Protein AF-0000000070225255 (afdb_homodimer)

InterPro domains:
  IPR006683 Thioesterase domain [PF03061] (116-188)
  IPR029069 HotDog domain superfamily [SSF54637] (11-194)
  IPR052365 THEM4/THEM5 acyl-CoA thioesterase [PTHR12418] (10-195)

Solvent-accessible surface area (backbone atoms only — not comparable to full-atom values): 20954 Å² total; per-residue (Å²): 133,78,85,65,78,72,81,66,75,78,60,63,62,40,53,93,57,93,62,58,50,71,67,55,51,48,53,50,52,56,49,51,52,38,29,74,71,65,63,33,41,78,45,81,40,52,36,55,80,52,70,68,62,41,51,53,45,43,70,72,71,38,56,66,86,72,55,74,62,77,79,62,86,70,44,20,26,36,71,52,56,50,60,89,53,34,25,64,42,48,39,38,34,33,23,75,90,76,39,28,25,39,33,46,37,36,41,12,38,29,30,21,46,59,82,66,20,45,16,69,22,54,52,46,26,56,48,44,53,46,43,49,50,38,43,32,75,73,74,37,94,74,76,75,48,41,43,38,36,38,45,70,42,87,46,57,48,62,39,59,35,37,34,43,28,36,64,74,50,72,59,89,91,42,60,36,28,39,35,38,33,23,36,77,84,65,78,44,67,29,32,40,35,40,59,132,79,84,65,78,72,82,66,75,77,60,62,62,40,53,94,57,92,63,58,49,72,68,54,51,51,54,49,52,57,49,51,52,39,30,74,71,65,63,34,43,78,44,80,41,51,37,56,81,51,67,67,60,41,51,53,46,41,70,72,70,38,56,67,87,72,56,72,64,76,80,61,85,70,45,20,27,37,69,52,59,51,60,90,55,34,26,66,42,46,38,37,35,35,25,76,92,75,38,29,25,39,32,45,37,35,42,13,37,29,28,21,46,60,82,68,19,45,17,69,22,54,53,44,24,55,48,44,52,48,44,48,50,38,44,31,74,72,72,36,95,75,77,76,49,41,43,37,37,40,45,70,41,87,46,58,49,63,39,57,35,36,34,44,29,36,64,74,48,72,61,89,91,41,60,37,27,41,35,39,33,24,36,78,86,65,79,44,67,29,33,40,35,39,59

Structure (mmCIF, N/CA/C/O backbone):
data_AF-0000000070225255-model_v1
#
loop_
_entity.id
_entity.type
_entity.pdbx_description
1 polymer 'Acyl-coenzyme A thioesterase THEM4'
#
loop_
_atom_site.group_PDB
_atom_site.id
_atom_site.type_symbol
_atom_site.label_atom_id
_atom_site.label_alt_id
_atom_site.label_comp_id
_atom_site.label_asym_id
_atom_site.label_entity_id
_atom_site.label_seq_id
_atom_site.pdbx_PDB_ins_code
_atom_site.Cartn_x
_atom_site.Cartn_y
_atom_site.Cartn_z
_atom_site.occupancy
_atom_site.B_iso_or_equiv
_atom_site.auth_seq_id
_atom_site.auth_comp_id
_atom_site.auth_asym_id
_atom_site.auth_atom_id
_atom_site.pdbx_PDB_model_num
ATOM 1 N N . ARG A 1 1 ? 37.469 -8.375 15.266 1 24.36 1 ARG A N 1
ATOM 2 C CA . ARG A 1 1 ? 36.75 -9.422 14.531 1 24.36 1 ARG A CA 1
ATOM 3 C C . ARG A 1 1 ? 35.438 -8.906 13.992 1 24.36 1 ARG A C 1
ATOM 5 O O . ARG A 1 1 ? 34.594 -8.43 14.758 1 24.36 1 ARG A O 1
ATOM 12 N N . SER A 1 2 ? 35.312 -8.289 12.789 1 28.77 2 SER A N 1
ATOM 13 C CA . SER A 1 2 ? 34.281 -7.535 12.102 1 28.77 2 SER A CA 1
ATOM 14 C C . SER A 1 2 ? 33 -8.352 11.969 1 28.77 2 SER A C 1
ATOM 16 O O . SER A 1 2 ? 33.031 -9.531 11.602 1 28.77 2 SER A O 1
ATOM 18 N N . PHE A 1 3 ? 32.031 -8.336 12.945 1 30.88 3 PHE A N 1
ATOM 19 C CA . PHE A 1 3 ? 30.797 -9.078 12.812 1 30.88 3 PHE A CA 1
ATOM 20 C C . PHE A 1 3 ? 30.297 -9.031 11.375 1 30.88 3 PHE A C 1
ATOM 22 O O . PHE A 1 3 ? 29.703 -8.031 10.945 1 30.88 3 PHE A O 1
ATOM 29 N N . ALA A 1 4 ? 31.047 -9.438 10.469 1 33.53 4 ALA A N 1
ATOM 30 C CA . ALA A 1 4 ? 30.672 -9.758 9.094 1 33.53 4 ALA A CA 1
ATOM 31 C C . ALA A 1 4 ? 29.297 -10.422 9.031 1 33.53 4 ALA A C 1
ATOM 33 O O . ALA A 1 4 ? 29.094 -11.477 9.648 1 33.53 4 ALA A O 1
ATOM 34 N N . SER A 1 5 ? 28.188 -9.633 8.992 1 39.94 5 SER A N 1
ATOM 35 C CA . SER A 1 5 ? 26.828 -10.141 8.867 1 39.94 5 SER A CA 1
ATOM 36 C C . SER A 1 5 ? 26.781 -11.422 8.039 1 39.94 5 SER A C 1
ATOM 38 O O . SER A 1 5 ? 27.266 -11.445 6.902 1 39.94 5 SER A O 1
ATOM 40 N N . GLU A 1 6 ? 27.141 -12.609 8.438 1 41.03 6 GLU A N 1
ATOM 41 C CA . GLU A 1 6 ? 27 -13.945 7.871 1 41.03 6 GLU A CA 1
ATOM 42 C C . GLU A 1 6 ? 25.891 -13.992 6.824 1 41.03 6 GLU A C 1
ATOM 44 O O . GLU A 1 6 ? 24.828 -13.383 7.004 1 41.03 6 GLU A O 1
ATOM 49 N N . ASN A 1 7 ? 26.188 -14.234 5.5 1 45.56 7 ASN A N 1
ATOM 50 C CA . ASN A 1 7 ? 25.438 -14.43 4.266 1 45.56 7 ASN A CA 1
ATOM 51 C C . ASN A 1 7 ? 24.188 -15.289 4.496 1 45.56 7 ASN A C 1
ATOM 53 O O . ASN A 1 7 ? 24.25 -16.516 4.32 1 45.56 7 ASN A O 1
ATOM 57 N N . VAL A 1 8 ? 23.578 -15.336 5.551 1 50 8 VAL A N 1
ATOM 58 C CA . VAL A 1 8 ? 22.359 -16.156 5.609 1 50 8 VAL A CA 1
ATOM 59 C C . VAL A 1 8 ? 21.562 -15.969 4.32 1 50 8 VAL A C 1
ATOM 61 O O . VAL A 1 8 ? 21.234 -14.844 3.932 1 50 8 VAL A O 1
ATOM 64 N N . PRO A 1 9 ? 21.609 -17.016 3.555 1 58.78 9 PRO A N 1
ATOM 65 C CA . PRO A 1 9 ? 20.844 -16.938 2.309 1 58.78 9 PRO A CA 1
ATOM 66 C C . PRO A 1 9 ? 19.438 -16.375 2.512 1 58.78 9 PRO A C 1
ATOM 68 O O . PRO A 1 9 ? 18.812 -16.625 3.543 1 58.78 9 PRO A O 1
ATOM 71 N N . ASP A 1 10 ? 19.047 -15.406 1.747 1 79.62 10 ASP A N 1
ATOM 72 C CA . ASP A 1 10 ? 17.734 -14.789 1.831 1 79.62 10 ASP A CA 1
ATOM 73 C C . ASP A 1 10 ? 16.625 -15.82 1.64 1 79.62 10 ASP A C 1
ATOM 75 O O . ASP A 1 10 ? 16.703 -16.656 0.73 1 79.62 10 ASP A O 1
ATOM 79 N N . ARG A 1 11 ? 15.836 -16.109 2.559 1 90.94 11 ARG A N 1
ATOM 80 C CA . ARG A 1 11 ? 14.688 -17 2.562 1 90.94 11 ARG A CA 1
ATOM 81 C C . ARG A 1 11 ? 13.695 -16.625 1.46 1 90.94 11 ARG A C 1
ATOM 83 O O . ARG A 1 11 ? 13.438 -15.453 1.229 1 90.94 11 ARG A O 1
ATOM 90 N N . ASP A 1 12 ? 13.352 -17.719 0.732 1 95.25 12 ASP A N 1
ATOM 91 C CA . ASP A 1 12 ? 12.266 -17.516 -0.224 1 95.25 12 ASP A CA 1
ATOM 92 C C . ASP A 1 12 ? 10.914 -17.438 0.486 1 95.25 12 ASP A C 1
ATOM 94 O O . ASP A 1 12 ? 10.438 -18.438 1.033 1 95.25 12 ASP A O 1
ATOM 98 N N . HIS A 1 13 ? 10.25 -16.312 0.422 1 96.56 13 HIS A N 1
ATOM 99 C CA . HIS A 1 13 ? 9 -16.094 1.142 1 96.56 13 HIS A CA 1
ATOM 100 C C . HIS A 1 13 ? 7.797 -16.484 0.298 1 96.56 13 HIS A C 1
ATOM 102 O O . HIS A 1 13 ? 6.652 -16.344 0.734 1 96.56 13 HIS A O 1
ATOM 108 N N . ALA A 1 14 ? 8.047 -17.062 -0.89 1 97.81 14 ALA A N 1
ATOM 109 C CA . ALA A 1 14 ? 6.98 -17.5 -1.782 1 97.81 14 ALA A CA 1
ATOM 110 C C . ALA A 1 14 ? 6.793 -19.016 -1.71 1 97.81 14 ALA A C 1
ATOM 112 O O . ALA A 1 14 ? 6.586 -19.672 -2.732 1 97.81 14 ALA A O 1
ATOM 113 N N . LEU A 1 15 ? 7 -19.531 -0.582 1 98 15 LEU A N 1
ATOM 114 C CA . LEU A 1 15 ? 6.785 -20.938 -0.288 1 98 15 LEU A CA 1
ATOM 115 C C . LEU A 1 15 ? 5.852 -21.109 0.904 1 98 15 LEU A C 1
ATOM 117 O O . LEU A 1 15 ? 5.77 -20.234 1.768 1 98 15 LEU A O 1
ATOM 121 N N . PRO A 1 16 ? 5.16 -22.266 0.858 1 98.25 16 PRO A N 1
ATOM 122 C CA . PRO A 1 16 ? 4.246 -22.5 1.978 1 98.25 16 PRO A CA 1
ATOM 123 C C . PRO A 1 16 ? 4.938 -22.406 3.336 1 98.25 16 PRO A C 1
ATOM 125 O O . PRO A 1 16 ? 6.082 -22.844 3.479 1 98.25 16 PRO A O 1
ATOM 128 N N . ASN A 1 17 ? 4.289 -21.875 4.316 1 97.62 17 ASN A N 1
ATOM 129 C CA . ASN A 1 17 ? 4.723 -21.797 5.707 1 97.62 17 ASN A CA 1
ATOM 130 C C . ASN A 1 17 ? 3.564 -22.047 6.672 1 97.62 17 ASN A C 1
ATOM 132 O O . ASN A 1 17 ? 2.439 -22.312 6.242 1 97.62 17 ASN A O 1
ATOM 136 N N . PHE A 1 18 ? 3.764 -21.953 7.949 1 97.06 18 PHE A N 1
ATOM 137 C CA . PHE A 1 18 ? 2.807 -22.375 8.969 1 97.06 18 PHE A CA 1
ATOM 138 C C . PHE A 1 18 ? 1.591 -21.453 8.977 1 97.06 18 PHE A C 1
ATOM 140 O O . PHE A 1 18 ? 0.512 -21.844 9.43 1 97.06 18 PHE A O 1
ATOM 147 N N . SER A 1 19 ? 1.7 -20.25 8.453 1 97.56 19 SER A N 1
ATOM 148 C CA . SER A 1 19 ? 0.629 -19.266 8.562 1 97.56 19 SER A CA 1
ATOM 149 C C . SER A 1 19 ? -0.333 -19.375 7.379 1 97.56 19 SER A C 1
ATOM 151 O O . SER A 1 19 ? -1.411 -18.781 7.398 1 97.56 19 SER A O 1
ATOM 153 N N . TRP A 1 20 ? 0.014 -20.109 6.371 1 98.25 20 TRP A N 1
ATOM 154 C CA . TRP A 1 20 ? -0.816 -20.188 5.172 1 98.25 20 TRP A CA 1
ATOM 155 C C . TRP A 1 20 ? -2.141 -20.875 5.465 1 98.25 20 TRP A C 1
ATOM 157 O O . TRP A 1 20 ? -2.164 -21.938 6.102 1 98.25 20 TRP A O 1
ATOM 167 N N . HIS A 1 21 ? -3.135 -20.297 5.023 1 97.5 21 HIS A N 1
ATOM 168 C CA . HIS A 1 21 ? -4.457 -20.906 5.047 1 97.5 21 HIS A CA 1
ATOM 169 C C . HIS A 1 21 ? -4.508 -22.141 4.137 1 97.5 21 HIS A C 1
ATOM 171 O O . HIS A 1 21 ? -3.752 -22.219 3.168 1 97.5 21 HIS A O 1
ATOM 177 N N . LYS A 1 22 ? -5.441 -23.031 4.418 1 97.75 22 LYS A N 1
ATOM 178 C CA . LYS A 1 22 ? -5.59 -24.25 3.625 1 97.75 22 LYS A CA 1
ATOM 179 C C . LYS A 1 22 ? -5.898 -23.922 2.166 1 97.75 22 LYS A C 1
ATOM 181 O O . LYS A 1 22 ? -5.43 -24.609 1.258 1 97.75 22 LYS A O 1
ATOM 186 N N . ASP A 1 23 ? -6.68 -22.875 1.959 1 98.12 23 ASP A N 1
ATOM 187 C CA . ASP A 1 23 ? -7.035 -22.484 0.598 1 98.12 23 ASP A CA 1
ATOM 188 C C . ASP A 1 23 ? -5.801 -22.031 -0.184 1 98.12 23 ASP A C 1
ATOM 190 O O . ASP A 1 23 ? -5.66 -22.344 -1.367 1 98.12 23 ASP A O 1
ATOM 194 N N . LEU A 1 24 ? -4.961 -21.266 0.452 1 98.69 24 LEU A N 1
ATOM 195 C CA . LEU A 1 24 ? -3.734 -20.812 -0.199 1 98.69 24 LEU A CA 1
ATOM 196 C C . LEU A 1 24 ? -2.844 -22 -0.557 1 98.69 24 LEU A C 1
ATOM 198 O O . LEU A 1 24 ? -2.293 -22.062 -1.659 1 98.69 24 LEU A O 1
ATOM 202 N N . ARG A 1 25 ? -2.752 -22.938 0.309 1 98.69 25 ARG A N 1
ATOM 203 C CA . ARG A 1 25 ? -1.946 -24.125 0.067 1 98.69 25 ARG A CA 1
ATOM 204 C C . ARG A 1 25 ? -2.51 -24.938 -1.092 1 98.69 25 ARG A C 1
ATOM 206 O O . ARG A 1 25 ? -1.756 -25.453 -1.916 1 98.69 25 ARG A O 1
ATOM 213 N N . LEU A 1 26 ? -3.768 -25.031 -1.075 1 98.44 26 LEU A N 1
ATOM 214 C CA . LEU A 1 26 ? -4.414 -25.797 -2.141 1 98.44 26 LEU A CA 1
ATOM 215 C C . LEU A 1 26 ? -4.141 -25.156 -3.5 1 98.44 26 LEU A C 1
ATOM 217 O O 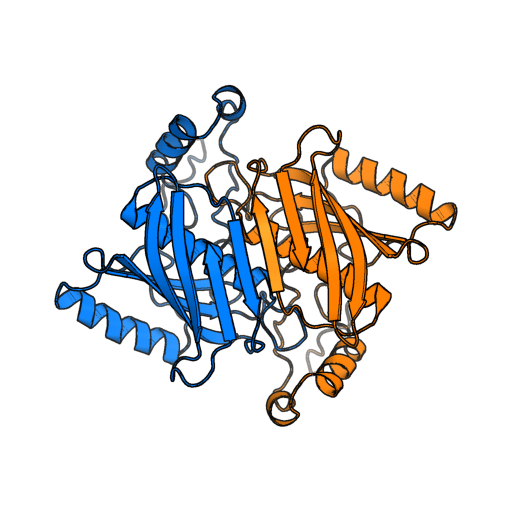. LEU A 1 26 ? -3.789 -25.859 -4.453 1 98.44 26 LEU A O 1
ATOM 221 N N . LEU A 1 27 ? -4.316 -23.906 -3.594 1 98.69 27 LEU A N 1
ATOM 222 C CA . LEU A 1 27 ? -4.051 -23.188 -4.84 1 98.69 27 LEU A CA 1
ATOM 223 C C . LEU A 1 27 ? -2.59 -23.344 -5.254 1 98.69 27 LEU A C 1
ATOM 225 O O . LEU A 1 27 ? -2.297 -23.578 -6.43 1 98.69 27 LEU A O 1
ATOM 229 N N . PHE A 1 28 ? -1.708 -23.25 -4.281 1 98.81 28 PHE A N 1
ATOM 230 C CA . PHE A 1 28 ? -0.281 -23.438 -4.516 1 98.81 28 PHE A CA 1
ATOM 231 C C . PHE A 1 28 ? -0.009 -24.797 -5.137 1 98.81 28 PHE A C 1
ATOM 233 O O . PHE A 1 28 ? 0.655 -24.906 -6.168 1 98.81 28 PHE A O 1
ATOM 240 N N . ASP A 1 29 ? -0.564 -25.766 -4.566 1 98.56 29 ASP A N 1
ATOM 241 C CA . ASP A 1 29 ? -0.343 -27.141 -5.031 1 98.56 29 ASP A CA 1
ATOM 242 C C . ASP A 1 29 ? -0.885 -27.328 -6.445 1 98.56 29 ASP A C 1
ATOM 244 O O . ASP A 1 29 ? -0.249 -27.984 -7.277 1 98.56 29 ASP A O 1
ATOM 248 N N . GLN A 1 30 ? -2.018 -26.797 -6.645 1 98.19 30 GLN A N 1
ATOM 249 C CA . GLN A 1 30 ? -2.627 -26.906 -7.969 1 98.19 30 GLN A CA 1
ATOM 250 C C . GLN A 1 30 ? -1.739 -26.266 -9.031 1 98.19 30 GLN A C 1
ATOM 252 O O . GLN A 1 30 ? -1.549 -26.828 -10.109 1 98.19 30 GLN A O 1
ATOM 257 N N . PHE A 1 31 ? -1.135 -25.141 -8.727 1 98.62 31 PHE A N 1
ATOM 258 C CA . PHE A 1 31 ? -0.337 -24.438 -9.734 1 98.62 31 PHE A CA 1
ATOM 259 C C . PHE A 1 31 ? 1.058 -25.047 -9.828 1 98.62 31 PHE A C 1
ATOM 261 O O . PHE A 1 31 ? 1.688 -25 -10.891 1 98.62 31 PHE A O 1
ATOM 268 N N . MET A 1 32 ? 1.513 -25.641 -8.75 1 98.44 32 MET A N 1
ATOM 269 C CA . MET A 1 32 ? 2.773 -26.375 -8.836 1 98.44 32 MET A CA 1
ATOM 270 C C . MET A 1 32 ? 2.658 -27.547 -9.797 1 98.44 32 MET A C 1
ATOM 272 O O . MET A 1 32 ? 3.611 -27.875 -10.508 1 98.44 32 MET A O 1
ATOM 276 N N . LYS A 1 33 ? 1.496 -28.141 -9.828 1 98 33 LYS A N 1
ATOM 277 C CA . LYS A 1 33 ? 1.251 -29.203 -10.797 1 98 33 LYS A CA 1
ATOM 278 C C . LYS A 1 33 ? 1.302 -28.656 -12.227 1 98 33 LYS A C 1
ATOM 280 O O . LYS A 1 33 ? 1.826 -29.328 -13.125 1 98 33 LYS A O 1
ATOM 285 N N . LYS A 1 34 ? 0.753 -27.5 -12.383 1 97.44 34 LYS A N 1
ATOM 286 C CA . LYS A 1 34 ? 0.814 -26.859 -13.688 1 97.44 34 LYS A CA 1
ATOM 287 C C . LYS A 1 34 ? 2.254 -26.531 -14.078 1 97.44 34 LYS A C 1
ATOM 289 O O . LYS A 1 34 ? 2.598 -26.531 -15.266 1 97.44 34 LYS A O 1
ATOM 294 N N . CYS A 1 35 ? 3.059 -26.219 -13.125 1 97.44 35 CYS A N 1
ATOM 295 C CA . CYS A 1 35 ? 4.477 -25.984 -13.375 1 97.44 35 CYS A CA 1
ATOM 296 C C . CYS A 1 35 ? 5.172 -27.25 -13.852 1 97.44 35 CYS A C 1
ATOM 298 O O . CYS A 1 35 ? 6.008 -27.203 -14.758 1 97.44 35 CYS A O 1
ATOM 300 N N . GLU A 1 36 ? 4.805 -28.312 -13.289 1 96.56 36 GLU A N 1
ATOM 301 C CA . GLU A 1 36 ? 5.375 -29.594 -13.695 1 96.56 36 GLU A CA 1
ATOM 302 C C . GLU A 1 36 ? 5.016 -29.922 -15.141 1 96.56 36 GLU A C 1
ATOM 304 O O . GLU A 1 36 ? 5.82 -30.516 -15.867 1 96.56 36 GLU A O 1
ATOM 309 N N . ALA A 1 37 ? 3.889 -29.469 -15.469 1 94.81 37 ALA A N 1
ATOM 310 C CA . ALA A 1 37 ? 3.418 -29.703 -16.828 1 94.81 37 ALA A CA 1
ATOM 311 C C . ALA A 1 37 ? 4.039 -28.703 -17.812 1 94.81 37 ALA A C 1
ATOM 313 O O . ALA A 1 37 ? 3.871 -28.828 -19.031 1 94.81 37 ALA A O 1
ATOM 314 N N . GLY A 1 38 ? 4.723 -27.672 -17.375 1 92.69 38 GLY A N 1
ATOM 315 C CA . GLY A 1 38 ? 5.539 -26.781 -18.188 1 92.69 38 GLY A CA 1
ATOM 316 C C . GLY A 1 38 ? 4.816 -25.516 -18.594 1 92.69 38 GLY A C 1
ATOM 317 O O . GLY A 1 38 ? 5.406 -24.641 -19.234 1 92.69 38 GLY A O 1
ATOM 318 N N . SER A 1 39 ? 3.59 -25.281 -18.172 1 93.5 39 SER A N 1
ATOM 319 C CA . SER A 1 39 ? 2.809 -24.141 -18.641 1 93.5 39 SER A CA 1
ATOM 320 C C . SER A 1 39 ? 3.037 -22.922 -17.75 1 93.5 39 SER A C 1
ATOM 322 O O . SER A 1 39 ? 2.906 -21.781 -18.203 1 93.5 39 SER A O 1
ATOM 324 N N . TRP A 1 40 ? 3.328 -23.188 -16.5 1 97.69 40 TRP A N 1
ATOM 325 C CA . TRP A 1 40 ? 3.5 -22.125 -15.531 1 97.69 40 TRP A CA 1
ATOM 326 C C . TRP A 1 40 ? 4.832 -22.25 -14.797 1 97.69 40 TRP A C 1
ATOM 328 O O . TRP A 1 40 ? 5.441 -23.328 -14.805 1 97.69 40 TRP A O 1
ATOM 338 N N . LYS A 1 41 ? 5.293 -21.109 -14.281 1 98.31 41 LYS A N 1
ATOM 339 C CA . LYS A 1 41 ? 6.484 -21.062 -13.438 1 98.31 41 LYS A CA 1
ATOM 340 C C . LYS A 1 41 ? 6.207 -20.297 -12.148 1 98.31 41 LYS A C 1
ATOM 342 O O . LYS A 1 41 ? 5.578 -19.234 -12.172 1 98.31 41 LYS A O 1
ATOM 347 N N . ARG A 1 42 ? 6.656 -20.859 -11.055 1 98.62 42 ARG A N 1
ATOM 348 C CA . ARG A 1 42 ? 6.551 -20.156 -9.781 1 98.62 42 ARG A CA 1
ATOM 349 C C . ARG A 1 42 ? 7.637 -19.094 -9.664 1 98.62 42 ARG A C 1
ATOM 351 O O . ARG A 1 42 ? 8.789 -19.328 -10.031 1 98.62 42 ARG A O 1
ATOM 358 N N . LEU A 1 43 ? 7.301 -18 -9.117 1 97.44 43 LEU A N 1
ATOM 359 C CA . LEU A 1 43 ? 8.273 -16.938 -8.938 1 97.44 43 LEU A CA 1
ATOM 360 C C . LEU A 1 43 ? 8.703 -16.844 -7.473 1 97.44 43 LEU A C 1
ATOM 362 O O . LEU A 1 43 ? 7.859 -16.688 -6.586 1 97.44 43 LEU A O 1
ATOM 366 N N . PRO A 1 44 ? 9.984 -16.906 -7.195 1 96.19 44 PRO A N 1
ATOM 367 C CA . PRO A 1 44 ? 10.453 -16.688 -5.828 1 96.19 44 PRO A CA 1
ATOM 368 C C . PRO A 1 44 ? 10.344 -15.234 -5.391 1 96.19 44 PRO A C 1
ATOM 370 O O . PRO A 1 44 ? 10.125 -14.352 -6.227 1 96.19 44 PRO A O 1
ATOM 373 N N . SER A 1 45 ? 10.391 -14.992 -4.121 1 94.88 45 SER A N 1
ATOM 374 C CA . SER A 1 45 ? 10.328 -13.648 -3.553 1 94.88 45 SER A CA 1
ATOM 375 C C . SER A 1 45 ? 11.18 -13.539 -2.293 1 94.88 45 SER A C 1
ATOM 377 O O . SER A 1 45 ? 11.062 -14.359 -1.381 1 94.88 45 SER A O 1
ATOM 379 N N . TYR A 1 46 ? 12.016 -12.445 -2.248 1 92.56 46 TYR A N 1
ATOM 380 C CA . TYR A 1 46 ? 12.969 -12.297 -1.154 1 92.56 46 TYR A CA 1
ATOM 381 C C . TYR A 1 46 ? 12.812 -10.938 -0.481 1 92.56 46 TYR A C 1
ATOM 383 O O . TYR A 1 46 ? 12.328 -9.984 -1.097 1 92.56 46 TYR A O 1
ATOM 391 N N . LYS A 1 47 ? 13.195 -10.945 0.725 1 91.44 47 LYS A N 1
ATOM 392 C CA . LYS A 1 47 ? 13.125 -9.711 1.503 1 91.44 47 LYS A CA 1
ATOM 393 C C . LYS A 1 47 ? 14.102 -8.672 0.971 1 91.44 47 LYS A C 1
ATOM 395 O O . LYS A 1 47 ? 13.789 -7.484 0.92 1 91.44 47 LYS A O 1
ATOM 400 N N . ARG A 1 48 ? 15.219 -9.094 0.6 1 84.81 48 ARG A N 1
ATOM 401 C CA . ARG A 1 48 ? 16.25 -8.18 0.123 1 84.81 48 ARG A CA 1
ATOM 402 C C . ARG A 1 48 ? 16.531 -8.391 -1.363 1 84.81 48 ARG A C 1
ATOM 404 O O . ARG A 1 48 ? 16.438 -9.508 -1.865 1 84.81 48 ARG A O 1
ATOM 411 N N . SER A 1 49 ? 16.688 -7.273 -2.027 1 70.88 49 SER A N 1
ATOM 412 C CA . SER A 1 49 ? 16.984 -7.34 -3.453 1 70.88 49 SER A CA 1
ATOM 413 C C . SER A 1 49 ? 18.375 -7.898 -3.697 1 70.88 49 SER A C 1
ATOM 415 O O . SER A 1 49 ? 19.297 -7.645 -2.918 1 70.88 49 SER A O 1
ATOM 417 N N . LEU A 1 50 ? 18.375 -8.57 -4.742 1 62.03 50 LEU A N 1
ATOM 418 C CA . LEU A 1 50 ? 19.688 -9.078 -5.145 1 62.03 50 LEU A CA 1
ATOM 419 C C . LEU A 1 50 ? 20.562 -7.949 -5.68 1 62.03 50 LEU A C 1
ATOM 421 O O . LEU A 1 50 ? 20.078 -7.043 -6.352 1 62.03 50 LEU A O 1
ATOM 425 N N . PRO A 1 51 ? 21.688 -7.996 -5.262 1 59.5 51 PRO A N 1
ATOM 426 C CA . PRO A 1 51 ? 22.625 -6.949 -5.695 1 59.5 51 PRO A CA 1
ATOM 427 C C . PRO A 1 51 ? 22.578 -6.707 -7.203 1 59.5 51 PRO A C 1
ATOM 429 O O . PRO A 1 51 ? 22.641 -5.562 -7.648 1 59.5 51 PRO A O 1
ATOM 432 N N . GLU A 1 52 ? 22.406 -7.738 -7.977 1 60.31 52 GLU A N 1
ATOM 433 C CA . GLU A 1 52 ? 22.406 -7.602 -9.43 1 60.31 52 GLU A CA 1
ATOM 434 C C . GLU A 1 52 ? 21.203 -6.809 -9.914 1 60.31 52 GLU A C 1
ATOM 436 O O . GLU A 1 52 ? 21.312 -5.992 -10.828 1 60.31 52 GLU A O 1
ATOM 441 N N . THR A 1 53 ? 20.078 -7.043 -9.359 1 60.12 53 THR A N 1
ATOM 442 C CA . THR A 1 53 ? 18.844 -6.344 -9.719 1 60.12 53 THR A CA 1
ATOM 443 C C . THR A 1 53 ? 18.938 -4.867 -9.359 1 60.12 53 THR A C 1
ATOM 445 O O . THR A 1 53 ? 18.453 -4.008 -10.109 1 60.12 53 THR A O 1
ATOM 448 N N . VAL A 1 54 ? 19.609 -4.637 -8.375 1 61.03 54 VAL A N 1
ATOM 449 C CA . VAL A 1 54 ? 19.812 -3.266 -7.906 1 61.03 54 VAL A CA 1
ATOM 450 C C . VAL A 1 54 ? 20.656 -2.49 -8.914 1 61.03 54 VAL A C 1
ATOM 452 O O . VAL A 1 54 ? 20.312 -1.359 -9.273 1 61.03 54 VAL A O 1
ATOM 455 N N . GLN A 1 55 ? 21.641 -3.139 -9.289 1 60.34 55 GLN A N 1
ATOM 456 C CA . GLN A 1 55 ? 22.547 -2.492 -10.227 1 60.34 55 GLN A CA 1
ATOM 457 C C . GLN A 1 55 ? 21.859 -2.176 -11.547 1 60.34 55 GLN A C 1
ATOM 459 O O . GLN A 1 55 ? 22.047 -1.1 -12.109 1 60.34 55 GLN A O 1
ATOM 464 N N . ASP A 1 56 ? 21.125 -3.092 -12.016 1 61.62 56 ASP A N 1
ATOM 465 C CA . ASP A 1 56 ? 20.422 -2.91 -13.281 1 61.62 56 ASP A CA 1
ATOM 466 C C . ASP A 1 56 ? 19.422 -1.751 -13.203 1 61.62 56 ASP A C 1
ATOM 468 O O . ASP A 1 56 ? 19.359 -0.919 -14.109 1 61.62 56 ASP A O 1
ATOM 472 N N . PHE A 1 57 ? 18.75 -1.676 -12.125 1 62 57 PHE A N 1
ATOM 473 C CA . PHE A 1 57 ? 17.766 -0.614 -11.961 1 62 57 PHE A CA 1
ATOM 474 C C . PHE A 1 57 ? 18.453 0.748 -11.883 1 62 57 PHE A C 1
ATOM 476 O O . PHE A 1 57 ? 18 1.713 -12.5 1 62 57 PHE A O 1
ATOM 483 N N . GLN A 1 58 ? 19.422 0.737 -11.109 1 61.97 58 GLN A N 1
ATOM 484 C CA . GLN A 1 58 ? 20.125 1.998 -10.898 1 61.97 58 GLN A CA 1
ATOM 485 C C . GLN A 1 58 ? 20.672 2.539 -12.219 1 61.97 58 GLN A C 1
ATOM 487 O O . GLN A 1 58 ? 20.562 3.734 -12.492 1 61.97 58 GLN A O 1
ATOM 492 N N . THR A 1 59 ? 21.188 1.661 -12.93 1 62.22 59 THR A N 1
ATOM 493 C CA . THR A 1 59 ? 21.812 2.074 -14.18 1 62.22 59 THR A CA 1
ATOM 494 C C . THR A 1 59 ? 20.766 2.525 -15.195 1 62.22 59 THR A C 1
ATOM 496 O O . THR A 1 59 ? 20.984 3.49 -15.93 1 62.22 59 THR A O 1
ATOM 499 N N . LEU A 1 60 ? 19.688 1.893 -15.078 1 62.16 60 LEU A N 1
ATOM 500 C CA . LEU A 1 60 ? 18.703 2.113 -16.141 1 62.16 60 LEU A CA 1
ATOM 501 C C . LEU A 1 60 ? 17.781 3.275 -15.781 1 62.16 60 LEU A C 1
ATOM 503 O O . LEU A 1 60 ? 17.312 3.998 -16.672 1 62.16 60 LEU A O 1
ATOM 507 N N . TYR A 1 61 ? 17.578 3.467 -14.477 1 60.31 61 TYR A N 1
ATOM 508 C CA . TYR A 1 61 ? 16.422 4.316 -14.195 1 60.31 61 TYR A CA 1
ATOM 509 C C . TYR A 1 61 ? 16.812 5.484 -13.297 1 60.31 61 TYR A C 1
ATOM 511 O O . TYR A 1 61 ? 16.031 6.406 -13.094 1 60.31 61 TYR A O 1
ATOM 519 N N . VAL A 1 62 ? 17.938 5.32 -12.766 1 61.44 62 VAL A N 1
ATOM 520 C CA . VAL A 1 62 ? 18.219 6.324 -11.742 1 61.44 62 VAL A CA 1
ATOM 521 C C . VAL A 1 62 ? 19.312 7.27 -12.227 1 61.44 62 VAL A C 1
ATOM 523 O O . VAL A 1 62 ? 20.328 6.828 -12.766 1 61.44 62 VAL A O 1
ATOM 526 N N . ASP A 1 63 ? 18.891 8.445 -12.25 1 61.22 63 ASP A N 1
ATOM 527 C CA . ASP A 1 63 ? 19.922 9.461 -12.438 1 61.22 63 ASP A CA 1
ATOM 528 C C . ASP A 1 63 ? 21.125 9.219 -11.531 1 61.22 63 ASP A C 1
ATOM 530 O O . ASP A 1 63 ? 20.969 9.023 -10.32 1 61.22 63 ASP A O 1
ATOM 534 N N . PRO A 1 64 ? 22.25 8.977 -12.188 1 59 64 PRO A N 1
ATOM 535 C CA . PRO A 1 64 ? 23.453 8.727 -11.391 1 59 64 PRO A CA 1
ATOM 536 C C . PRO A 1 64 ? 23.578 9.672 -10.195 1 59 64 PRO A C 1
ATOM 538 O O . PRO A 1 64 ? 24.125 9.289 -9.164 1 59 64 PRO A O 1
ATOM 541 N N . LYS A 1 65 ? 23.109 10.812 -10.336 1 56.88 65 LYS A N 1
ATOM 542 C CA . LYS A 1 65 ? 23.188 11.766 -9.234 1 56.88 65 LYS A CA 1
ATOM 543 C C . LYS A 1 65 ? 22.375 11.289 -8.039 1 56.88 65 LYS A C 1
ATOM 545 O O . LYS A 1 65 ? 22.656 11.672 -6.898 1 56.88 65 LYS A O 1
ATOM 550 N N . LEU A 1 66 ? 21.484 10.492 -8.328 1 55.22 66 LEU A N 1
ATOM 551 C CA . LEU A 1 66 ? 20.594 9.992 -7.285 1 55.22 66 LEU A CA 1
ATOM 552 C C . LEU A 1 66 ? 21.125 8.68 -6.711 1 55.22 66 LEU A C 1
ATOM 554 O O . LEU A 1 66 ? 20.609 8.188 -5.699 1 55.22 66 LEU A O 1
ATOM 558 N N . LEU A 1 67 ? 22.094 8.008 -7.547 1 54.44 67 LEU A N 1
ATOM 559 C CA . LEU A 1 67 ? 22.656 6.707 -7.191 1 54.44 67 LEU A CA 1
ATOM 560 C C . LEU A 1 67 ? 23.578 6.816 -5.988 1 54.44 67 LEU A C 1
ATOM 562 O O . LEU A 1 67 ? 24.094 5.809 -5.5 1 54.44 67 LEU A O 1
ATOM 566 N N . LYS A 1 68 ? 24.25 7.898 -5.809 1 47.78 68 LYS A N 1
ATOM 567 C CA . LYS A 1 68 ? 25.422 7.969 -4.941 1 47.78 68 LYS A CA 1
ATOM 568 C C . LYS A 1 68 ? 25.125 7.402 -3.559 1 47.78 68 LYS A C 1
ATOM 570 O O . LYS A 1 68 ? 26 7.371 -2.689 1 47.78 68 LYS A O 1
ATOM 575 N N . LYS A 1 69 ? 23.922 7.094 -3.295 1 52 69 LYS A N 1
ATOM 576 C CA . LYS A 1 69 ? 23.859 6.934 -1.847 1 52 69 LYS A CA 1
ATOM 577 C C . LYS A 1 69 ? 23.938 5.461 -1.454 1 52 69 LYS A C 1
ATOM 579 O O . LYS A 1 69 ? 23.547 4.582 -2.229 1 52 69 LYS A O 1
ATOM 584 N N . GLN A 1 70 ? 24.812 4.984 -0.454 1 55.84 70 GLN A N 1
ATOM 585 C CA . GLN A 1 70 ? 25 3.707 0.227 1 55.84 70 GLN A CA 1
ATOM 586 C C . GLN A 1 70 ? 23.656 3.021 0.485 1 55.84 70 GLN A C 1
ATOM 588 O O . GLN A 1 70 ? 22.656 3.689 0.72 1 55.84 70 GLN A O 1
ATOM 593 N N . PRO A 1 71 ? 23.656 1.735 0.077 1 61.41 71 PRO A N 1
ATOM 594 C CA . PRO A 1 71 ? 22.469 0.958 0.399 1 61.41 71 PRO A CA 1
ATOM 595 C C . PRO A 1 71 ? 21.969 1.192 1.826 1 61.41 71 PRO A C 1
ATOM 597 O O . PRO A 1 71 ? 22.781 1.36 2.742 1 61.41 71 PRO A O 1
ATOM 600 N N . ILE A 1 72 ? 20.766 1.486 1.919 1 72.44 72 ILE A N 1
ATOM 601 C CA . ILE A 1 72 ? 20.141 1.594 3.234 1 72.44 72 ILE A CA 1
ATOM 602 C C . ILE A 1 72 ? 20.094 0.218 3.895 1 72.44 72 ILE A C 1
ATOM 604 O O . ILE A 1 72 ? 19.422 -0.688 3.404 1 72.44 72 ILE A O 1
ATOM 608 N N . SER A 1 73 ? 20.875 -0.039 4.848 1 76.75 73 SER A N 1
ATOM 609 C CA . SER A 1 73 ? 21.141 -1.33 5.473 1 76.75 73 SER A CA 1
ATOM 610 C C . SER A 1 73 ? 19.859 -2.023 5.887 1 76.75 73 SER A C 1
ATOM 612 O O . SER A 1 73 ? 19.719 -3.24 5.738 1 76.75 73 SER A O 1
ATOM 614 N N . GLN A 1 74 ? 18.828 -1.317 6.242 1 88.25 74 GLN A N 1
ATOM 615 C CA . GLN A 1 74 ? 17.609 -1.94 6.758 1 88.25 74 GLN A CA 1
ATOM 616 C C . GLN A 1 74 ? 16.547 -2.062 5.668 1 88.25 74 GLN A C 1
ATOM 618 O O . GLN A 1 74 ? 15.43 -2.512 5.93 1 88.25 74 GLN A O 1
ATOM 623 N N . ALA A 1 75 ? 16.953 -1.807 4.504 1 91.88 75 ALA A N 1
ATOM 624 C CA . ALA A 1 75 ? 15.953 -1.769 3.436 1 91.88 75 ALA A CA 1
ATOM 625 C C . ALA A 1 75 ? 15.438 -3.168 3.117 1 91.88 75 ALA A C 1
ATOM 627 O O . ALA A 1 75 ? 16.219 -4.121 3.023 1 91.88 75 ALA A O 1
ATOM 628 N N . GLN A 1 76 ? 14.117 -3.262 3.084 1 93.88 76 GLN A N 1
ATOM 629 C CA . GLN A 1 76 ? 13.422 -4.5 2.744 1 93.88 76 GLN A CA 1
ATOM 630 C C . GLN A 1 76 ? 12.305 -4.246 1.737 1 93.88 76 GLN A C 1
ATOM 632 O O . GLN A 1 76 ? 11.742 -3.148 1.689 1 93.88 76 GLN A O 1
ATOM 637 N N . LEU A 1 77 ? 12.062 -5.301 0.956 1 95.94 77 LEU A N 1
ATOM 638 C CA . LEU A 1 77 ? 10.891 -5.246 0.087 1 95.94 77 LEU A CA 1
ATOM 639 C C . LEU A 1 77 ? 9.617 -5.066 0.903 1 95.94 77 LEU A C 1
ATOM 641 O O . LEU A 1 77 ? 9.32 -5.875 1.788 1 95.94 77 LEU A O 1
ATOM 645 N N . PHE A 1 78 ? 8.891 -4.125 0.593 1 98.31 78 PHE A N 1
ATOM 646 C CA . PHE A 1 78 ? 7.734 -3.662 1.35 1 98.31 78 PHE A CA 1
ATOM 647 C C . PHE A 1 78 ? 6.793 -4.82 1.658 1 98.31 78 PHE A C 1
ATOM 649 O O . PHE A 1 78 ? 6.457 -5.062 2.82 1 98.31 78 PHE A O 1
ATOM 656 N N . THR A 1 79 ? 6.41 -5.605 0.676 1 98.5 79 THR A N 1
ATOM 657 C CA . THR A 1 79 ? 5.395 -6.641 0.843 1 98.5 79 THR A CA 1
ATOM 658 C C . THR A 1 79 ? 5.984 -7.879 1.512 1 98.5 79 THR A C 1
ATOM 660 O O . THR A 1 79 ? 5.27 -8.844 1.781 1 98.5 79 THR A O 1
ATOM 663 N N . ARG A 1 80 ? 7.281 -7.812 1.822 1 97.81 80 ARG A N 1
ATOM 664 C CA . ARG A 1 80 ? 7.93 -8.914 2.527 1 97.81 80 ARG A CA 1
ATOM 665 C C . ARG A 1 80 ? 8.492 -8.445 3.867 1 97.81 80 ARG A C 1
ATOM 667 O O . ARG A 1 80 ? 9.344 -9.117 4.457 1 97.81 80 ARG A O 1
ATOM 674 N N . SER A 1 81 ? 8 -7.371 4.371 1 97.31 81 SER A N 1
ATOM 675 C CA . SER A 1 81 ? 8.594 -6.758 5.551 1 97.31 81 SER A CA 1
ATOM 676 C C . SER A 1 81 ? 7.812 -7.109 6.812 1 97.31 81 SER A C 1
ATOM 678 O O . SER A 1 81 ? 8.125 -6.621 7.902 1 97.31 81 SER A O 1
ATOM 680 N N . PHE A 1 82 ? 6.809 -7.938 6.715 1 97.44 82 PHE A N 1
ATOM 681 C CA . PHE A 1 82 ? 6.016 -8.375 7.859 1 97.44 82 PHE A CA 1
ATOM 682 C C . PHE A 1 82 ? 6.465 -9.75 8.328 1 97.44 82 PHE A C 1
ATOM 684 O O . PHE A 1 82 ? 7.039 -10.523 7.559 1 97.44 82 PHE A O 1
ATOM 691 N N . GLU A 1 83 ? 6.184 -9.984 9.547 1 96.31 83 GLU A N 1
ATOM 692 C CA . GLU A 1 83 ? 6.355 -11.359 10.016 1 96.31 83 GLU A CA 1
ATOM 693 C C . GLU A 1 83 ? 5.355 -12.305 9.359 1 96.31 83 GLU A C 1
ATOM 695 O O . GLU A 1 83 ? 4.277 -11.875 8.93 1 96.31 83 GLU A O 1
ATOM 700 N N . ASP A 1 84 ? 5.711 -13.539 9.352 1 96.81 84 ASP A N 1
ATOM 701 C CA . ASP A 1 84 ? 4.875 -14.547 8.703 1 96.81 84 ASP A CA 1
ATOM 702 C C . ASP A 1 84 ? 3.457 -14.523 9.273 1 96.81 84 ASP A C 1
ATOM 704 O O . ASP A 1 84 ? 3.271 -14.547 10.492 1 96.81 84 ASP A O 1
ATOM 708 N N . GLY A 1 85 ? 2.557 -14.328 8.383 1 97.62 85 GLY A N 1
ATOM 709 C CA . GLY A 1 85 ? 1.16 -14.461 8.766 1 97.62 85 GLY A CA 1
ATOM 710 C C . GLY A 1 85 ? 0.518 -13.141 9.148 1 97.62 85 GLY A C 1
ATOM 711 O O . GLY A 1 85 ? -0.707 -13.047 9.25 1 97.62 85 GLY A O 1
ATOM 712 N N . LEU A 1 86 ? 1.259 -12.109 9.328 1 97.88 86 LEU A N 1
ATOM 713 C CA . LEU A 1 86 ? 0.702 -10.883 9.875 1 97.88 86 LEU A CA 1
ATOM 714 C C . LEU A 1 86 ? 0.374 -9.891 8.766 1 97.88 86 LEU A C 1
ATOM 716 O O . LEU A 1 86 ? -0.544 -9.078 8.898 1 97.88 86 LEU A O 1
ATOM 720 N N . GLY A 1 87 ? 1.172 -9.969 7.699 1 98.31 87 GLY A N 1
ATOM 721 C CA . GLY A 1 87 ? 1.005 -9.023 6.602 1 98.31 87 GLY A CA 1
ATOM 722 C C . GLY A 1 87 ? 0.654 -9.695 5.289 1 98.31 87 GLY A C 1
ATOM 723 O O . GLY A 1 87 ? -0.355 -10.398 5.191 1 98.31 87 GLY A O 1
ATOM 724 N N . PHE A 1 88 ? 1.521 -9.539 4.305 1 98.75 88 PHE A N 1
ATOM 725 C CA . PHE A 1 88 ? 1.289 -10.07 2.963 1 98.75 88 PHE A CA 1
ATOM 726 C C . PHE A 1 88 ? 1.836 -11.484 2.836 1 98.75 88 PHE A C 1
ATOM 728 O O . PHE A 1 88 ? 3.051 -11.688 2.838 1 98.75 88 PHE A O 1
ATOM 735 N N . GLU A 1 89 ? 1.008 -12.461 2.752 1 98.69 89 GLU A N 1
ATOM 736 C CA . GLU A 1 89 ? 1.378 -13.805 2.312 1 98.69 89 GLU A CA 1
ATOM 737 C C . GLU A 1 89 ? 0.952 -14.047 0.868 1 98.69 89 GLU A C 1
ATOM 739 O O . GLU A 1 89 ? -0.236 -13.984 0.547 1 98.69 89 GLU A O 1
ATOM 744 N N . TYR A 1 90 ? 1.965 -14.289 0.003 1 98.81 90 TYR A N 1
ATOM 745 C CA . TYR A 1 90 ? 1.542 -14.469 -1.382 1 98.81 90 TYR A CA 1
ATOM 746 C C . TYR A 1 90 ? 2.582 -15.258 -2.174 1 98.81 90 TYR A C 1
ATOM 748 O O . TYR A 1 90 ? 3.732 -15.375 -1.747 1 98.81 90 TYR A O 1
ATOM 756 N N . VAL A 1 91 ? 2.137 -15.781 -3.256 1 98.88 91 VAL A N 1
ATOM 757 C CA . VAL A 1 91 ? 2.965 -16.453 -4.25 1 98.88 91 VAL A CA 1
ATOM 758 C C . VAL A 1 91 ? 2.453 -16.141 -5.652 1 98.88 91 VAL A C 1
ATOM 760 O O . VAL A 1 91 ? 1.244 -16.047 -5.871 1 98.88 91 VAL A O 1
ATOM 763 N N . MET A 1 92 ? 3.432 -15.992 -6.531 1 98.81 92 MET A N 1
ATOM 764 C CA . MET A 1 92 ? 3.074 -15.656 -7.906 1 98.81 92 MET A CA 1
ATOM 765 C C . MET A 1 92 ? 3.547 -16.734 -8.867 1 98.81 92 MET A C 1
ATOM 767 O O . MET A 1 92 ? 4.59 -17.359 -8.656 1 98.81 92 MET A O 1
ATOM 771 N N . PHE A 1 93 ? 2.787 -16.891 -9.883 1 98.81 93 PHE A N 1
ATOM 772 C CA . PHE A 1 93 ? 3.1 -17.766 -11.008 1 98.81 93 PHE A CA 1
ATOM 773 C C . PHE A 1 93 ? 2.984 -17.016 -12.328 1 98.81 93 PHE A C 1
ATOM 775 O O . PHE A 1 93 ? 2.121 -16.156 -12.484 1 98.81 93 PHE A O 1
ATOM 782 N N . CYS A 1 94 ? 3.826 -17.391 -13.234 1 98.31 94 CYS A N 1
ATOM 783 C CA . CYS A 1 94 ? 3.762 -16.703 -14.523 1 98.31 94 CYS A CA 1
ATOM 784 C C . CYS A 1 94 ? 3.621 -17.719 -15.656 1 98.31 94 CYS A C 1
ATOM 786 O O . CYS A 1 94 ? 4.094 -18.844 -15.555 1 98.31 94 CYS A O 1
ATOM 788 N N . ASN A 1 95 ? 2.863 -17.391 -16.594 1 98.12 95 ASN A N 1
ATOM 789 C CA . ASN A 1 95 ? 2.797 -18 -17.922 1 98.12 95 ASN A CA 1
ATOM 790 C C . ASN A 1 95 ? 3.322 -17.047 -19 1 98.12 95 ASN A C 1
ATOM 792 O O . ASN A 1 95 ? 2.592 -16.188 -19.484 1 98.12 95 ASN A O 1
ATOM 796 N N . ASP A 1 96 ? 4.543 -17.234 -19.406 1 95.31 96 ASP A N 1
ATOM 797 C CA . ASP A 1 96 ? 5.215 -16.297 -20.297 1 95.31 96 ASP A CA 1
ATOM 798 C C . ASP A 1 96 ? 4.594 -16.328 -21.703 1 95.31 96 ASP A C 1
ATOM 800 O O . ASP A 1 96 ? 4.488 -15.297 -22.359 1 95.31 96 ASP A O 1
ATOM 804 N N . ALA A 1 97 ? 4.215 -17.469 -22.109 1 95.62 97 ALA A N 1
ATOM 805 C CA . ALA A 1 97 ? 3.605 -17.594 -23.422 1 95.62 97 ALA A CA 1
ATOM 806 C C . ALA A 1 97 ? 2.314 -16.781 -23.516 1 95.62 97 ALA A C 1
ATOM 808 O O . ALA A 1 97 ? 2.053 -16.141 -24.531 1 95.62 97 ALA A O 1
ATOM 809 N N . GLU A 1 98 ? 1.564 -16.812 -22.453 1 96.56 98 GLU A N 1
ATOM 810 C CA . GLU A 1 98 ? 0.286 -16.109 -22.453 1 96.56 98 GLU A CA 1
ATOM 811 C C . GLU A 1 98 ? 0.433 -14.703 -21.875 1 96.56 98 GLU A C 1
ATOM 813 O O . GLU A 1 98 ? -0.53 -13.938 -21.844 1 96.56 98 GLU A O 1
ATOM 818 N N . LYS A 1 99 ? 1.596 -14.359 -21.359 1 97.12 99 LYS A N 1
ATOM 819 C CA . LYS A 1 99 ? 1.888 -13.062 -20.75 1 97.12 99 LYS A CA 1
ATOM 820 C C . LYS A 1 99 ? 0.94 -12.781 -19.594 1 97.12 99 LYS A C 1
ATOM 822 O O . LYS A 1 99 ? 0.328 -11.711 -19.531 1 97.12 99 LYS A O 1
ATOM 827 N N . ARG A 1 100 ? 0.918 -13.758 -18.75 1 98.44 100 ARG A N 1
ATOM 828 C CA . ARG A 1 100 ? 0.049 -13.68 -17.578 1 98.44 100 ARG A CA 1
ATOM 829 C C . ARG A 1 100 ? 0.838 -13.914 -16.297 1 98.44 100 ARG A C 1
ATOM 831 O O . ARG A 1 100 ? 1.793 -14.688 -16.281 1 98.44 100 ARG A O 1
ATOM 838 N N . VAL A 1 101 ? 0.442 -13.234 -15.25 1 98.69 101 VAL A N 1
ATOM 839 C CA . VAL A 1 101 ? 0.883 -13.508 -13.883 1 98.69 101 VAL A CA 1
ATOM 840 C C . VAL A 1 101 ? -0.33 -13.656 -12.969 1 98.69 101 VAL A C 1
ATOM 842 O O . VAL A 1 101 ? -1.272 -12.859 -13.047 1 98.69 101 VAL A O 1
ATOM 845 N N . VAL A 1 102 ? -0.336 -14.695 -12.219 1 98.88 102 VAL A N 1
ATOM 846 C CA . VAL A 1 102 ? -1.357 -14.914 -11.195 1 98.88 102 VAL A CA 1
ATOM 847 C C . VAL A 1 102 ? -0.726 -14.852 -9.812 1 98.88 102 VAL A C 1
ATOM 849 O O . VAL A 1 102 ? 0.367 -15.383 -9.594 1 98.88 102 VAL A O 1
ATOM 852 N N . CYS A 1 103 ? -1.393 -14.211 -8.914 1 98.94 103 CYS A N 1
ATOM 853 C CA . CYS A 1 103 ? -0.957 -14.102 -7.527 1 98.94 103 CYS A CA 1
ATOM 854 C C . CYS A 1 103 ? -2.008 -14.664 -6.578 1 98.94 103 CYS A C 1
ATOM 856 O O . CYS A 1 103 ? -3.178 -14.281 -6.648 1 98.94 103 CYS A O 1
ATOM 858 N N . PHE A 1 104 ? -1.656 -15.602 -5.805 1 98.94 104 PHE A N 1
ATOM 859 C CA . PHE A 1 104 ? -2.467 -16.031 -4.672 1 98.94 104 PHE A CA 1
ATOM 860 C C . PHE A 1 104 ? -2.062 -15.281 -3.402 1 98.94 104 PHE A C 1
ATOM 862 O O . PHE A 1 104 ? -0.902 -15.344 -2.986 1 98.94 104 PHE A O 1
ATOM 869 N N . PHE A 1 105 ? -3.061 -14.633 -2.82 1 98.94 105 PHE A N 1
ATOM 870 C CA . PHE A 1 105 ? -2.752 -13.688 -1.757 1 98.94 105 PHE A CA 1
ATOM 871 C C . PHE A 1 105 ? -3.639 -13.93 -0.541 1 98.94 105 PHE A C 1
ATOM 873 O O . PHE A 1 105 ? -4.855 -14.062 -0.67 1 98.94 105 PHE A O 1
ATOM 880 N N . GLN A 1 106 ? -3.002 -14.008 0.611 1 98.81 106 GLN A N 1
ATOM 881 C CA . GLN A 1 106 ? -3.631 -14.047 1.928 1 98.81 106 GLN A CA 1
ATOM 882 C C . GLN A 1 106 ? -3.219 -12.836 2.764 1 98.81 106 GLN A C 1
ATOM 884 O O . GLN A 1 106 ? -2.07 -12.734 3.199 1 98.81 106 GLN A O 1
ATOM 889 N N . GLY A 1 107 ? -4.176 -11.961 2.992 1 98.44 107 GLY A N 1
ATOM 890 C CA . GLY A 1 107 ? -3.893 -10.82 3.852 1 98.44 107 GLY A CA 1
ATOM 891 C C . GLY A 1 107 ? -3.984 -11.148 5.328 1 98.44 107 GLY A C 1
ATOM 892 O O . GLY A 1 107 ? -4.965 -11.742 5.777 1 98.44 107 GLY A O 1
ATOM 893 N N . GLY A 1 108 ? -3.023 -10.695 6.066 1 98.06 108 GLY A N 1
ATOM 894 C CA . GLY A 1 108 ? -3.002 -10.953 7.496 1 98.06 108 GLY A CA 1
ATOM 895 C C . GLY A 1 108 ? -3.646 -9.859 8.312 1 98.06 108 GLY A C 1
ATOM 896 O O . GLY A 1 108 ? -4.117 -8.859 7.762 1 98.06 108 GLY A O 1
ATOM 897 N N . PRO A 1 109 ? -3.693 -10.023 9.633 1 97 109 PRO A N 1
ATOM 898 C CA . PRO A 1 109 ? -4.41 -9.109 10.523 1 97 109 PRO A CA 1
ATOM 899 C C . PRO A 1 109 ? -3.785 -7.719 10.57 1 97 109 PRO A C 1
ATOM 901 O O . PRO A 1 109 ? -4.441 -6.754 10.977 1 97 109 PRO A O 1
ATOM 904 N N . HIS A 1 110 ? -2.543 -7.543 10.164 1 98 110 HIS A N 1
ATOM 905 C CA . HIS A 1 110 ? -1.877 -6.246 10.227 1 98 110 HIS A CA 1
ATOM 906 C C . HIS A 1 110 ? -2.164 -5.414 8.984 1 98 110 HIS A C 1
ATOM 908 O O . HIS A 1 110 ? -1.628 -4.312 8.828 1 98 110 HIS A O 1
ATOM 914 N N . LEU A 1 111 ? -3.037 -5.949 8.117 1 98.25 111 LEU A N 1
ATOM 915 C CA . LEU A 1 111 ? -3.383 -5.234 6.898 1 98.25 111 LEU A CA 1
ATOM 916 C C . LEU A 1 111 ? -4.793 -4.66 6.984 1 98.25 111 LEU A C 1
ATOM 918 O O . LEU A 1 111 ? -5.414 -4.375 5.957 1 98.25 111 LEU A O 1
ATOM 922 N N . GLN A 1 112 ? -5.277 -4.414 8.195 1 95.81 112 GLN A N 1
ATOM 923 C CA . GLN A 1 112 ? -6.652 -3.973 8.391 1 95.81 112 GLN A CA 1
ATOM 924 C C . GLN A 1 112 ? -6.812 -2.498 8.023 1 95.81 112 GLN A C 1
ATOM 926 O O . GLN A 1 112 ? -5.953 -1.678 8.352 1 95.81 112 GLN A O 1
ATOM 931 N N . GLY A 1 113 ? -7.793 -2.215 7.277 1 93.19 113 GLY A N 1
ATOM 932 C CA . GLY A 1 113 ? -8.32 -0.867 7.125 1 93.19 113 GLY A CA 1
ATOM 933 C C . GLY A 1 113 ? -9.547 -0.608 7.973 1 93.19 113 GLY A C 1
ATOM 934 O O . GLY A 1 113 ? -9.453 -0.507 9.195 1 93.19 113 GLY A O 1
ATOM 935 N N . THR A 1 114 ? -10.75 -0.599 7.316 1 88 114 THR A N 1
ATOM 936 C CA . THR A 1 114 ? -11.977 -0.658 8.102 1 88 114 THR A CA 1
ATOM 937 C C . THR A 1 114 ? -12.062 -1.969 8.875 1 88 114 THR A C 1
ATOM 939 O O . THR A 1 114 ? -11.602 -3.01 8.398 1 88 114 THR A O 1
ATOM 942 N N . PRO A 1 115 ? -12.539 -1.88 10.039 1 86.69 115 PRO A N 1
ATOM 943 C CA . PRO A 1 115 ? -12.562 -3.084 10.875 1 86.69 115 PRO A CA 1
ATOM 944 C C . PRO A 1 115 ? -13.125 -4.301 10.141 1 86.69 115 PRO A C 1
ATOM 946 O O . PRO A 1 115 ? -14.242 -4.254 9.625 1 86.69 115 PRO A O 1
ATOM 949 N N . GLY A 1 116 ? -12.258 -5.363 10.086 1 88.69 116 GLY A N 1
ATOM 950 C CA . GLY A 1 116 ? -12.695 -6.625 9.516 1 88.69 116 GLY A CA 1
ATOM 951 C C . GLY A 1 116 ? -12.336 -6.777 8.055 1 88.69 116 GLY A C 1
ATOM 952 O O . GLY A 1 116 ? -12.523 -7.848 7.469 1 88.69 116 GLY A O 1
ATOM 953 N N . PHE A 1 117 ? -11.75 -5.695 7.516 1 93.25 117 PHE A N 1
ATOM 954 C CA . PHE A 1 117 ? -11.492 -5.758 6.078 1 93.25 117 PHE A CA 1
ATOM 955 C C . PHE A 1 117 ? -10.078 -5.305 5.762 1 93.25 117 PHE A C 1
ATOM 957 O O . PHE A 1 117 ? -9.484 -4.52 6.508 1 93.25 117 PHE A O 1
ATOM 964 N N . THR A 1 118 ? -9.617 -5.805 4.691 1 96.62 118 THR A N 1
ATOM 965 C CA . THR A 1 118 ? -8.273 -5.461 4.223 1 96.62 118 THR A CA 1
ATOM 966 C C . THR A 1 118 ? -8.219 -4.008 3.766 1 96.62 118 THR A C 1
ATOM 968 O O . THR A 1 118 ? -9.133 -3.527 3.094 1 96.62 118 THR A O 1
ATOM 971 N N . HIS A 1 119 ? -7.199 -3.344 4.125 1 97.19 119 HIS A N 1
ATOM 972 C CA . HIS A 1 119 ? -6.984 -1.944 3.775 1 97.19 119 HIS A CA 1
ATOM 973 C C . HIS A 1 119 ? -6.93 -1.756 2.262 1 97.19 119 HIS A C 1
ATOM 975 O O . HIS A 1 119 ? -6.281 -2.533 1.559 1 97.19 119 HIS A O 1
ATOM 981 N N . GLY A 1 120 ? -7.586 -0.729 1.745 1 97.81 120 GLY A N 1
ATOM 982 C CA . GLY A 1 120 ? -7.539 -0.443 0.32 1 97.81 120 GLY A CA 1
ATOM 983 C C . GLY A 1 120 ? -6.129 -0.253 -0.206 1 97.81 120 GLY A C 1
ATOM 984 O O . GLY A 1 120 ? -5.82 -0.655 -1.329 1 97.81 120 GLY A O 1
ATOM 985 N N . GLY A 1 121 ? -5.32 0.403 0.541 1 98.69 121 GLY A N 1
ATOM 986 C CA . GLY A 1 121 ? -3.922 0.568 0.175 1 98.69 121 GLY A CA 1
ATOM 987 C C . GLY A 1 121 ? -3.16 -0.742 0.125 1 98.69 121 GLY A C 1
ATOM 988 O O . GLY A 1 121 ? -2.248 -0.906 -0.689 1 98.69 121 GLY A O 1
ATOM 989 N N . ALA A 1 122 ? -3.471 -1.665 1.008 1 98.81 122 ALA A N 1
ATOM 990 C CA . ALA A 1 122 ? -2.859 -2.99 0.954 1 98.81 122 ALA A CA 1
ATOM 991 C C . ALA A 1 122 ? -3.258 -3.727 -0.321 1 98.81 122 ALA A C 1
ATOM 993 O O . ALA A 1 122 ? -2.422 -4.371 -0.96 1 98.81 122 ALA A O 1
ATOM 994 N N . ILE A 1 123 ? -4.508 -3.596 -0.646 1 98.88 123 ILE A N 1
ATOM 995 C CA . ILE A 1 123 ? -4.992 -4.184 -1.891 1 98.88 123 ILE A CA 1
ATOM 996 C C . ILE A 1 123 ? -4.258 -3.561 -3.076 1 98.88 123 ILE A C 1
ATOM 998 O O . ILE A 1 123 ? -3.793 -4.273 -3.971 1 98.88 123 ILE A O 1
ATOM 1002 N N . ALA A 1 124 ? -4.125 -2.236 -3.074 1 98.88 124 ALA A N 1
ATOM 1003 C CA . ALA A 1 124 ? -3.383 -1.544 -4.125 1 98.88 124 ALA A CA 1
ATOM 1004 C C . ALA A 1 124 ? -1.945 -2.051 -4.207 1 98.88 124 ALA A C 1
ATOM 1006 O O . ALA A 1 124 ? -1.39 -2.186 -5.301 1 98.88 124 ALA A O 1
ATOM 1007 N N . SER A 1 125 ? -1.364 -2.326 -3.061 1 98.88 125 SER A N 1
ATOM 1008 C CA . SER A 1 125 ? 0.028 -2.76 -3.006 1 98.88 125 SER A CA 1
ATOM 1009 C C . SER A 1 125 ? 0.216 -4.105 -3.699 1 98.88 125 SER A C 1
ATOM 1011 O O . SER A 1 125 ? 1.136 -4.27 -4.504 1 98.88 125 SER A O 1
ATOM 1013 N N . ILE A 1 126 ? -0.667 -5.059 -3.404 1 98.88 126 ILE A N 1
ATOM 1014 C CA . ILE A 1 126 ? -0.491 -6.387 -3.982 1 98.88 126 ILE A CA 1
ATOM 1015 C C . ILE A 1 126 ? -0.856 -6.359 -5.465 1 98.88 126 ILE A C 1
ATOM 1017 O O . ILE A 1 126 ? -0.257 -7.07 -6.273 1 98.88 126 ILE A O 1
ATOM 1021 N N . ILE A 1 127 ? -1.776 -5.48 -5.828 1 98.88 127 ILE A N 1
ATOM 1022 C CA . ILE A 1 127 ? -2.08 -5.277 -7.238 1 98.88 127 ILE A CA 1
ATOM 1023 C C . ILE A 1 127 ? -0.861 -4.695 -7.953 1 98.88 127 ILE A C 1
ATOM 1025 O O . ILE A 1 127 ? -0.489 -5.156 -9.031 1 98.88 127 ILE A O 1
ATOM 1029 N N . ASP A 1 128 ? -0.231 -3.717 -7.363 1 98.56 128 ASP A N 1
ATOM 1030 C CA . ASP A 1 128 ? 0.96 -3.086 -7.922 1 98.56 128 ASP A CA 1
ATOM 1031 C C . ASP A 1 128 ? 2.066 -4.109 -8.156 1 98.56 128 ASP A C 1
ATOM 1033 O O . ASP A 1 128 ? 2.682 -4.137 -9.227 1 98.56 128 ASP A O 1
ATOM 1037 N N . VAL A 1 129 ? 2.293 -4.949 -7.191 1 97.62 129 VAL A N 1
ATOM 1038 C CA . VAL A 1 129 ? 3.33 -5.969 -7.309 1 97.62 129 VAL A CA 1
ATOM 1039 C C . VAL A 1 129 ? 2.984 -6.93 -8.445 1 97.62 129 VAL A C 1
ATOM 1041 O O . VAL A 1 129 ? 3.846 -7.281 -9.258 1 97.62 129 VAL A O 1
ATOM 1044 N N . THR A 1 130 ? 1.755 -7.332 -8.523 1 98.5 130 THR A N 1
ATOM 1045 C CA . THR A 1 130 ? 1.324 -8.328 -9.492 1 98.5 130 THR A CA 1
ATOM 1046 C C . THR A 1 130 ? 1.407 -7.773 -10.914 1 98.5 130 THR A C 1
ATOM 1048 O O . THR A 1 130 ? 1.976 -8.406 -11.805 1 98.5 130 THR A O 1
ATOM 1051 N N . THR A 1 131 ? 0.885 -6.547 -11.07 1 98.19 131 THR A N 1
ATOM 1052 C CA . THR A 1 131 ? 0.908 -5.945 -12.398 1 98.19 131 THR A CA 1
ATOM 1053 C C . THR A 1 131 ? 2.33 -5.559 -12.797 1 98.19 131 THR A C 1
ATOM 1055 O O . 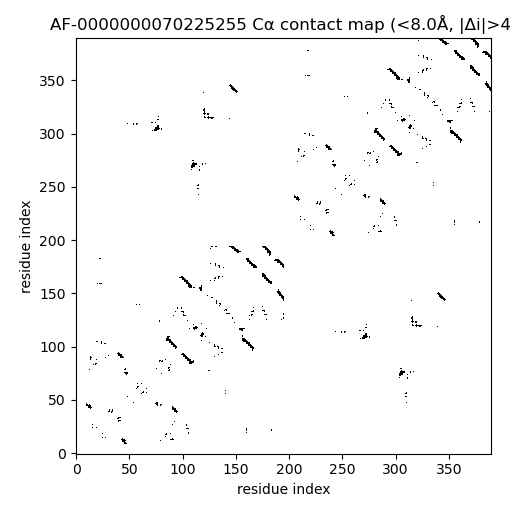THR A 1 131 ? 2.709 -5.668 -13.961 1 98.19 131 THR A O 1
ATOM 1058 N N . GLY A 1 132 ? 3.084 -5.086 -11.82 1 96.12 132 GLY A N 1
ATOM 1059 C CA . GLY A 1 132 ? 4.484 -4.801 -12.086 1 96.12 132 GLY A CA 1
ATOM 1060 C C . GLY A 1 132 ? 5.266 -6.02 -12.531 1 96.12 132 GLY A C 1
ATOM 1061 O O . GLY A 1 132 ? 6.07 -5.945 -13.461 1 96.12 132 GLY A O 1
ATOM 1062 N N . THR A 1 133 ? 5.051 -7.102 -11.859 1 96.06 133 THR A N 1
ATOM 1063 C CA . THR A 1 133 ? 5.711 -8.359 -12.211 1 96.06 133 THR A CA 1
ATOM 1064 C C . THR A 1 133 ? 5.316 -8.805 -13.609 1 96.06 133 THR A C 1
ATOM 1066 O O . THR A 1 133 ? 6.16 -9.266 -14.383 1 96.06 133 THR A O 1
ATOM 1069 N N . CYS A 1 134 ? 4.055 -8.672 -13.906 1 96.94 134 CYS A N 1
ATOM 1070 C CA . CYS A 1 134 ? 3.566 -9.023 -15.234 1 96.94 134 CYS A CA 1
ATOM 1071 C C . CYS A 1 134 ? 4.281 -8.219 -16.312 1 96.94 134 CYS A C 1
ATOM 1073 O O . CYS A 1 134 ? 4.746 -8.781 -17.312 1 96.94 134 CYS A O 1
ATOM 1075 N N . ALA A 1 135 ? 4.375 -6.93 -16.094 1 95.12 135 ALA A N 1
ATOM 1076 C CA . ALA A 1 135 ? 5.07 -6.059 -17.047 1 95.12 135 ALA A CA 1
ATOM 1077 C C . ALA A 1 135 ? 6.551 -6.414 -17.125 1 95.12 135 ALA A C 1
ATOM 1079 O O . ALA A 1 135 ? 7.117 -6.469 -18.219 1 95.12 135 ALA A O 1
ATOM 1080 N N . PHE A 1 136 ? 7.148 -6.641 -16.031 1 91.19 136 PHE A N 1
ATOM 1081 C CA . PHE A 1 136 ? 8.57 -6.969 -15.961 1 91.19 136 PHE A CA 1
ATOM 1082 C C . PHE A 1 136 ? 8.867 -8.227 -16.766 1 91.19 136 PHE A C 1
ATOM 1084 O O . PHE A 1 136 ? 9.859 -8.281 -17.5 1 91.19 136 PHE A O 1
ATOM 1091 N N . ARG A 1 137 ? 8.023 -9.195 -16.594 1 91.56 137 ARG A N 1
ATOM 1092 C CA . ARG A 1 137 ? 8.211 -10.461 -17.297 1 91.56 137 ARG A CA 1
ATOM 1093 C C . ARG A 1 137 ? 8.133 -10.281 -18.797 1 91.56 137 ARG A C 1
ATOM 1095 O O . ARG A 1 137 ? 8.82 -10.984 -19.547 1 91.56 137 ARG A O 1
ATOM 1102 N N . ALA A 1 138 ? 7.359 -9.32 -19.172 1 87.38 138 ALA A N 1
ATOM 1103 C CA . ALA A 1 138 ? 7.148 -9.102 -20.594 1 87.38 138 ALA A CA 1
ATOM 1104 C C . ALA A 1 138 ? 8.266 -8.242 -21.188 1 87.38 138 ALA A C 1
ATOM 1106 O O . ALA A 1 138 ? 8.617 -8.391 -22.359 1 87.38 138 ALA A O 1
ATOM 1107 N N . GLY A 1 139 ? 8.711 -7.242 -20.484 1 81.38 139 GLY A N 1
ATOM 1108 C CA . GLY A 1 139 ? 9.57 -6.27 -21.141 1 81.38 139 GLY A CA 1
ATOM 1109 C C . GLY A 1 139 ? 10.797 -5.906 -20.328 1 81.38 139 GLY A C 1
ATOM 1110 O O . GLY A 1 139 ? 11.672 -5.188 -20.812 1 81.38 139 GLY A O 1
ATOM 1111 N N . GLY A 1 140 ? 10.906 -6.289 -19.156 1 76.25 140 GLY A N 1
ATOM 1112 C CA . GLY A 1 140 ? 12.031 -5.906 -18.312 1 76.25 140 GLY A CA 1
ATOM 1113 C C . GLY A 1 140 ? 11.695 -4.797 -17.344 1 76.25 140 GLY A C 1
ATOM 1114 O O . GLY A 1 140 ? 10.539 -4.637 -16.953 1 76.25 140 GLY A O 1
ATOM 1115 N N . ALA A 1 141 ? 12.727 -4.016 -17 1 70.31 141 ALA A N 1
ATOM 1116 C CA . ALA A 1 141 ? 12.594 -3.006 -15.953 1 70.31 141 ALA A CA 1
ATOM 1117 C C . ALA A 1 141 ? 11.609 -1.914 -16.359 1 70.31 141 ALA A C 1
ATOM 1119 O O . ALA A 1 141 ? 11.742 -1.323 -17.438 1 70.31 141 ALA A O 1
ATOM 1120 N N . VAL A 1 142 ? 10.531 -1.818 -15.617 1 77.81 142 VAL A N 1
ATOM 1121 C CA . VAL A 1 142 ? 9.477 -0.843 -15.875 1 77.81 142 VAL A CA 1
ATOM 1122 C C . VAL A 1 142 ? 9.07 -0.172 -14.562 1 77.81 142 VAL A C 1
ATOM 1124 O O . VAL A 1 142 ? 9.156 -0.78 -13.492 1 77.81 142 VAL A O 1
ATOM 1127 N N . MET A 1 143 ? 8.836 1.169 -14.656 1 86.19 143 MET A N 1
ATOM 1128 C CA . MET A 1 143 ? 8.242 1.906 -13.547 1 86.19 143 MET A CA 1
ATOM 1129 C C . MET A 1 143 ? 6.766 2.178 -13.797 1 86.19 143 MET A C 1
ATOM 1131 O O . MET A 1 143 ? 6.371 2.521 -14.914 1 86.19 143 MET A O 1
ATOM 1135 N N . THR A 1 144 ? 6.039 1.936 -12.766 1 94.62 144 THR A N 1
ATOM 1136 C CA . THR A 1 144 ? 4.609 2.174 -12.914 1 94.62 144 THR A CA 1
ATOM 1137 C C . THR A 1 144 ? 4.332 3.652 -13.172 1 94.62 144 THR A C 1
ATOM 1139 O O . THR A 1 144 ? 4.781 4.516 -12.414 1 94.62 144 THR A O 1
ATOM 1142 N N . ALA A 1 145 ? 3.674 3.895 -14.234 1 96.94 145 ALA A N 1
ATOM 1143 C CA . ALA A 1 145 ? 3.307 5.266 -14.578 1 96.94 145 ALA A CA 1
ATOM 1144 C C . ALA A 1 145 ? 1.916 5.609 -14.055 1 96.94 145 ALA A C 1
ATOM 1146 O O . ALA A 1 145 ? 1.681 6.727 -13.586 1 96.94 145 ALA A O 1
ATOM 1147 N N . ASN A 1 146 ? 1.032 4.656 -14.188 1 98.44 146 ASN A N 1
ATOM 1148 C CA . ASN A 1 146 ? -0.339 4.828 -13.719 1 98.44 146 ASN A CA 1
ATOM 1149 C C . ASN A 1 146 ? -0.876 3.555 -13.078 1 98.44 146 ASN A C 1
ATOM 1151 O O . ASN A 1 146 ? -0.601 2.451 -13.547 1 98.44 146 ASN A O 1
ATOM 1155 N N . LEU A 1 147 ? -1.562 3.697 -12.031 1 98.81 147 LEU A N 1
ATOM 1156 C CA . LEU A 1 147 ? -2.318 2.635 -11.375 1 98.81 147 LEU A CA 1
ATOM 1157 C C . LEU A 1 147 ? -3.758 3.07 -11.125 1 98.81 147 LEU A C 1
ATOM 1159 O O . LEU A 1 147 ? -4 4.035 -10.398 1 98.81 147 LEU A O 1
ATOM 1163 N N . ASN A 1 148 ? -4.688 2.385 -11.742 1 98.94 148 ASN A N 1
ATOM 1164 C CA . ASN A 1 148 ? -6.113 2.672 -11.641 1 98.94 148 ASN A CA 1
ATOM 1165 C C . ASN A 1 148 ? -6.887 1.477 -11.086 1 98.94 148 ASN A C 1
ATOM 1167 O O . ASN A 1 148 ? -6.91 0.41 -11.703 1 98.94 148 ASN A O 1
ATOM 1171 N N . ILE A 1 149 ? -7.531 1.693 -9.938 1 98.94 149 ILE A N 1
ATOM 1172 C CA . ILE A 1 149 ? -8.195 0.579 -9.266 1 98.94 149 ILE A CA 1
ATOM 1173 C C . ILE A 1 149 ? -9.664 0.925 -9.023 1 98.94 149 ILE A C 1
ATOM 1175 O O . ILE A 1 149 ? -9.977 1.982 -8.469 1 98.94 149 ILE A O 1
ATOM 1179 N N . ASN A 1 150 ? -10.508 0.058 -9.43 1 98.88 150 ASN A N 1
ATOM 1180 C CA . ASN A 1 150 ? -11.914 0.078 -9.055 1 98.88 150 ASN A CA 1
ATOM 1181 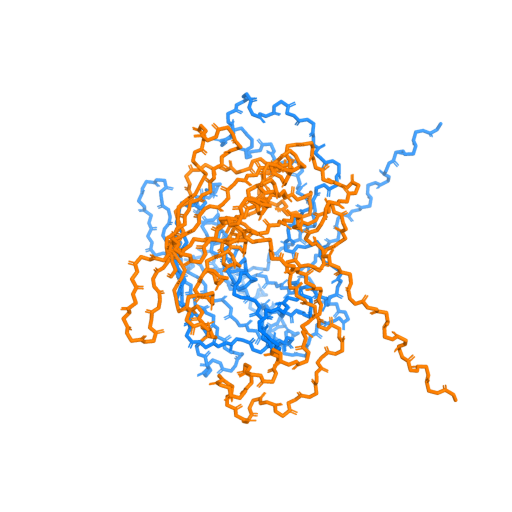C C . ASN A 1 150 ? -12.219 -0.945 -7.965 1 98.88 150 ASN A C 1
ATOM 1183 O O . ASN A 1 150 ? -12.172 -2.152 -8.211 1 98.88 150 ASN A O 1
ATOM 1187 N N . TYR A 1 151 ? -12.547 -0.405 -6.793 1 98.31 151 TYR A N 1
ATOM 1188 C CA . TYR A 1 151 ? -12.93 -1.273 -5.688 1 98.31 151 TYR A CA 1
ATOM 1189 C C . TYR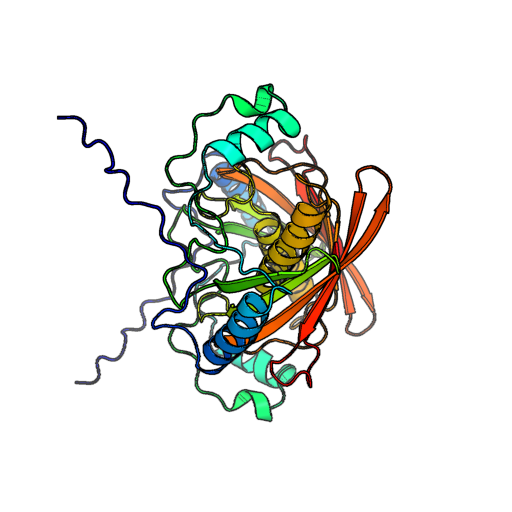 A 1 151 ? -14.414 -1.611 -5.75 1 98.31 151 TYR A C 1
ATOM 1191 O O . TYR A 1 151 ? -15.266 -0.727 -5.629 1 98.31 151 TYR A O 1
ATOM 1199 N N . LYS A 1 152 ? -14.711 -2.9 -5.867 1 97.69 152 LYS A N 1
ATOM 1200 C CA . LYS A 1 152 ? -16.094 -3.328 -6.051 1 97.69 152 LYS A CA 1
ATOM 1201 C C . LYS A 1 152 ? -16.688 -3.834 -4.742 1 97.69 152 LYS A C 1
ATOM 1203 O O . LYS A 1 152 ? -17.828 -3.508 -4.406 1 97.69 152 LYS A O 1
ATOM 1208 N N . ARG A 1 153 ? -15.961 -4.617 -4.016 1 95.88 153 ARG A N 1
ATOM 1209 C CA . ARG A 1 153 ? -16.359 -5.18 -2.732 1 95.88 153 ARG A CA 1
ATOM 1210 C C . ARG A 1 153 ? -15.18 -5.23 -1.767 1 95.88 153 ARG A C 1
ATOM 1212 O O . ARG A 1 153 ? -14.031 -5.395 -2.188 1 95.88 153 ARG A O 1
ATOM 1219 N N . PRO A 1 154 ? -15.523 -5.051 -0.512 1 95.19 154 PRO A N 1
ATOM 1220 C CA . PRO A 1 154 ? -14.422 -5.188 0.448 1 95.19 154 PRO A CA 1
ATOM 1221 C C . PRO A 1 154 ? -13.906 -6.621 0.558 1 95.19 154 PRO A C 1
ATOM 1223 O O . PRO A 1 154 ? -14.672 -7.57 0.367 1 95.19 154 PRO A O 1
ATOM 1226 N N . ILE A 1 155 ? -12.648 -6.785 0.826 1 96.56 155 ILE A N 1
ATOM 1227 C CA . ILE A 1 155 ? -12.039 -8.094 1.06 1 96.56 155 ILE A CA 1
ATOM 1228 C C . ILE A 1 155 ? -12 -8.383 2.559 1 96.56 155 ILE A C 1
ATOM 1230 O O . ILE A 1 155 ? -11.383 -7.641 3.324 1 96.56 155 ILE A O 1
ATOM 1234 N N . PRO A 1 156 ? -12.602 -9.453 2.979 1 94.44 156 PRO A N 1
ATOM 1235 C CA . PRO A 1 156 ? -12.508 -9.773 4.406 1 94.44 156 PRO A CA 1
ATOM 1236 C C . PRO A 1 156 ? -11.078 -9.984 4.875 1 94.44 156 PRO A C 1
ATOM 1238 O O . PRO A 1 156 ? -10.266 -10.586 4.156 1 94.44 156 PRO A O 1
ATOM 1241 N N . LEU A 1 157 ? -10.836 -9.461 6.016 1 94.44 157 LEU A N 1
ATOM 1242 C CA . LEU A 1 157 ? -9.508 -9.641 6.594 1 94.44 157 LEU A CA 1
ATOM 1243 C C . LEU A 1 157 ? -9.203 -11.125 6.797 1 94.44 157 LEU A C 1
ATOM 1245 O O . LEU A 1 157 ? -10.094 -11.906 7.137 1 94.44 157 LEU A O 1
ATOM 1249 N N . CYS A 1 158 ? -7.906 -11.555 6.527 1 96.12 158 CYS A N 1
ATOM 1250 C CA . CYS A 1 158 ? -7.391 -12.906 6.742 1 96.12 158 CYS A CA 1
ATOM 1251 C C . CYS A 1 158 ? -8.031 -13.891 5.773 1 96.12 158 CYS A C 1
ATOM 1253 O O . CYS A 1 158 ? -8.164 -15.078 6.086 1 96.12 158 CYS A O 1
ATOM 1255 N N . SER A 1 159 ? -8.477 -13.406 4.676 1 97.06 159 SER A N 1
ATOM 1256 C CA . SER A 1 159 ? -9.008 -14.273 3.627 1 97.06 159 SER A CA 1
ATOM 1257 C C . SER A 1 159 ? -8.008 -14.438 2.488 1 97.06 159 SER A C 1
ATOM 1259 O O . SER A 1 159 ? -6.996 -13.734 2.436 1 97.06 159 SER A O 1
ATOM 1261 N N . VAL A 1 160 ? -8.297 -15.43 1.66 1 98.75 160 VAL A N 1
ATOM 1262 C CA . VAL A 1 160 ? -7.473 -15.703 0.487 1 98.75 160 VAL A CA 1
ATOM 1263 C C . VAL A 1 160 ? -8.18 -15.203 -0.77 1 98.75 160 VAL A C 1
ATOM 1265 O O . VAL A 1 160 ? -9.383 -15.414 -0.938 1 98.75 160 VAL A O 1
ATOM 1268 N N . VAL A 1 161 ? -7.438 -14.508 -1.609 1 98.88 161 VAL A N 1
ATOM 1269 C CA . VAL A 1 161 ? -7.988 -14.047 -2.877 1 98.88 161 VAL A CA 1
ATOM 1270 C C . VAL A 1 161 ? -7.039 -14.406 -4.02 1 98.88 161 VAL A C 1
ATOM 1272 O O . VAL A 1 161 ? -5.867 -14.711 -3.785 1 98.88 161 VAL A O 1
ATOM 1275 N N . VAL A 1 162 ? -7.551 -14.391 -5.211 1 98.94 162 VAL A N 1
ATOM 1276 C CA . VAL A 1 162 ? -6.809 -14.656 -6.441 1 98.94 162 VAL A CA 1
ATOM 1277 C C . VAL A 1 162 ? -6.703 -13.383 -7.27 1 98.94 162 VAL A C 1
ATOM 1279 O O . VAL A 1 162 ? -7.719 -12.766 -7.598 1 98.94 162 VAL A O 1
ATOM 1282 N N . ILE A 1 163 ? -5.492 -13.008 -7.59 1 98.94 163 ILE A N 1
ATOM 1283 C CA . ILE A 1 163 ? -5.23 -11.844 -8.43 1 98.94 163 ILE A CA 1
ATOM 1284 C C . ILE A 1 163 ? -4.707 -12.305 -9.789 1 98.94 163 ILE A C 1
ATOM 1286 O O . ILE A 1 163 ? -3.643 -12.922 -9.875 1 98.94 163 ILE A O 1
ATOM 1290 N N . LYS A 1 164 ? -5.453 -11.984 -10.773 1 98.88 164 LYS A N 1
ATOM 1291 C CA . LYS A 1 164 ? -5.074 -12.359 -12.133 1 98.88 164 LYS A CA 1
ATOM 1292 C C . LYS A 1 164 ? -4.688 -11.133 -12.953 1 98.88 164 LYS A C 1
ATOM 1294 O O . LYS A 1 164 ? -5.41 -10.141 -12.977 1 98.88 164 LYS A O 1
ATOM 1299 N N . SER A 1 165 ? -3.527 -11.195 -13.609 1 98.81 165 SER A N 1
ATOM 1300 C CA . SER A 1 165 ? -3.088 -10.078 -14.445 1 98.81 165 SER A CA 1
ATOM 1301 C C . SER A 1 165 ? -2.682 -10.562 -15.828 1 98.81 165 SER A C 1
ATOM 1303 O O . SER A 1 165 ? -2.318 -11.727 -16.016 1 98.81 165 SER A O 1
ATOM 1305 N N . GLN A 1 166 ? -2.779 -9.648 -16.766 1 98.5 166 GLN A N 1
ATOM 1306 C CA . GLN A 1 166 ? -2.459 -9.945 -18.156 1 98.5 166 GLN A CA 1
ATOM 1307 C C . GLN A 1 166 ? -1.935 -8.703 -18.875 1 98.5 166 GLN A C 1
ATOM 1309 O O . GLN A 1 166 ? -2.467 -7.605 -18.688 1 98.5 166 GLN A O 1
ATOM 1314 N N . LEU A 1 167 ? -0.917 -8.906 -19.688 1 98.19 167 LEU A N 1
ATOM 1315 C CA . LEU A 1 167 ? -0.443 -7.84 -20.562 1 98.19 167 LEU A CA 1
ATOM 1316 C C . LEU A 1 167 ? -1.396 -7.629 -21.734 1 98.19 167 LEU A C 1
ATOM 1318 O O . LEU A 1 167 ? -1.62 -8.547 -22.531 1 98.19 167 LEU A O 1
ATOM 1322 N N . ASP A 1 168 ? -1.873 -6.426 -21.844 1 98.12 168 ASP A N 1
ATOM 1323 C CA . ASP A 1 168 ? -2.859 -6.137 -22.891 1 98.12 168 ASP A CA 1
ATOM 1324 C C . ASP A 1 168 ? -2.184 -5.645 -24.156 1 98.12 168 ASP A C 1
ATOM 1326 O O . ASP A 1 168 ? -2.555 -6.059 -25.266 1 98.12 168 ASP A O 1
ATOM 1330 N N . LYS A 1 169 ? -1.219 -4.758 -23.953 1 96.56 169 LYS A N 1
ATOM 1331 C CA . LYS A 1 169 ? -0.52 -4.199 -25.094 1 96.56 169 LYS A CA 1
ATOM 1332 C C . LYS A 1 169 ? 0.778 -3.518 -24.688 1 96.56 169 LYS A C 1
ATOM 1334 O O . LYS A 1 169 ? 0.983 -3.238 -23.5 1 96.56 169 LYS A O 1
ATOM 1339 N N . VAL A 1 170 ? 1.61 -3.305 -25.688 1 95.12 170 VAL A N 1
ATOM 1340 C CA . VAL A 1 170 ? 2.867 -2.58 -25.531 1 95.12 170 VAL A CA 1
ATOM 1341 C C . VAL A 1 170 ? 2.938 -1.441 -26.547 1 95.12 170 VAL A C 1
ATOM 1343 O O . VAL A 1 170 ? 2.699 -1.648 -27.734 1 95.12 170 VAL A O 1
ATOM 1346 N N . GLU A 1 171 ? 3.152 -0.284 -26.016 1 94.56 171 GLU A N 1
ATOM 1347 C CA . GLU A 1 171 ? 3.385 0.891 -26.859 1 94.56 171 GLU A CA 1
ATOM 1348 C C . GLU A 1 171 ? 4.711 1.562 -26.516 1 94.56 171 GLU A C 1
ATOM 1350 O O . GLU A 1 171 ? 4.766 2.418 -25.625 1 94.56 171 GLU A O 1
ATOM 1355 N N . GLY A 1 172 ? 5.746 1.205 -27.328 1 90.56 172 GLY A N 1
ATOM 1356 C CA . GLY A 1 172 ? 7.074 1.678 -26.969 1 90.56 172 GLY A CA 1
ATOM 1357 C C . GLY A 1 172 ? 7.566 1.141 -25.641 1 90.56 172 GLY A C 1
ATOM 1358 O O . GLY A 1 172 ? 7.641 -0.074 -25.438 1 90.56 172 GLY A O 1
ATOM 1359 N N . ARG A 1 173 ? 7.742 2.086 -24.766 1 87.5 173 ARG A N 1
ATOM 1360 C CA . ARG A 1 173 ? 8.227 1.69 -23.453 1 87.5 173 ARG A CA 1
ATOM 1361 C C . ARG A 1 173 ? 7.074 1.5 -22.484 1 87.5 173 ARG A C 1
ATOM 1363 O O . ARG A 1 173 ? 7.293 1.188 -21.312 1 87.5 173 ARG A O 1
ATOM 1370 N N . LYS A 1 174 ? 5.898 1.604 -22.953 1 92.5 174 LYS A N 1
ATOM 1371 C CA . LYS A 1 174 ? 4.734 1.511 -22.078 1 92.5 174 LYS A CA 1
ATOM 1372 C C . LYS A 1 174 ? 4.094 0.128 -22.172 1 92.5 174 LYS A C 1
ATOM 1374 O O . LYS A 1 174 ? 3.771 -0.349 -23.25 1 92.5 174 LYS A O 1
ATOM 1379 N N . PHE A 1 175 ? 3.932 -0.453 -21.047 1 96.5 175 PHE A N 1
ATOM 1380 C CA . PHE A 1 175 ? 3.248 -1.733 -20.906 1 96.5 175 PHE A CA 1
ATOM 1381 C C . PHE A 1 175 ? 1.887 -1.553 -20.25 1 96.5 175 PHE A C 1
ATOM 1383 O O . PHE A 1 175 ? 1.786 -0.946 -19.188 1 96.5 175 PHE A O 1
ATOM 1390 N N . PHE A 1 176 ? 0.875 -2.061 -20.891 1 98 176 PHE A N 1
ATOM 1391 C CA . PHE A 1 176 ? -0.478 -1.953 -20.359 1 98 176 PHE A CA 1
ATOM 1392 C C . PHE A 1 176 ? -0.956 -3.297 -19.812 1 98 176 PHE A C 1
ATOM 1394 O O . PHE A 1 176 ? -1.051 -4.273 -20.562 1 98 176 PHE A O 1
ATOM 1401 N N . VAL A 1 177 ? -1.229 -3.281 -18.531 1 98.44 177 VAL A N 1
ATOM 1402 C CA . VAL A 1 177 ? -1.594 -4.516 -17.844 1 98.44 177 VAL A CA 1
ATOM 1403 C C . VAL A 1 177 ? -2.973 -4.367 -17.203 1 98.44 177 VAL A C 1
ATOM 1405 O O . VAL A 1 177 ? -3.275 -3.328 -16.609 1 98.44 177 VAL A O 1
ATOM 1408 N N . SER A 1 178 ? -3.807 -5.344 -17.328 1 98.81 178 SER A N 1
ATOM 1409 C CA . SER A 1 178 ? -5.07 -5.426 -16.594 1 98.81 178 SER A CA 1
ATOM 1410 C C . SER A 1 178 ? -5.012 -6.496 -15.508 1 98.81 178 SER A C 1
ATOM 1412 O O . SER A 1 178 ? -4.184 -7.406 -15.57 1 98.81 178 SER A O 1
ATOM 1414 N N . CYS A 1 179 ? -5.867 -6.246 -14.539 1 98.38 179 CYS A N 1
ATOM 1415 C CA . CYS A 1 179 ? -5.848 -7.117 -13.367 1 98.38 179 CYS A CA 1
ATOM 1416 C C . CYS A 1 179 ? -7.219 -7.168 -12.703 1 98.38 179 CYS A C 1
ATOM 1418 O O . CYS A 1 179 ? -7.98 -6.199 -12.766 1 98.38 179 CYS A O 1
ATOM 1420 N N . ASN A 1 180 ? -7.551 -8.297 -12.156 1 98.88 180 ASN A N 1
ATOM 1421 C CA . ASN A 1 180 ? -8.719 -8.391 -11.289 1 98.88 180 ASN A CA 1
ATOM 1422 C C . ASN A 1 180 ? -8.422 -9.211 -10.031 1 98.88 180 ASN A C 1
ATOM 1424 O O . ASN A 1 180 ? -7.496 -10.023 -10.023 1 98.88 180 ASN A O 1
ATOM 1428 N N . VAL A 1 181 ? -9.156 -8.961 -8.953 1 98.94 181 VAL A N 1
ATOM 1429 C CA . VAL A 1 181 ? -9.062 -9.633 -7.668 1 98.94 181 VAL A CA 1
ATOM 1430 C C . VAL A 1 181 ? -10.367 -10.367 -7.371 1 98.94 181 VAL A C 1
ATOM 1432 O O . VAL A 1 181 ? -11.43 -9.742 -7.281 1 98.94 181 VAL A O 1
ATOM 1435 N N . ARG A 1 182 ? -10.25 -11.664 -7.152 1 98.88 182 ARG A N 1
ATOM 1436 C CA . ARG A 1 182 ? -11.453 -12.469 -6.977 1 98.88 182 ARG A CA 1
ATOM 1437 C C . ARG A 1 182 ? -11.312 -13.422 -5.801 1 98.88 182 ARG A C 1
ATOM 1439 O O . ARG A 1 182 ? -10.195 -13.711 -5.359 1 98.88 182 ARG A O 1
ATOM 1446 N N . SER A 1 183 ? -12.5 -13.875 -5.344 1 98.69 183 SER A N 1
ATOM 1447 C CA . SER A 1 183 ? -12.508 -14.938 -4.348 1 98.69 183 SER A CA 1
ATOM 1448 C C . SER A 1 183 ? -11.961 -16.234 -4.93 1 98.69 183 SER A C 1
ATOM 1450 O O . SER A 1 183 ? -11.867 -16.391 -6.148 1 98.69 183 SER A O 1
ATOM 1452 N N . VAL A 1 184 ? -11.609 -17.125 -4.086 1 98.44 184 VAL A N 1
ATOM 1453 C CA . VAL A 1 184 ? -11 -18.391 -4.473 1 98.44 184 VAL A CA 1
ATOM 1454 C C . VAL A 1 184 ? -11.961 -19.172 -5.375 1 98.44 184 VAL A C 1
ATOM 1456 O O . VAL A 1 184 ? -11.539 -19.781 -6.352 1 98.44 184 VAL A O 1
ATOM 1459 N N . ASP A 1 185 ? -13.203 -19.094 -5.027 1 97.38 185 ASP A N 1
ATOM 1460 C CA . ASP A 1 185 ? -14.195 -19.844 -5.793 1 97.38 185 ASP A CA 1
ATOM 1461 C C . ASP A 1 185 ? -14.625 -19.078 -7.039 1 97.38 185 ASP A C 1
ATOM 1463 O O . ASP A 1 185 ? -15.531 -19.5 -7.754 1 97.38 185 ASP A O 1
ATOM 1467 N N . ASP A 1 186 ? -14.102 -17.875 -7.277 1 97.44 186 ASP A N 1
ATOM 1468 C CA . ASP A 1 186 ? -14.297 -17.047 -8.453 1 97.44 186 ASP A CA 1
ATOM 1469 C C . ASP A 1 186 ? -15.711 -16.453 -8.484 1 97.44 186 ASP A C 1
ATOM 1471 O O . ASP A 1 186 ? -16.188 -16.016 -9.531 1 97.44 186 ASP A O 1
ATOM 1475 N N . GLU A 1 187 ? -16.391 -16.406 -7.363 1 97.5 187 GLU A N 1
ATOM 1476 C CA . GLU A 1 187 ? -17.781 -15.953 -7.328 1 97.5 187 GLU A CA 1
ATOM 1477 C C . GLU A 1 187 ? -17.859 -14.453 -7.031 1 97.5 187 GLU A C 1
ATOM 1479 O O . GLU A 1 187 ? -18.828 -13.797 -7.375 1 97.5 187 GLU A O 1
ATOM 1484 N N . THR A 1 188 ? -16.891 -14.016 -6.332 1 98 188 THR A N 1
ATOM 1485 C CA . THR A 1 188 ? -16.906 -12.617 -5.914 1 98 188 THR A CA 1
ATOM 1486 C C . THR A 1 188 ? -15.789 -11.828 -6.594 1 98 188 THR A C 1
ATOM 1488 O O . THR A 1 188 ? -14.633 -12.234 -6.551 1 98 188 THR A O 1
ATOM 1491 N N . LEU A 1 189 ? -16.156 -10.734 -7.277 1 98.75 189 LEU A N 1
ATOM 1492 C CA . LEU A 1 189 ? -15.203 -9.758 -7.785 1 98.75 189 LEU A CA 1
ATOM 1493 C C . LEU A 1 189 ? -14.969 -8.641 -6.773 1 98.75 189 LEU A C 1
ATOM 1495 O O . LEU A 1 189 ? -15.883 -7.879 -6.461 1 98.75 189 LEU A O 1
ATOM 1499 N N . TYR A 1 190 ? -13.727 -8.547 -6.27 1 98.69 190 TYR A N 1
ATOM 1500 C CA . TYR A 1 190 ? -13.422 -7.559 -5.242 1 98.69 190 TYR A CA 1
ATOM 1501 C C . TYR A 1 190 ? -12.906 -6.266 -5.863 1 98.69 190 TYR A C 1
ATOM 1503 O O . TYR A 1 190 ? -13.203 -5.172 -5.375 1 98.69 190 TYR A O 1
ATOM 1511 N N . SER A 1 191 ? -12.055 -6.355 -6.91 1 98.81 191 SER A N 1
ATOM 1512 C CA . SER A 1 191 ? -11.469 -5.172 -7.535 1 98.81 191 SER A CA 1
ATOM 1513 C C . SER A 1 191 ? -11.055 -5.453 -8.977 1 98.81 191 SER A C 1
ATOM 1515 O O . SER A 1 191 ? -10.789 -6.602 -9.336 1 98.81 191 SER A O 1
ATOM 1517 N N . GLU A 1 192 ? -11.023 -4.395 -9.734 1 98.88 192 GLU A N 1
ATOM 1518 C CA . GLU A 1 192 ? -10.422 -4.352 -11.07 1 98.88 192 GLU A CA 1
ATOM 1519 C C . GLU A 1 192 ? -9.414 -3.215 -11.18 1 98.88 192 GLU A C 1
ATOM 1521 O O . GLU A 1 192 ? -9.609 -2.143 -10.609 1 98.88 192 GLU A O 1
ATOM 1526 N N . ALA A 1 193 ? -8.383 -3.547 -11.969 1 98.94 193 ALA A N 1
ATOM 1527 C CA . ALA A 1 193 ? -7.352 -2.514 -12.039 1 98.94 193 ALA A CA 1
ATOM 1528 C C . ALA A 1 193 ? -6.625 -2.553 -13.383 1 98.94 193 ALA A C 1
ATOM 1530 O O . ALA A 1 193 ? -6.68 -3.559 -14.094 1 98.94 193 ALA A O 1
ATOM 1531 N N . THR A 1 194 ? -6.07 -1.418 -13.711 1 98.75 194 THR A N 1
ATOM 1532 C CA . THR A 1 194 ? -5.145 -1.298 -14.828 1 98.75 194 THR A CA 1
ATOM 1533 C C . THR A 1 194 ? -3.865 -0.584 -14.398 1 98.75 194 THR A C 1
ATOM 1535 O O . THR A 1 194 ? -3.883 0.216 -13.461 1 98.75 194 THR A O 1
ATOM 1538 N N . SER A 1 195 ? -2.824 -0.969 -15.055 1 96.69 195 SER A N 1
ATOM 1539 C CA . SER A 1 195 ? -1.531 -0.341 -14.812 1 96.69 195 SER A CA 1
ATOM 1540 C C . SER A 1 195 ? -0.735 -0.192 -16.109 1 96.69 195 SER A C 1
ATOM 1542 O O . SER A 1 195 ? -0.839 -1.029 -17 1 96.69 195 SER A O 1
ATOM 1544 N N . ARG B 1 1 ? -7.273 -16.469 37.188 1 24.06 1 ARG B N 1
ATOM 1545 C CA . ARG B 1 1 ? -7.008 -15.031 37.094 1 24.06 1 ARG B CA 1
ATOM 1546 C C . ARG B 1 1 ? -6.82 -14.625 35.625 1 24.06 1 ARG B C 1
ATOM 1548 O O . ARG B 1 1 ? -5.961 -15.164 34.938 1 24.06 1 ARG B O 1
ATOM 1555 N N . SER B 1 2 ? -7.875 -14.281 34.844 1 28.81 2 SER B N 1
ATOM 1556 C CA . SER B 1 2 ? -8.055 -14.031 33.406 1 28.81 2 SER B CA 1
ATOM 1557 C C . SER B 1 2 ? -7.098 -12.953 32.906 1 28.81 2 SER B C 1
ATOM 1559 O O . SER B 1 2 ? -6.957 -11.906 33.531 1 28.81 2 SER B O 1
ATOM 1561 N N . PHE B 1 3 ? -5.824 -13.281 32.469 1 30.78 3 PHE B N 1
ATOM 1562 C CA . PHE B 1 3 ? -4.93 -12.266 31.953 1 30.78 3 PHE B CA 1
ATOM 1563 C C . PHE B 1 3 ? -5.699 -11.25 31.109 1 30.78 3 PHE B C 1
ATOM 1565 O O . PHE B 1 3 ? -6.023 -11.516 29.953 1 30.78 3 PHE B O 1
ATOM 1572 N N . ALA B 1 4 ? -6.641 -10.703 31.641 1 33.91 4 ALA B N 1
ATOM 1573 C CA . ALA B 1 4 ? -7.332 -9.508 31.172 1 33.91 4 ALA B CA 1
ATOM 1574 C C . ALA B 1 4 ? -6.348 -8.5 30.578 1 33.91 4 ALA B C 1
ATOM 1576 O O . ALA B 1 4 ? -5.426 -8.047 31.266 1 33.91 4 ALA B O 1
ATOM 1577 N N . SER B 1 5 ? -5.992 -8.641 29.266 1 40.06 5 SER B N 1
ATOM 1578 C CA . SER B 1 5 ? -5.113 -7.711 28.562 1 40.06 5 SER B CA 1
ATOM 1579 C C . SER B 1 5 ? -5.293 -6.289 29.078 1 40.06 5 SER B C 1
ATOM 1581 O O . SER B 1 5 ? -6.41 -5.77 29.109 1 40.06 5 SER B O 1
ATOM 1583 N N . GLU B 1 6 ? -4.793 -5.793 30.156 1 41.03 6 GLU B N 1
ATOM 1584 C CA . GLU B 1 6 ? -4.684 -4.438 30.688 1 41.03 6 GLU B CA 1
ATOM 1585 C C . GLU B 1 6 ? -4.824 -3.396 29.578 1 41.03 6 GLU B C 1
ATOM 1587 O O . GLU B 1 6 ? -4.301 -3.574 28.484 1 41.03 6 GLU B O 1
ATOM 1592 N N . ASN B 1 7 ? -5.902 -2.512 29.562 1 45.66 7 ASN B N 1
ATOM 1593 C CA . ASN B 1 7 ? -6.336 -1.378 28.75 1 45.66 7 ASN B CA 1
ATOM 1594 C C . ASN B 1 7 ? -5.168 -0.458 28.406 1 45.66 7 ASN B C 1
ATOM 1596 O O . ASN B 1 7 ? -4.906 0.515 29.125 1 45.66 7 ASN B O 1
ATOM 1600 N N . VAL B 1 8 ? -4.004 -0.827 28.297 1 50.19 8 VAL B N 1
ATOM 1601 C CA . VAL B 1 8 ? -2.994 0.145 27.875 1 50.19 8 VAL B CA 1
ATOM 1602 C C . VAL B 1 8 ? -3.561 1.052 26.797 1 50.19 8 VAL B C 1
ATOM 1604 O O . VAL B 1 8 ? -4.059 0.569 25.766 1 50.19 8 VAL B O 1
ATOM 1607 N N . PRO B 1 9 ? -3.797 2.242 27.219 1 58.88 9 PRO B N 1
ATOM 1608 C CA . PRO B 1 9 ? -4.309 3.193 26.234 1 58.88 9 PRO B CA 1
ATOM 1609 C C . PRO B 1 9 ? -3.549 3.131 24.906 1 58.88 9 PRO B C 1
ATOM 1611 O O . PRO B 1 9 ? -2.332 2.924 24.906 1 58.88 9 PRO B O 1
ATOM 1614 N N . ASP B 1 10 ? -4.246 2.996 23.828 1 79.75 10 ASP B N 1
ATOM 1615 C CA . ASP B 1 10 ? -3.641 2.941 22.5 1 79.75 10 ASP B CA 1
ATOM 1616 C C . ASP B 1 10 ? -2.799 4.188 22.234 1 79.75 10 ASP B C 1
ATOM 1618 O O . ASP B 1 10 ? -3.23 5.309 22.5 1 79.75 10 ASP B O 1
ATOM 1622 N N . ARG B 1 11 ? -1.562 4.121 22.078 1 91.06 11 ARG B N 1
ATOM 1623 C CA . ARG B 1 11 ? -0.594 5.16 21.75 1 91.06 11 ARG B CA 1
ATOM 1624 C C . ARG B 1 11 ? -0.994 5.891 20.469 1 91.06 11 ARG B C 1
ATOM 1626 O O . ARG B 1 11 ? -1.435 5.266 19.5 1 91.06 11 ARG B O 1
ATOM 1633 N N . ASP B 1 12 ? -0.961 7.223 20.625 1 95.31 12 ASP B N 1
ATOM 1634 C CA . ASP B 1 12 ? -1.138 8.023 19.422 1 95.31 12 ASP B CA 1
ATOM 1635 C C . ASP B 1 12 ? 0.127 8.016 18.562 1 95.31 12 ASP B C 1
ATOM 1637 O O . ASP B 1 12 ? 1.153 8.57 18.953 1 95.31 12 ASP B O 1
ATOM 1641 N N . HIS B 1 13 ? 0.06 7.48 17.391 1 96.62 13 HIS B N 1
ATOM 1642 C CA . HIS B 1 13 ? 1.221 7.316 16.516 1 96.62 13 HIS B CA 1
ATOM 1643 C C . HIS B 1 13 ? 1.405 8.531 15.617 1 96.62 13 HIS B C 1
ATOM 1645 O O . HIS B 1 13 ? 2.324 8.562 14.797 1 96.62 13 HIS B O 1
ATOM 1651 N N . ALA B 1 14 ? 0.578 9.578 15.797 1 97.88 14 ALA B N 1
ATOM 1652 C CA . ALA B 1 14 ? 0.663 10.797 15.008 1 97.88 14 ALA B CA 1
ATOM 1653 C C . ALA B 1 14 ? 1.356 11.914 15.781 1 97.88 14 ALA B C 1
ATOM 1655 O O . ALA B 1 14 ? 0.952 13.078 15.711 1 97.88 14 ALA B O 1
ATOM 1656 N N . LEU B 1 15 ? 2.256 11.523 16.578 1 98 15 LEU B N 1
ATOM 1657 C CA . LEU B 1 15 ? 3.09 12.445 17.344 1 98 15 LEU B CA 1
ATOM 1658 C C . LEU B 1 15 ? 4.57 12.18 17.094 1 98 15 LEU B C 1
ATOM 1660 O O . LEU B 1 15 ? 4.953 11.055 16.75 1 98 15 LEU B O 1
ATOM 1664 N N . PRO B 1 16 ? 5.336 13.266 17.266 1 98.25 16 PRO B N 1
ATOM 1665 C CA . PRO B 1 16 ? 6.77 13.078 17.031 1 98.25 16 PRO B CA 1
ATOM 1666 C C . PRO B 1 16 ? 7.363 11.969 17.891 1 98.25 16 PRO B C 1
ATOM 1668 O O . PRO B 1 16 ? 6.977 11.805 19.047 1 98.25 16 PRO B O 1
ATOM 1671 N N . ASN B 1 17 ? 8.258 11.227 17.375 1 97.69 17 ASN B N 1
ATOM 1672 C CA . ASN B 1 17 ? 9.031 10.195 18.047 1 97.69 17 ASN B CA 1
ATOM 1673 C C . ASN B 1 17 ? 10.492 10.203 17.609 1 97.69 17 ASN B C 1
ATOM 1675 O O . ASN B 1 17 ? 10.898 11.047 16.812 1 97.69 17 ASN B O 1
ATOM 1679 N N . PHE B 1 18 ? 11.305 9.297 18.078 1 97.06 18 PHE B N 1
ATOM 1680 C CA . PHE B 1 18 ? 12.758 9.328 17.906 1 97.06 18 PHE B CA 1
ATOM 1681 C C . PHE B 1 18 ? 13.133 9.086 16.453 1 97.06 18 PHE B C 1
ATOM 1683 O O . PHE B 1 18 ? 14.219 9.484 16 1 97.06 18 PHE B O 1
ATOM 1690 N N . SER B 1 19 ? 12.266 8.492 15.656 1 97.56 19 SER B N 1
ATOM 1691 C CA . SER B 1 19 ? 12.609 8.094 14.297 1 97.56 19 SER B CA 1
ATOM 1692 C C . SER B 1 19 ? 12.305 9.211 13.297 1 97.56 19 SER B C 1
ATOM 1694 O O . SER B 1 19 ? 12.719 9.141 12.141 1 97.56 19 SER B O 1
ATOM 1696 N N . TRP B 1 20 ? 11.609 10.234 13.711 1 98.25 20 TRP B N 1
ATOM 1697 C CA . TRP B 1 20 ? 11.211 11.289 12.789 1 98.25 20 TRP B CA 1
ATOM 1698 C C . TRP B 1 20 ? 12.414 12.078 12.305 1 98.25 20 TRP B C 1
ATOM 1700 O O . TRP B 1 20 ? 13.273 12.469 13.102 1 98.25 20 TRP B O 1
ATOM 1710 N N . HIS B 1 21 ? 12.445 12.258 11.07 1 97.5 21 HIS B N 1
ATOM 1711 C CA . HIS B 1 21 ? 13.422 13.148 10.453 1 97.5 21 HIS B CA 1
ATOM 1712 C C . HIS B 1 21 ? 13.195 14.594 10.883 1 97.5 21 HIS B C 1
ATOM 1714 O O . HIS B 1 21 ? 12.078 14.977 11.227 1 97.5 21 HIS B O 1
ATOM 1720 N N . LYS B 1 22 ? 14.25 15.391 10.805 1 97.81 22 LYS B N 1
ATOM 1721 C CA . LYS B 1 22 ? 14.156 16.797 11.188 1 97.81 22 LYS B CA 1
ATOM 1722 C C . LYS B 1 22 ? 13.125 17.531 10.344 1 97.81 22 LYS B C 1
ATOM 1724 O O . LYS B 1 22 ? 12.422 18.406 10.844 1 97.81 22 LYS B O 1
ATOM 1729 N N . ASP B 1 23 ? 13.047 17.172 9.07 1 98.12 23 ASP B N 1
ATOM 1730 C CA . ASP B 1 23 ? 12.094 17.828 8.18 1 98.12 23 ASP B CA 1
ATOM 1731 C C . ASP B 1 23 ? 10.656 17.531 8.609 1 98.12 23 ASP B C 1
ATOM 1733 O O . ASP B 1 23 ? 9.805 18.422 8.562 1 98.12 23 ASP B O 1
ATOM 1737 N N . LEU B 1 24 ? 10.398 16.312 8.969 1 98.69 24 LEU B N 1
ATOM 1738 C CA . LEU B 1 24 ? 9.062 15.945 9.43 1 98.69 24 LEU B CA 1
ATOM 1739 C C . LEU B 1 24 ? 8.703 16.703 10.703 1 98.69 24 LEU B C 1
ATOM 1741 O O . LEU B 1 24 ? 7.586 17.219 10.836 1 98.69 24 LEU B O 1
ATOM 1745 N N . ARG B 1 25 ? 9.617 16.844 11.578 1 98.69 25 ARG B N 1
ATOM 1746 C CA . ARG B 1 25 ? 9.398 17.562 12.82 1 98.69 25 ARG B CA 1
ATOM 1747 C C . ARG B 1 25 ? 9.133 19.047 12.555 1 98.69 25 ARG B C 1
ATOM 1749 O O . ARG B 1 25 ? 8.273 19.656 13.195 1 98.69 25 ARG B O 1
ATOM 1756 N N . LEU B 1 26 ? 9.891 19.547 11.672 1 98.44 26 LEU B N 1
ATOM 1757 C CA . LEU B 1 26 ? 9.719 20.953 11.336 1 98.44 26 LEU B CA 1
ATOM 1758 C C . LEU B 1 26 ? 8.328 21.219 10.773 1 98.44 26 LEU B C 1
ATOM 1760 O O . LEU B 1 26 ? 7.656 22.172 11.18 1 98.44 26 LEU B O 1
ATOM 1764 N N . LEU B 1 27 ? 7.91 20.406 9.859 1 98.69 27 LEU B N 1
ATOM 1765 C CA . LEU B 1 27 ? 6.582 20.547 9.273 1 98.69 27 LEU B CA 1
ATOM 1766 C C . LEU B 1 27 ? 5.504 20.406 10.344 1 98.69 27 LEU B C 1
ATOM 1768 O O . LEU B 1 27 ? 4.535 21.172 10.367 1 98.69 27 LEU B O 1
ATOM 1772 N N . PHE B 1 28 ? 5.703 19.438 11.234 1 98.81 28 PHE B N 1
ATOM 1773 C CA . PHE B 1 28 ? 4.789 19.219 12.344 1 98.81 28 PHE B CA 1
ATOM 1774 C C . PHE B 1 28 ? 4.645 20.484 13.188 1 98.81 28 PHE B C 1
ATOM 1776 O O . PHE B 1 28 ? 3.529 20.938 13.445 1 98.81 28 PHE B O 1
ATOM 1783 N N . ASP B 1 29 ? 5.719 21.031 13.508 1 98.56 29 ASP B N 1
ATOM 1784 C CA . ASP B 1 29 ? 5.719 22.219 14.352 1 98.56 29 ASP B CA 1
ATOM 1785 C C . ASP B 1 29 ? 5.031 23.391 13.656 1 98.56 29 ASP B C 1
ATOM 1787 O O . ASP B 1 29 ? 4.273 24.141 14.289 1 98.56 29 ASP B O 1
ATOM 1791 N N . GLN B 1 30 ? 5.332 23.531 12.438 1 98.25 30 GLN B N 1
ATOM 1792 C CA . GLN B 1 30 ? 4.715 24.609 11.656 1 98.25 30 GLN B CA 1
ATOM 1793 C C . GLN B 1 30 ? 3.197 24.469 11.633 1 98.25 30 GLN B C 1
ATOM 1795 O O . GLN B 1 30 ? 2.477 25.453 11.805 1 98.25 30 GLN B O 1
ATOM 1800 N N . PHE B 1 31 ? 2.695 23.266 11.508 1 98.62 31 PHE B N 1
ATOM 1801 C CA . PHE B 1 31 ? 1.252 23.078 11.398 1 98.62 31 PHE B CA 1
ATOM 1802 C C . PHE B 1 31 ? 0.601 23.094 12.773 1 98.62 31 PHE B C 1
ATOM 1804 O O . PHE B 1 31 ? -0.564 23.469 12.914 1 98.62 31 PHE B O 1
ATOM 1811 N N . MET B 1 32 ? 1.365 22.703 13.789 1 98.44 32 MET B N 1
ATOM 1812 C CA . MET B 1 32 ? 0.843 22.844 15.141 1 98.44 32 MET B CA 1
ATOM 1813 C C . MET B 1 32 ? 0.59 24.312 15.484 1 98.44 32 MET B C 1
ATOM 1815 O O . MET B 1 32 ? -0.368 24.641 16.188 1 98.44 32 MET B O 1
ATOM 1819 N N . LYS B 1 33 ? 1.432 25.172 14.953 1 98 33 LYS B N 1
ATOM 1820 C CA . LYS B 1 33 ? 1.208 26.594 15.125 1 98 33 LYS B CA 1
ATOM 1821 C C . LYS B 1 33 ? -0.077 27.047 14.43 1 98 33 LYS B C 1
ATOM 1823 O O . LYS B 1 33 ? -0.819 27.875 14.953 1 98 33 LYS B O 1
ATOM 1828 N N . LYS B 1 34 ? -0.293 26.484 13.273 1 97.5 34 LYS B N 1
ATOM 1829 C CA . LYS B 1 34 ? -1.532 26.781 12.555 1 97.5 34 LYS B CA 1
ATOM 1830 C C . LYS B 1 34 ? -2.746 26.281 13.328 1 97.5 34 LYS B C 1
ATOM 1832 O O . LYS B 1 34 ? -3.828 26.859 13.25 1 97.5 34 LYS B O 1
ATOM 1837 N N . CYS B 1 35 ? -2.582 25.203 14.031 1 97.5 35 CYS B N 1
ATOM 1838 C CA . CYS B 1 35 ? -3.656 24.688 14.867 1 97.5 35 CYS B CA 1
ATOM 1839 C C . CYS B 1 35 ? -3.965 25.641 16.016 1 97.5 35 CYS B C 1
ATOM 1841 O O . CYS B 1 35 ? -5.129 25.859 16.359 1 97.5 35 CYS B O 1
ATOM 1843 N N . GLU B 1 36 ? -2.965 26.203 16.547 1 96.62 36 GLU B N 1
ATOM 1844 C CA . GLU B 1 36 ? -3.145 27.172 17.625 1 96.62 36 GLU B CA 1
ATOM 1845 C C . GLU B 1 36 ? -3.906 28.391 17.141 1 96.62 36 GLU B C 1
ATOM 1847 O O . GLU B 1 36 ? -4.695 28.984 17.875 1 96.62 36 GLU B O 1
ATOM 1852 N N . ALA B 1 37 ? -3.678 28.672 15.914 1 94.88 37 ALA B N 1
ATOM 1853 C CA . ALA B 1 37 ? -4.348 29.812 15.312 1 94.88 37 ALA B CA 1
ATOM 1854 C C . ALA B 1 37 ? -5.773 29.469 14.906 1 94.88 37 ALA B C 1
ATOM 1856 O O . ALA B 1 37 ? -6.543 30.344 14.508 1 94.88 37 ALA B O 1
ATOM 1857 N N . GLY B 1 38 ? -6.207 28.219 14.93 1 92.81 38 GLY B N 1
ATOM 1858 C CA . GLY B 1 38 ? -7.59 27.781 14.773 1 92.81 38 GLY B CA 1
ATOM 1859 C C . GLY B 1 38 ? -7.93 27.359 13.352 1 92.81 38 GLY B C 1
ATOM 1860 O O . GLY B 1 38 ? -9.039 26.906 13.086 1 92.81 38 GLY B O 1
ATOM 1861 N N . SER B 1 39 ? -7.008 27.359 12.43 1 93.62 39 SER B N 1
ATOM 1862 C CA . SER B 1 39 ? -7.305 27.094 11.023 1 93.62 39 SER B CA 1
ATOM 1863 C C . SER B 1 39 ? -7.191 25.594 10.719 1 93.62 39 SER B C 1
ATOM 1865 O O . SER B 1 39 ? -7.848 25.094 9.812 1 93.62 39 SER B O 1
ATOM 1867 N N . TRP B 1 40 ? -6.332 24.938 11.453 1 97.75 40 TRP B N 1
ATOM 1868 C CA . TRP B 1 40 ? -6.07 23.516 11.219 1 97.75 40 TRP B CA 1
ATOM 1869 C C . TRP B 1 40 ? -6.23 22.719 12.508 1 97.75 40 TRP B C 1
ATOM 1871 O O . TRP B 1 40 ? -6.199 23.281 13.602 1 97.75 40 TRP B O 1
ATOM 1881 N N . LYS B 1 41 ? -6.496 21.438 12.312 1 98.31 41 LYS B N 1
ATOM 1882 C CA . LYS B 1 41 ? -6.555 20.484 13.414 1 98.31 41 LYS B CA 1
ATOM 1883 C C . LYS B 1 41 ? -5.699 19.25 13.117 1 98.31 41 LYS B C 1
ATOM 1885 O O . LYS B 1 41 ? -5.723 18.719 12.008 1 98.31 41 LYS B O 1
ATOM 1890 N N . ARG B 1 42 ? -4.938 18.844 14.125 1 98.62 42 ARG B N 1
ATOM 1891 C CA . ARG B 1 42 ? -4.176 17.609 13.977 1 98.62 42 ARG B CA 1
ATOM 1892 C C . ARG B 1 42 ? -5.066 16.391 14.195 1 98.62 42 ARG B C 1
ATOM 1894 O O . ARG B 1 42 ? -5.906 16.375 15.094 1 98.62 42 ARG B O 1
ATOM 1901 N N . LEU B 1 43 ? -4.836 15.406 13.445 1 97.44 43 LEU B N 1
ATOM 1902 C CA . LEU B 1 43 ? -5.617 14.188 13.586 1 97.44 43 LEU B CA 1
ATOM 1903 C C . LEU B 1 43 ? -4.797 13.094 14.266 1 97.44 43 LEU B C 1
ATOM 1905 O O . LEU B 1 43 ? -3.711 12.742 13.805 1 97.44 43 LEU B O 1
ATOM 1909 N N . PRO B 1 44 ? -5.297 12.539 15.352 1 96.06 44 PRO B N 1
ATOM 1910 C CA . PRO B 1 44 ? -4.613 11.398 15.969 1 96.06 44 PRO B CA 1
ATOM 1911 C C . PRO B 1 44 ? -4.73 10.117 15.141 1 96.06 44 PRO B C 1
ATOM 1913 O O . PRO B 1 44 ? -5.531 10.062 14.203 1 96.06 44 PRO B O 1
ATOM 1916 N N . SER B 1 45 ? -3.887 9.164 15.406 1 94.88 45 SER B N 1
ATOM 1917 C CA . SER B 1 45 ? -3.889 7.879 14.719 1 94.88 45 SER B CA 1
ATOM 1918 C C . SER B 1 45 ? -3.463 6.75 15.656 1 94.88 45 SER B C 1
ATOM 1920 O O . SER B 1 45 ? -2.424 6.84 16.312 1 94.88 45 SER B O 1
ATOM 1922 N N . TYR B 1 46 ? -4.273 5.652 15.633 1 92.5 46 TYR B N 1
ATOM 1923 C CA . TYR B 1 46 ? -4.043 4.559 16.562 1 92.5 46 TYR B CA 1
ATOM 1924 C C . TYR B 1 46 ? -3.926 3.229 15.836 1 92.5 46 TYR B C 1
ATOM 1926 O O . TYR B 1 46 ? -4.441 3.078 14.727 1 92.5 46 TYR B O 1
ATOM 1934 N N . LYS B 1 47 ? -3.24 2.377 16.469 1 91.38 47 LYS B N 1
ATOM 1935 C CA . LYS B 1 47 ? -3.049 1.044 15.906 1 91.38 47 LYS B CA 1
ATOM 1936 C C . LYS B 1 47 ? -4.363 0.272 15.859 1 91.38 47 LYS B C 1
ATOM 1938 O O . LYS B 1 47 ? -4.637 -0.447 14.898 1 91.38 47 LYS B O 1
ATOM 1943 N N . ARG B 1 48 ? -5.125 0.428 16.844 1 84.69 48 ARG B N 1
ATOM 1944 C CA . ARG B 1 48 ? -6.387 -0.299 16.922 1 84.69 48 ARG B CA 1
ATOM 1945 C C . ARG B 1 48 ? -7.574 0.652 16.812 1 84.69 48 ARG B C 1
ATOM 1947 O O . ARG B 1 48 ? -7.504 1.795 17.266 1 84.69 48 ARG B O 1
ATOM 1954 N N . SER B 1 49 ? -8.547 0.198 16.078 1 70.5 49 SER B N 1
ATOM 1955 C CA . SER B 1 49 ? -9.758 1 15.922 1 70.5 49 SER B CA 1
ATOM 1956 C C . SER B 1 49 ? -10.547 1.073 17.234 1 70.5 49 SER B C 1
ATOM 1958 O O . SER B 1 49 ? -10.586 0.105 18 1 70.5 49 SER B O 1
ATOM 1960 N N . LEU B 1 50 ? -11.086 2.195 17.312 1 61.94 50 LEU B N 1
ATOM 1961 C CA . LEU B 1 50 ? -11.961 2.357 18.469 1 61.94 50 LEU B CA 1
ATOM 1962 C C . LEU B 1 50 ? -13.25 1.562 18.297 1 61.94 50 LEU B C 1
ATOM 1964 O O . LEU B 1 50 ? -13.789 1.479 17.188 1 61.94 50 LEU B O 1
ATOM 1968 N N . PRO B 1 51 ? -13.562 0.969 19.281 1 59.41 51 PRO B N 1
ATOM 1969 C CA . PRO B 1 51 ? -14.781 0.157 19.219 1 59.41 51 PRO B CA 1
ATOM 1970 C C . PRO B 1 51 ? -15.961 0.905 18.609 1 59.41 51 PRO B C 1
ATOM 1972 O O . PRO B 1 51 ? -16.734 0.322 17.844 1 59.41 51 PRO B O 1
ATOM 1975 N N . GLU B 1 52 ? -16.078 2.178 18.859 1 60.44 52 GLU B N 1
ATOM 1976 C CA . GLU B 1 52 ? -17.203 2.947 18.359 1 60.44 52 GLU B CA 1
ATOM 1977 C C . GLU B 1 52 ? -17.156 3.078 16.844 1 60.44 52 GLU B C 1
ATOM 1979 O O . GLU B 1 52 ? -18.188 2.994 16.172 1 60.44 52 GLU B O 1
ATOM 1984 N N . THR B 1 53 ? -16.031 3.307 16.297 1 60.28 53 THR B N 1
ATOM 1985 C CA . THR B 1 53 ? -15.852 3.439 14.852 1 60.28 53 THR B CA 1
ATOM 1986 C C . THR B 1 53 ? -16.141 2.119 14.148 1 60.28 53 THR B C 1
ATOM 1988 O O . THR B 1 53 ? -16.719 2.107 13.062 1 60.28 53 THR B O 1
ATOM 1991 N N . VAL B 1 54 ? -15.859 1.13 14.812 1 61.22 54 VAL B N 1
ATOM 1992 C CA . VAL B 1 54 ? -16.094 -0.209 14.281 1 61.22 54 VAL B CA 1
ATOM 1993 C C . VAL B 1 54 ? -17.594 -0.459 14.156 1 61.22 54 VAL B C 1
ATOM 1995 O O . VAL B 1 54 ? -18.062 -0.951 13.133 1 61.22 54 VAL B O 1
ATOM 1998 N N . GLN B 1 55 ? -18.219 -0.098 15.164 1 60.69 55 GLN B N 1
ATOM 1999 C CA . GLN B 1 55 ? -19.656 -0.323 15.195 1 60.69 55 GLN B CA 1
ATOM 2000 C C . GLN B 1 55 ? -20.359 0.475 14.102 1 60.69 55 GLN B C 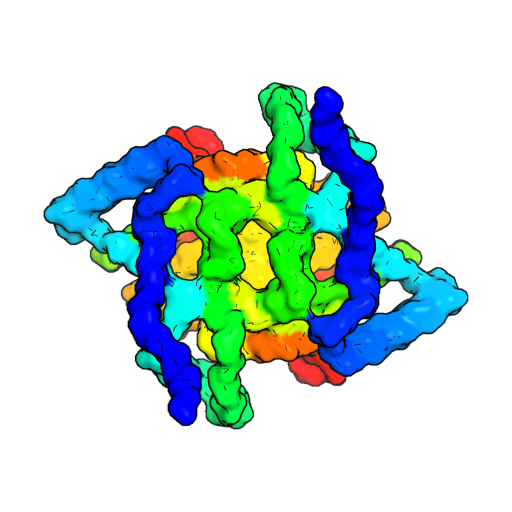1
ATOM 2002 O O . GLN B 1 55 ? -21.266 -0.033 13.445 1 60.69 55 GLN B O 1
ATOM 2007 N N . ASP B 1 56 ? -19.969 1.668 13.953 1 61.78 56 ASP B N 1
ATOM 2008 C CA . ASP B 1 56 ? -20.578 2.531 12.945 1 61.78 56 ASP B CA 1
ATOM 2009 C C . ASP B 1 56 ? -20.359 1.978 11.539 1 61.78 56 ASP B C 1
ATOM 2011 O O . ASP B 1 56 ? -21.297 1.937 10.734 1 61.78 56 ASP B O 1
ATOM 2015 N N . PHE B 1 57 ? -19.203 1.51 11.297 1 62.03 57 PHE B N 1
ATOM 2016 C CA . PHE B 1 57 ? -18.891 0.974 9.977 1 62.03 57 PHE B CA 1
ATOM 2017 C C . PHE B 1 57 ? -19.688 -0.294 9.703 1 62.03 57 PHE B C 1
ATOM 2019 O O . PHE B 1 57 ? -20.234 -0.469 8.617 1 62.03 57 PHE B O 1
ATOM 2026 N N . GLN B 1 58 ? -19.656 -1.078 10.664 1 62.28 58 GLN B N 1
ATOM 2027 C CA . GLN B 1 58 ? -20.344 -2.357 10.516 1 62.28 58 GLN B CA 1
ATOM 2028 C C . GLN B 1 58 ? -21.828 -2.154 10.227 1 62.28 58 GLN B C 1
ATOM 2030 O O . GLN B 1 58 ? -22.391 -2.816 9.352 1 62.28 58 GLN B O 1
ATOM 2035 N N . THR B 1 59 ? -22.344 -1.274 10.938 1 62.81 59 THR B N 1
ATOM 2036 C CA . THR B 1 59 ? -23.781 -1.044 10.805 1 62.81 59 THR B CA 1
ATOM 2037 C C . THR B 1 59 ? -24.109 -0.415 9.453 1 62.81 59 THR B C 1
ATOM 2039 O O . THR B 1 59 ? -25.109 -0.752 8.836 1 62.81 59 THR B O 1
ATOM 2042 N N . LEU B 1 60 ? -23.188 0.349 9.031 1 62.94 60 LEU B N 1
ATOM 2043 C CA . LEU B 1 60 ? -23.5 1.15 7.852 1 62.94 60 LEU B CA 1
ATOM 2044 C C . LEU B 1 60 ? -23.125 0.408 6.574 1 62.94 60 LEU B C 1
ATOM 2046 O O . LEU B 1 60 ? -23.781 0.566 5.543 1 62.94 60 LEU B O 1
ATOM 2050 N N . TYR B 1 61 ? -22.094 -0.443 6.691 1 60.91 61 TYR B N 1
ATOM 2051 C CA . TYR B 1 61 ? -21.531 -0.836 5.406 1 60.91 61 TYR B CA 1
ATOM 2052 C C . TYR B 1 61 ? -21.484 -2.354 5.273 1 60.91 61 TYR B C 1
ATOM 2054 O O . TYR B 1 61 ? -21.219 -2.879 4.191 1 60.91 61 TYR B O 1
ATOM 2062 N N . VAL B 1 62 ? -21.656 -2.945 6.359 1 61.66 62 VAL B N 1
ATOM 2063 C CA . VAL B 1 62 ? -21.391 -4.379 6.277 1 61.66 62 VAL B CA 1
ATOM 2064 C C . VAL B 1 62 ? -22.703 -5.152 6.395 1 61.66 62 VAL B C 1
ATOM 2066 O O . VAL B 1 62 ? -23.531 -4.859 7.258 1 61.66 62 VAL B O 1
ATOM 2069 N N . ASP B 1 63 ? -22.875 -5.855 5.387 1 61.62 63 ASP B N 1
ATOM 2070 C CA . ASP B 1 63 ? -23.953 -6.84 5.488 1 61.62 63 ASP B CA 1
ATOM 2071 C C . ASP B 1 63 ? -23.859 -7.613 6.805 1 61.62 63 ASP B C 1
ATOM 2073 O O . ASP B 1 63 ? -22.797 -8.125 7.156 1 61.62 63 ASP B O 1
ATOM 2077 N N . PRO B 1 64 ? -24.906 -7.43 7.602 1 59.84 64 PRO B N 1
ATOM 2078 C CA . PRO B 1 64 ? -24.906 -8.133 8.883 1 59.84 64 PRO B CA 1
ATOM 2079 C C . PRO B 1 64 ? -24.406 -9.57 8.773 1 59.84 64 PRO B C 1
ATOM 2081 O O . PRO B 1 64 ? -23.812 -10.094 9.719 1 59.84 64 PRO B O 1
ATOM 2084 N N . LYS B 1 65 ? -24.625 -10.156 7.68 1 57.38 65 LYS B N 1
ATOM 2085 C CA . LYS B 1 65 ? -24.172 -11.531 7.504 1 57.38 65 LYS B CA 1
ATOM 2086 C C . LYS B 1 65 ? -22.656 -11.609 7.527 1 57.38 65 LYS B C 1
ATOM 2088 O O . LYS B 1 65 ? -22.078 -12.656 7.848 1 57.38 65 LYS B O 1
ATOM 2093 N N . LEU B 1 66 ? -22.094 -10.547 7.25 1 55.34 66 LEU B N 1
ATOM 2094 C CA . LEU B 1 66 ? -20.641 -10.484 7.188 1 55.34 66 LEU B CA 1
ATOM 2095 C C . LEU B 1 66 ? -20.047 -10.047 8.523 1 55.34 66 LEU B C 1
ATOM 2097 O O . LEU B 1 66 ? -18.844 -10.117 8.734 1 55.34 66 LEU B O 1
ATOM 2101 N N . LEU B 1 67 ? -20.984 -9.406 9.414 1 54.72 67 LEU B N 1
ATOM 2102 C CA . LEU B 1 67 ? -20.578 -8.867 10.703 1 54.72 67 L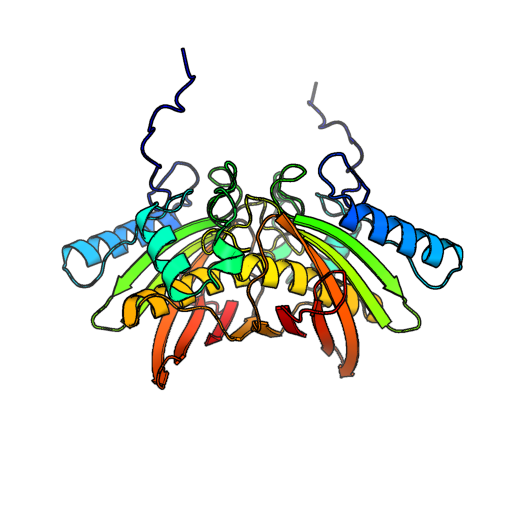EU B CA 1
ATOM 2103 C C . LEU B 1 67 ? -20.25 -9.984 11.688 1 54.72 67 LEU B C 1
ATOM 2105 O O . LEU B 1 67 ? -19.797 -9.719 12.805 1 54.72 67 LEU B O 1
ATOM 2109 N N . LYS B 1 68 ? -20.875 -11.109 11.602 1 48.06 68 LYS B N 1
ATOM 2110 C CA . LYS B 1 68 ? -20.922 -12.094 12.68 1 48.06 68 LYS B CA 1
ATOM 2111 C C . LYS B 1 68 ? -19.516 -12.43 13.172 1 48.06 68 LYS B C 1
ATOM 2113 O O . LYS B 1 68 ? -19.344 -13.234 14.086 1 48.06 68 LYS B O 1
ATOM 2118 N N . LYS B 1 69 ? -18.547 -11.969 12.531 1 52.16 69 LYS B N 1
ATOM 2119 C CA . LYS B 1 69 ? -17.375 -12.695 13 1 52.16 69 LYS B CA 1
ATOM 2120 C C . LYS B 1 69 ? -16.609 -11.891 14.047 1 52.16 69 LYS B C 1
ATOM 2122 O O . LYS B 1 69 ? -16.656 -10.664 14.055 1 52.16 69 LYS B O 1
ATOM 2127 N N . GLN B 1 70 ? -16.219 -12.453 15.289 1 55.59 70 GLN B N 1
ATOM 2128 C CA . GLN B 1 70 ? -15.367 -12.008 16.391 1 55.59 70 GLN B CA 1
ATOM 2129 C C . GLN B 1 70 ? -14.18 -11.195 15.875 1 55.59 70 GLN B C 1
ATOM 2131 O O . GLN B 1 70 ? -13.656 -11.469 14.789 1 55.59 70 GLN B O 1
ATOM 2136 N N . PRO B 1 71 ? -14.062 -10.023 16.531 1 61.47 71 PRO B N 1
ATOM 2137 C CA . PRO B 1 71 ? -12.875 -9.227 16.188 1 61.47 71 PRO B CA 1
ATOM 2138 C C . PRO B 1 71 ? -11.609 -10.07 16.094 1 61.47 71 PRO B C 1
ATOM 2140 O O . PRO B 1 71 ? -11.43 -11.016 16.875 1 61.47 71 PRO B O 1
ATOM 2143 N N . ILE B 1 72 ? -10.961 -9.93 15.055 1 72.94 72 ILE B N 1
ATOM 2144 C CA . ILE B 1 72 ? -9.656 -10.57 14.906 1 72.94 72 ILE B CA 1
ATOM 2145 C C . ILE B 1 72 ? -8.664 -9.945 15.883 1 72.94 72 ILE B C 1
ATOM 2147 O O . ILE B 1 72 ? -8.336 -8.766 15.773 1 72.94 72 ILE B O 1
ATOM 2151 N N . SER B 1 73 ? -8.305 -10.602 16.891 1 77.19 73 SER B N 1
ATOM 2152 C CA . SER B 1 73 ? -7.543 -10.125 18.047 1 77.19 73 SER B CA 1
ATOM 2153 C C . SER B 1 73 ? -6.262 -9.43 17.609 1 77.19 73 SER B C 1
ATOM 2155 O O . SER B 1 73 ? -5.875 -8.414 18.188 1 77.19 73 SER B O 1
ATOM 2157 N N . GLN B 1 74 ? -5.656 -9.812 16.531 1 88.31 74 GLN B N 1
ATOM 2158 C CA . GLN B 1 74 ? -4.367 -9.25 16.141 1 88.31 74 GLN B CA 1
ATOM 2159 C C . GLN B 1 74 ? -4.539 -8.141 15.102 1 88.31 74 GLN B C 1
ATOM 2161 O O . GLN B 1 74 ? -3.553 -7.59 14.617 1 88.31 74 GLN B O 1
ATOM 2166 N N . ALA B 1 75 ? -5.73 -7.777 14.906 1 91.88 75 ALA B N 1
ATOM 2167 C CA . ALA B 1 75 ? -5.977 -6.82 13.836 1 91.88 75 ALA B CA 1
ATOM 2168 C C . ALA B 1 75 ? -5.43 -5.441 14.188 1 91.88 75 ALA B C 1
ATOM 2170 O O . ALA B 1 75 ? -5.598 -4.969 15.312 1 91.88 75 ALA B O 1
ATOM 2171 N N . GLN B 1 76 ? -4.672 -4.895 13.258 1 93.94 76 GLN B N 1
ATOM 2172 C CA . GLN B 1 76 ? -4.098 -3.561 13.383 1 93.94 76 GLN B CA 1
ATOM 2173 C C . GLN B 1 76 ? -4.301 -2.756 12.102 1 93.94 76 GLN B C 1
ATOM 2175 O O . GLN B 1 76 ? -4.398 -3.326 11.016 1 93.94 76 GLN B O 1
ATOM 2180 N N . LEU B 1 77 ? -4.387 -1.455 12.344 1 95.88 77 LEU B N 1
ATOM 2181 C CA . LEU B 1 77 ? -4.391 -0.573 11.18 1 95.88 77 LEU B CA 1
ATOM 2182 C C . LEU B 1 77 ? -3.121 -0.756 10.352 1 95.88 77 LEU B C 1
ATOM 2184 O O . LEU B 1 77 ? -2.012 -0.617 10.875 1 95.88 77 LEU B O 1
ATOM 2188 N N . PHE B 1 78 ? -3.291 -0.973 9.141 1 98.12 78 PHE B N 1
ATOM 2189 C CA . PHE B 1 78 ? -2.23 -1.358 8.219 1 98.12 78 PHE B CA 1
ATOM 2190 C C . PHE B 1 78 ? -1.063 -0.382 8.297 1 98.12 78 PHE B C 1
ATOM 2192 O O . PHE B 1 78 ? 0.077 -0.787 8.531 1 98.12 78 PHE B O 1
ATOM 2199 N N . THR B 1 79 ? -1.305 0.902 8.211 1 98.38 79 THR B N 1
ATOM 2200 C CA . THR B 1 79 ? -0.245 1.899 8.117 1 98.38 79 THR B CA 1
ATOM 2201 C C . THR B 1 79 ? 0.351 2.188 9.492 1 98.38 79 THR B C 1
ATOM 2203 O O . THR B 1 79 ? 1.294 2.973 9.609 1 98.38 79 THR B O 1
ATOM 2206 N N . ARG B 1 80 ? -0.154 1.521 10.484 1 97.75 80 ARG B N 1
ATOM 2207 C CA . ARG B 1 80 ? 0.387 1.666 11.836 1 97.75 80 ARG B CA 1
ATOM 2208 C C . ARG B 1 80 ? 0.906 0.333 12.359 1 97.75 80 ARG B C 1
ATOM 2210 O O . ARG B 1 80 ? 1.082 0.165 13.57 1 97.75 80 ARG B O 1
ATOM 2217 N N . SER B 1 81 ? 1.188 -0.569 11.5 1 97.38 81 SER B N 1
ATOM 2218 C CA . SER B 1 81 ? 1.523 -1.928 11.914 1 97.38 81 SER B CA 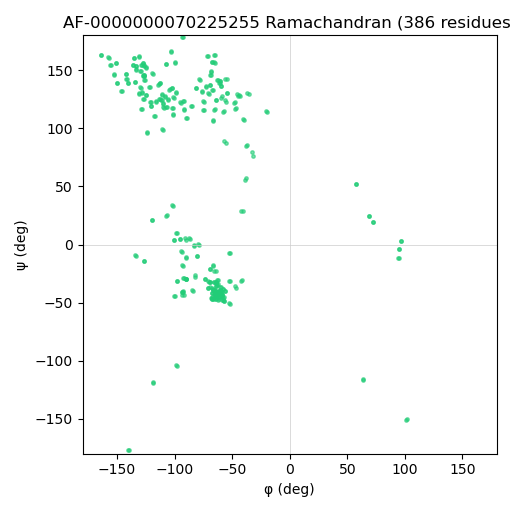1
ATOM 2219 C C . SER B 1 81 ? 3.031 -2.154 11.898 1 97.38 81 SER B C 1
ATOM 2221 O O . SER B 1 81 ? 3.5 -3.27 12.141 1 97.38 81 SER B O 1
ATOM 2223 N N . PHE B 1 82 ? 3.816 -1.148 11.617 1 97.44 82 PHE B N 1
ATOM 2224 C CA . PHE B 1 82 ? 5.27 -1.243 11.617 1 97.44 82 PHE B CA 1
ATOM 2225 C C . PHE B 1 82 ? 5.852 -0.689 12.914 1 97.44 82 PHE B C 1
ATOM 2227 O O . PHE B 1 82 ? 5.219 0.129 13.586 1 97.44 82 PHE B O 1
ATOM 2234 N N . GLU B 1 83 ? 7.004 -1.138 13.195 1 96.31 83 GLU B N 1
ATOM 2235 C CA . GLU B 1 83 ? 7.738 -0.493 14.281 1 96.31 83 GLU B CA 1
ATOM 2236 C C . GLU B 1 83 ? 8.133 0.932 13.906 1 96.31 83 GLU B C 1
ATOM 2238 O O . GLU B 1 83 ? 8.273 1.254 12.727 1 96.31 83 GLU B O 1
ATOM 2243 N N . ASP B 1 84 ? 8.352 1.694 14.906 1 96.88 84 ASP B N 1
ATOM 2244 C CA . ASP B 1 84 ? 8.68 3.1 14.695 1 96.88 84 ASP B CA 1
ATOM 2245 C C . ASP B 1 84 ? 9.906 3.244 13.789 1 96.88 84 ASP B C 1
ATOM 2247 O O . ASP B 1 84 ? 10.93 2.596 14.016 1 96.88 84 ASP B O 1
ATOM 2251 N N . GLY B 1 85 ? 9.695 3.959 12.758 1 97.62 85 GLY B N 1
ATOM 2252 C CA . GLY B 1 85 ? 10.812 4.316 11.898 1 97.62 85 GLY B CA 1
ATOM 2253 C C . GLY B 1 85 ? 11 3.361 10.734 1 97.62 85 GLY B C 1
ATOM 2254 O O . GLY B 1 85 ? 11.742 3.66 9.797 1 97.62 85 GLY B O 1
ATOM 2255 N N . LEU B 1 86 ? 10.352 2.248 10.719 1 97.88 86 LEU B N 1
ATOM 2256 C CA . LEU B 1 86 ? 10.648 1.226 9.719 1 97.88 86 LEU B CA 1
ATOM 2257 C C . LEU B 1 86 ? 9.656 1.291 8.562 1 97.88 86 LEU B C 1
ATOM 2259 O O . LEU B 1 86 ? 9.992 0.944 7.43 1 97.88 86 LEU B O 1
ATOM 2263 N N . GLY B 1 87 ? 8.438 1.7 8.898 1 98.31 87 GLY B N 1
ATOM 2264 C CA . GLY B 1 87 ? 7.379 1.733 7.902 1 98.31 87 GLY B CA 1
ATOM 2265 C C . GLY B 1 87 ? 6.824 3.125 7.664 1 98.31 87 GLY B C 1
ATOM 2266 O O . GLY B 1 87 ? 7.566 4.043 7.312 1 98.31 87 GLY B O 1
ATOM 2267 N N . PHE B 1 88 ? 5.543 3.293 7.93 1 98.75 88 PHE B N 1
ATOM 2268 C CA . PHE B 1 88 ? 4.852 4.555 7.684 1 98.75 88 PHE B CA 1
ATOM 2269 C C . PHE B 1 88 ? 4.941 5.465 8.906 1 98.75 88 PHE B C 1
ATOM 2271 O O . PHE B 1 88 ? 4.32 5.191 9.938 1 98.75 88 PHE B O 1
ATOM 2278 N N . GLU B 1 89 ? 5.695 6.512 8.852 1 98.69 89 GLU B N 1
ATOM 2279 C CA . GLU B 1 89 ? 5.621 7.617 9.805 1 98.69 89 GLU B CA 1
ATOM 2280 C C . GLU B 1 89 ? 4.867 8.805 9.211 1 98.69 89 GLU B C 1
ATOM 2282 O O . GLU B 1 89 ? 5.277 9.359 8.195 1 98.69 89 GLU B O 1
ATOM 2287 N N . TYR B 1 90 ? 3.723 9.133 9.859 1 98.81 90 TYR B N 1
ATOM 2288 C CA . TYR B 1 90 ? 2.988 10.242 9.25 1 98.81 90 TYR B CA 1
ATOM 2289 C C . TYR B 1 90 ? 2.082 10.922 10.266 1 98.81 90 TYR B C 1
ATOM 2291 O O . TYR B 1 90 ? 1.792 10.352 11.328 1 98.81 90 TYR B O 1
ATOM 2299 N N . VAL B 1 91 ? 1.711 12.109 9.945 1 98.88 91 VAL B N 1
ATOM 2300 C CA . VAL B 1 91 ? 0.731 12.906 10.68 1 98.88 91 VAL B CA 1
ATOM 2301 C C . VAL B 1 91 ? -0.139 13.688 9.703 1 98.88 91 VAL B C 1
ATOM 2303 O O . VAL B 1 91 ? 0.348 14.164 8.68 1 98.88 91 VAL B O 1
ATOM 2306 N N . MET B 1 92 ? -1.402 13.758 10.086 1 98.81 92 MET B N 1
ATOM 2307 C CA . MET B 1 92 ? -2.346 14.461 9.219 1 98.81 92 MET B CA 1
ATOM 2308 C C . MET B 1 92 ? -2.963 15.648 9.938 1 98.81 92 MET B C 1
ATOM 2310 O O . MET B 1 92 ? -3.178 15.609 11.156 1 98.81 92 MET B O 1
ATOM 2314 N N . PHE B 1 93 ? -3.23 16.641 9.18 1 98.81 93 PHE B N 1
ATOM 2315 C CA . PHE B 1 93 ? -3.943 17.844 9.617 1 98.81 93 PHE B CA 1
ATOM 2316 C C . PHE B 1 93 ? -5.129 18.125 8.695 1 98.81 93 PHE B C 1
ATOM 2318 O O . PHE B 1 93 ? -5.055 17.891 7.492 1 98.81 93 PHE B O 1
ATOM 2325 N N . CYS B 1 94 ? -6.156 18.625 9.281 1 98.31 94 CYS B N 1
ATOM 2326 C CA . CYS B 1 94 ? -7.32 18.938 8.453 1 98.31 94 CYS B CA 1
ATOM 2327 C C . CYS B 1 94 ? -7.742 20.391 8.633 1 98.31 94 CYS B C 1
ATOM 2329 O O . CYS B 1 94 ? -7.527 20.984 9.688 1 98.31 94 CYS B O 1
ATOM 2331 N N . ASN B 1 95 ? -8.125 20.984 7.598 1 98.19 95 ASN B N 1
ATOM 2332 C CA . ASN B 1 95 ? -8.867 22.234 7.535 1 98.19 95 ASN B CA 1
ATOM 2333 C C . ASN B 1 95 ? -10.297 22.016 7.051 1 98.19 95 ASN B C 1
ATOM 2335 O O . ASN B 1 95 ? -10.539 21.938 5.848 1 98.19 95 ASN B O 1
ATOM 2339 N N . ASP B 1 96 ? -11.234 21.953 7.953 1 95.44 96 ASP B N 1
ATOM 2340 C CA . ASP B 1 96 ? -12.609 21.594 7.633 1 95.44 96 ASP B CA 1
ATOM 2341 C C . ASP B 1 96 ? -13.289 22.656 6.793 1 95.44 96 ASP B C 1
ATOM 2343 O O . ASP B 1 96 ? -14.086 22.359 5.902 1 95.44 96 ASP B O 1
ATOM 2347 N N . ALA B 1 97 ? -12.992 23.859 7.074 1 95.69 97 ALA B N 1
ATOM 2348 C CA . ALA B 1 97 ? -13.594 24.969 6.316 1 95.69 97 ALA B CA 1
ATOM 2349 C C . ALA B 1 97 ? -13.211 24.875 4.84 1 95.69 97 ALA B C 1
ATOM 2351 O O . ALA B 1 97 ? -14.047 25.109 3.963 1 95.69 97 ALA B O 1
ATOM 2352 N N . GLU B 1 98 ? -11.984 24.516 4.598 1 96.56 98 GLU B N 1
ATOM 2353 C CA . GLU B 1 98 ? -11.5 24.453 3.225 1 96.56 98 GLU B CA 1
ATOM 2354 C C . GLU B 1 98 ? -11.633 23.031 2.662 1 96.56 98 GLU B C 1
ATOM 2356 O O . GLU B 1 98 ? -11.336 22.797 1.49 1 96.56 98 GLU B O 1
ATOM 2361 N N . LYS B 1 99 ? -12.039 22.078 3.469 1 97.19 99 LYS B N 1
ATOM 2362 C CA . LYS B 1 99 ? -12.195 20.688 3.09 1 97.19 99 LYS B CA 1
ATOM 2363 C C . LYS B 1 99 ? -10.883 20.109 2.547 1 97.19 99 LYS B C 1
ATOM 2365 O O . LYS B 1 99 ? -10.867 19.516 1.468 1 97.19 99 LYS B O 1
ATOM 2370 N N . ARG B 1 100 ? -9.898 20.312 3.357 1 98.44 100 ARG B N 1
ATOM 2371 C CA . ARG B 1 100 ? -8.555 19.859 2.998 1 98.44 100 ARG B CA 1
ATOM 2372 C C . ARG B 1 100 ? -7.961 18.984 4.098 1 98.44 100 ARG B C 1
ATOM 2374 O O . ARG B 1 100 ? -8.219 19.203 5.281 1 98.44 100 ARG B O 1
ATOM 2381 N N . VAL B 1 101 ? -7.195 18.016 3.688 1 98.69 101 VAL B N 1
ATOM 2382 C CA . VAL B 1 101 ? -6.332 17.25 4.57 1 98.69 101 VAL B CA 1
ATOM 2383 C C . VAL B 1 101 ? -4.91 17.234 4.016 1 98.69 101 VAL B C 1
ATOM 2385 O O . VAL B 1 101 ? -4.707 17.031 2.814 1 98.69 101 VAL B O 1
ATOM 2388 N N . VAL B 1 102 ? -3.967 17.531 4.859 1 98.88 102 VAL B N 1
ATOM 2389 C CA . VAL B 1 102 ? -2.551 17.438 4.52 1 98.88 102 VAL B CA 1
ATOM 2390 C C . VAL B 1 102 ? -1.891 16.344 5.355 1 98.88 102 VAL B C 1
ATOM 2392 O O . VAL B 1 102 ? -2.164 16.219 6.551 1 98.88 102 VAL B O 1
ATOM 2395 N N . CYS B 1 103 ? -1.075 15.57 4.727 1 98.94 103 CYS B N 1
ATOM 2396 C CA . CYS B 1 103 ? -0.321 14.508 5.383 1 98.94 103 CYS B CA 1
ATOM 2397 C C . CYS B 1 103 ? 1.179 14.719 5.207 1 98.94 103 CYS B C 1
ATOM 2399 O O . CYS B 1 103 ? 1.657 14.898 4.086 1 98.94 103 CYS B O 1
ATOM 2401 N N . PHE B 1 104 ? 1.886 14.805 6.266 1 98.94 104 PHE B N 1
ATOM 2402 C CA . PHE B 1 104 ? 3.342 14.719 6.242 1 98.94 104 PHE B CA 1
ATOM 2403 C C . PHE B 1 104 ? 3.805 13.289 6.465 1 98.94 104 PHE B C 1
ATOM 2405 O O . PHE B 1 104 ? 3.48 12.672 7.484 1 98.94 104 PHE B O 1
ATOM 2412 N N . PHE B 1 105 ? 4.578 12.812 5.492 1 98.94 105 PHE B N 1
ATOM 2413 C CA . PHE B 1 105 ? 4.867 11.383 5.461 1 98.94 105 PHE B CA 1
ATOM 2414 C C . PHE B 1 105 ? 6.363 11.141 5.289 1 98.94 105 PHE B C 1
ATOM 2416 O O . PHE B 1 105 ? 7 11.734 4.418 1 98.94 105 PHE B O 1
ATOM 2423 N N . GLN B 1 106 ? 6.898 10.297 6.152 1 98.81 106 GLN B N 1
ATOM 2424 C CA . GLN B 1 106 ? 8.25 9.75 6.074 1 98.81 106 GLN B CA 1
ATOM 2425 C C . GLN B 1 106 ? 8.219 8.234 5.902 1 98.81 106 GLN B C 1
ATOM 2427 O O . GLN B 1 106 ? 7.867 7.504 6.828 1 98.81 106 GLN B O 1
ATOM 2432 N N . GLY B 1 107 ? 8.625 7.797 4.719 1 98.5 107 GLY B N 1
ATOM 2433 C CA . GLY B 1 107 ? 8.711 6.359 4.496 1 98.5 107 GLY B CA 1
ATOM 2434 C C . GLY B 1 107 ? 9.984 5.746 5.047 1 98.5 107 GLY B C 1
ATOM 2435 O O . GLY B 1 107 ? 11.078 6.242 4.793 1 98.5 107 GLY B O 1
ATOM 2436 N N . GLY B 1 108 ? 9.836 4.652 5.707 1 98.06 108 GLY B N 1
ATOM 2437 C CA . GLY B 1 108 ? 10.984 3.979 6.293 1 98.06 108 GLY B CA 1
ATOM 2438 C C . GLY B 1 108 ? 11.578 2.916 5.387 1 98.06 108 GLY B C 1
ATOM 2439 O O . GLY B 1 108 ? 11.078 2.688 4.281 1 98.06 108 GLY B O 1
ATOM 2440 N N . PRO B 1 109 ? 12.648 2.268 5.836 1 97.06 109 PRO B N 1
ATOM 2441 C CA . PRO B 1 109 ? 13.398 1.319 5.012 1 97.06 109 PRO B CA 1
ATOM 2442 C C . PRO B 1 109 ? 12.594 0.069 4.668 1 97.06 109 PRO B C 1
ATOM 2444 O O . PRO B 1 109 ? 12.938 -0.647 3.723 1 97.06 109 PRO B O 1
ATOM 2447 N N . HIS B 1 110 ? 11.523 -0.239 5.371 1 98 110 HIS B N 1
ATOM 2448 C CA . HIS B 1 110 ? 10.742 -1.444 5.121 1 98 110 HIS B CA 1
ATOM 2449 C C . HIS B 1 110 ? 9.68 -1.2 4.051 1 98 110 HIS B C 1
ATOM 2451 O O . HIS B 1 110 ? 8.875 -2.086 3.756 1 98 110 HIS B O 1
ATOM 2457 N N . LEU B 1 111 ? 9.719 -0.001 3.467 1 98.31 111 LEU B N 1
ATOM 2458 C CA . LEU B 1 111 ? 8.75 0.332 2.428 1 98.31 111 LEU B CA 1
ATOM 2459 C C . LEU B 1 111 ? 9.406 0.356 1.055 1 98.31 111 LEU B C 1
ATOM 2461 O O . LEU B 1 111 ? 8.891 0.976 0.123 1 98.31 111 LEU B O 1
ATOM 2465 N N . GLN B 1 112 ? 10.508 -0.37 0.89 1 95.94 112 GLN B N 1
ATOM 2466 C CA . GLN B 1 112 ? 11.281 -0.329 -0.348 1 95.94 112 GLN B CA 1
ATOM 2467 C C . GLN B 1 112 ? 10.594 -1.126 -1.452 1 95.94 112 GLN B C 1
ATOM 2469 O O . GLN B 1 112 ? 10.062 -2.211 -1.203 1 95.94 112 GLN B O 1
ATOM 2474 N N . GLY B 1 113 ? 10.477 -0.541 -2.572 1 93.25 113 GLY B N 1
ATOM 2475 C CA . GLY B 1 113 ? 10.195 -1.241 -3.814 1 93.25 113 GLY B CA 1
ATOM 2476 C C . GLY B 1 113 ? 11.438 -1.504 -4.645 1 93.25 113 GLY B C 1
ATOM 2477 O O . GLY B 1 113 ? 12.273 -2.336 -4.273 1 93.25 113 GLY B O 1
ATOM 2478 N N . THR B 1 114 ? 11.617 -0.711 -5.738 1 88.12 114 THR B N 1
ATOM 2479 C CA . THR B 1 114 ? 12.922 -0.71 -6.398 1 88.12 114 THR B CA 1
ATOM 2480 C C . THR B 1 114 ? 14 -0.199 -5.449 1 88.12 114 THR B C 1
ATOM 2482 O O . THR B 1 114 ? 13.75 0.684 -4.629 1 88.12 114 THR B O 1
ATOM 2485 N N . PRO B 1 115 ? 15.117 -0.794 -5.523 1 86.88 115 PRO B N 1
ATOM 2486 C CA . PRO B 1 115 ? 16.172 -0.417 -4.582 1 86.88 115 PRO B CA 1
ATOM 2487 C C . PRO B 1 115 ? 16.359 1.095 -4.484 1 86.88 115 PRO B C 1
ATOM 2489 O O . PRO B 1 115 ? 16.594 1.756 -5.5 1 86.88 115 PRO B O 1
ATOM 2492 N N . GLY B 1 116 ? 16.203 1.597 -3.213 1 88.94 116 GLY B N 1
ATOM 2493 C CA . GLY B 1 116 ? 16.469 3.004 -2.955 1 88.94 116 GLY B CA 1
ATOM 2494 C C . GLY B 1 116 ? 15.227 3.865 -3.014 1 88.94 116 GLY B C 1
ATOM 2495 O O . GLY B 1 116 ? 15.273 5.051 -2.678 1 88.94 116 GLY B O 1
ATOM 2496 N N . PHE B 1 117 ? 14.109 3.197 -3.381 1 93.38 117 PHE B N 1
ATOM 2497 C CA . PHE B 1 117 ? 12.914 4.016 -3.561 1 93.38 117 PHE B CA 1
ATOM 2498 C C . PHE B 1 117 ? 11.719 3.385 -2.865 1 93.38 117 PHE B C 1
ATOM 2500 O O . PHE B 1 117 ? 11.672 2.166 -2.688 1 93.38 117 PHE B O 1
ATOM 2507 N N . THR B 1 118 ? 10.836 4.227 -2.529 1 96.69 118 THR B N 1
ATOM 2508 C CA . THR B 1 118 ? 9.609 3.791 -1.869 1 96.69 118 THR B CA 1
ATOM 2509 C C . THR B 1 118 ? 8.727 2.998 -2.832 1 96.69 118 THR B C 1
ATOM 2511 O O . THR B 1 118 ? 8.578 3.377 -3.996 1 96.69 118 THR B O 1
ATOM 2514 N N . HIS B 1 119 ? 8.188 1.945 -2.359 1 97.19 119 HIS B N 1
ATOM 2515 C CA . HIS B 1 119 ? 7.316 1.069 -3.139 1 97.19 119 HIS B CA 1
ATOM 2516 C C . HIS B 1 119 ? 6.09 1.818 -3.645 1 97.19 119 HIS B C 1
ATOM 2518 O O . HIS B 1 119 ? 5.469 2.578 -2.898 1 97.19 119 HIS B O 1
ATOM 2524 N N . GLY B 1 120 ? 5.715 1.61 -4.902 1 97.88 120 GLY B N 1
ATOM 2525 C CA . GLY B 1 120 ? 4.523 2.238 -5.449 1 97.88 120 GLY B CA 1
ATOM 2526 C C . GLY B 1 120 ? 3.266 1.928 -4.66 1 97.88 120 GLY B C 1
ATOM 2527 O O . GLY B 1 120 ? 2.391 2.783 -4.512 1 97.88 120 GLY B O 1
ATOM 2528 N N . GLY B 1 121 ? 3.137 0.734 -4.23 1 98.69 121 GLY B N 1
ATOM 2529 C CA . GLY B 1 121 ? 2.016 0.349 -3.389 1 98.69 121 GLY B CA 1
ATOM 2530 C C . GLY B 1 121 ? 2.006 1.06 -2.049 1 98.69 121 GLY B C 1
ATOM 2531 O O . GLY B 1 121 ? 0.94 1.35 -1.502 1 98.69 121 GLY B O 1
ATOM 2532 N N . ALA B 1 122 ? 3.164 1.302 -1.474 1 98.81 122 ALA B N 1
ATOM 2533 C CA . ALA B 1 122 ? 3.24 2.076 -0.237 1 98.81 122 ALA B CA 1
ATOM 2534 C C . ALA B 1 122 ? 2.77 3.51 -0.458 1 98.81 122 ALA B C 1
ATOM 2536 O O . ALA B 1 122 ? 2.043 4.066 0.37 1 98.81 122 ALA B O 1
ATOM 2537 N N . ILE B 1 123 ? 3.184 4.047 -1.568 1 98.88 123 ILE B N 1
ATOM 2538 C CA . ILE B 1 123 ? 2.73 5.383 -1.935 1 98.88 123 ILE B CA 1
ATOM 2539 C C . ILE B 1 123 ? 1.213 5.387 -2.098 1 98.88 123 ILE B C 1
ATOM 2541 O O . ILE B 1 123 ? 0.53 6.273 -1.579 1 98.88 123 ILE B O 1
ATOM 2545 N N . ALA B 1 124 ? 0.677 4.379 -2.793 1 98.88 124 ALA B N 1
ATOM 2546 C CA . ALA B 1 124 ? -0.77 4.25 -2.953 1 98.88 124 ALA B CA 1
ATOM 2547 C C . ALA B 1 124 ? -1.468 4.168 -1.6 1 98.88 124 ALA B C 1
ATOM 2549 O O . ALA B 1 124 ? -2.551 4.727 -1.417 1 98.88 124 ALA B O 1
ATOM 2550 N N . SER B 1 125 ? -0.836 3.479 -0.672 1 98.88 125 SER B N 1
ATOM 2551 C CA . SER B 1 125 ? -1.432 3.273 0.644 1 98.88 125 SER B CA 1
ATOM 2552 C C . SER B 1 125 ? -1.591 4.594 1.39 1 98.88 125 SER B C 1
ATOM 2554 O O . SER B 1 125 ? -2.654 4.875 1.946 1 98.88 125 SER B O 1
ATOM 2556 N N . ILE B 1 126 ? -0.542 5.418 1.394 1 98.88 126 ILE B N 1
ATOM 2557 C CA . ILE B 1 126 ? -0.614 6.66 2.154 1 98.88 126 ILE B CA 1
ATOM 2558 C C . ILE B 1 126 ? -1.526 7.652 1.437 1 98.88 126 ILE B C 1
ATOM 2560 O O . ILE B 1 126 ? -2.223 8.445 2.078 1 98.88 126 ILE B O 1
ATOM 2564 N N . ILE B 1 127 ? -1.581 7.559 0.117 1 98.88 127 ILE B N 1
ATOM 2565 C CA . ILE B 1 127 ? -2.535 8.359 -0.639 1 98.88 127 ILE B CA 1
ATOM 2566 C C . ILE B 1 127 ? -3.959 7.945 -0.28 1 98.88 127 ILE B C 1
ATOM 2568 O O . ILE B 1 127 ? -4.82 8.797 -0.039 1 98.88 127 ILE B O 1
ATOM 2572 N N . ASP B 1 128 ? -4.215 6.664 -0.228 1 98.56 128 ASP B N 1
ATOM 2573 C CA . ASP B 1 128 ? -5.523 6.129 0.125 1 98.56 128 ASP B CA 1
ATOM 2574 C C . ASP B 1 128 ? -5.969 6.621 1.499 1 98.56 128 ASP B C 1
ATOM 2576 O O . ASP B 1 128 ? -7.105 7.066 1.667 1 98.56 128 ASP B O 1
ATOM 2580 N N . VAL B 1 129 ? -5.082 6.574 2.449 1 97.62 129 VAL B N 1
ATOM 2581 C CA . VAL B 1 129 ? -5.398 7.023 3.801 1 97.62 129 VAL B CA 1
ATOM 2582 C C . VAL B 1 129 ? -5.719 8.516 3.789 1 97.62 129 VAL B C 1
ATOM 2584 O O . VAL B 1 129 ? -6.691 8.953 4.41 1 97.62 129 VAL B O 1
ATOM 2587 N N . THR B 1 130 ? -4.945 9.281 3.088 1 98.5 130 THR B N 1
ATOM 2588 C CA . THR B 1 130 ? -5.082 10.734 3.082 1 98.5 130 THR B CA 1
ATOM 2589 C C . THR B 1 130 ? -6.379 11.156 2.402 1 98.5 130 THR B C 1
ATOM 2591 O O . THR B 1 130 ? -7.148 11.945 2.953 1 98.5 130 THR B O 1
ATOM 2594 N N . THR B 1 131 ? -6.637 10.547 1.237 1 98.19 131 THR B N 1
ATOM 2595 C CA . THR B 1 131 ? -7.852 10.898 0.512 1 98.19 131 THR B CA 1
ATOM 2596 C C . THR B 1 131 ? -9.086 10.359 1.23 1 98.19 131 THR B C 1
ATOM 2598 O O . THR B 1 131 ? -10.133 11.008 1.243 1 98.19 131 THR B O 1
ATOM 2601 N N . GLY B 1 132 ? -8.945 9.172 1.788 1 96.12 132 GLY B N 1
ATOM 2602 C CA . GLY B 1 132 ? -10.039 8.633 2.588 1 96.12 132 GLY B CA 1
ATOM 2603 C C . GLY B 1 132 ? -10.391 9.508 3.775 1 96.12 132 GLY B C 1
ATOM 2604 O O . GLY B 1 132 ? -11.57 9.734 4.062 1 96.12 132 GLY B O 1
ATOM 2605 N N . THR B 1 133 ? -9.383 9.969 4.461 1 96 133 THR B N 1
ATOM 2606 C CA . THR B 1 133 ? -9.586 10.844 5.605 1 96 133 THR B CA 1
ATOM 2607 C C . THR B 1 133 ? -10.258 12.148 5.172 1 96 133 THR B C 1
ATOM 2609 O O . THR B 1 133 ? -11.156 12.648 5.855 1 96 133 THR B O 1
ATOM 2612 N N . CYS B 1 134 ? -9.812 12.664 4.062 1 96.94 134 CYS B N 1
ATOM 2613 C CA . CYS B 1 134 ? -10.406 13.891 3.525 1 96.94 134 CYS B CA 1
ATOM 2614 C C . CYS B 1 134 ? -11.898 13.703 3.264 1 96.94 134 CYS B C 1
ATOM 2616 O O . CYS B 1 134 ? -12.711 14.531 3.664 1 96.94 134 CYS B O 1
ATOM 2618 N N . ALA B 1 135 ? -12.234 12.609 2.619 1 95.12 135 ALA B N 1
ATOM 2619 C CA . ALA B 1 135 ? -13.633 12.305 2.342 1 95.12 135 ALA B CA 1
ATOM 2620 C C . ALA B 1 135 ? -14.422 12.094 3.635 1 95.12 135 ALA B C 1
ATOM 2622 O O . ALA B 1 135 ? -15.539 12.594 3.775 1 95.12 135 ALA B O 1
ATOM 2623 N N . PHE B 1 136 ? -13.852 11.391 4.539 1 91.19 136 PHE B N 1
ATOM 2624 C CA . PHE B 1 136 ? -14.492 11.094 5.816 1 91.19 136 PHE B CA 1
ATOM 2625 C C . PHE B 1 136 ? -14.828 12.383 6.566 1 91.19 136 PHE B C 1
ATOM 2627 O O . PHE B 1 136 ? -15.914 12.508 7.129 1 91.19 136 PHE B O 1
ATOM 2634 N N . ARG B 1 137 ? -13.891 13.289 6.562 1 91.62 137 ARG B N 1
ATOM 2635 C CA . ARG B 1 137 ? -14.07 14.555 7.266 1 91.62 137 ARG B CA 1
ATOM 2636 C C . ARG B 1 137 ? -15.227 15.352 6.664 1 91.62 137 ARG B C 1
ATOM 2638 O O . ARG B 1 137 ? -15.938 16.062 7.379 1 91.62 137 ARG B O 1
ATOM 2645 N N . ALA B 1 138 ? -15.398 15.141 5.402 1 87.5 138 ALA B N 1
ATOM 2646 C CA . ALA B 1 138 ? -16.422 15.914 4.699 1 87.5 138 ALA B CA 1
ATOM 2647 C C . ALA B 1 138 ? -17.797 15.258 4.844 1 87.5 138 ALA B C 1
ATOM 2649 O O . ALA B 1 138 ? -18.812 15.945 4.859 1 87.5 138 ALA B O 1
ATOM 2650 N N . GLY B 1 139 ? -17.859 13.938 4.785 1 81.56 139 GLY B N 1
ATOM 2651 C CA . GLY B 1 139 ? -19.172 13.328 4.648 1 81.56 139 GLY B CA 1
ATOM 2652 C C . GLY B 1 139 ? -19.391 12.164 5.598 1 81.56 139 GLY B C 1
ATOM 2653 O O . GLY B 1 139 ? -20.5 11.625 5.684 1 81.56 139 GLY B O 1
ATOM 2654 N N . GLY B 1 140 ? -18.438 11.711 6.242 1 76.5 140 GLY B N 1
ATOM 2655 C CA . GLY B 1 140 ? -18.578 10.547 7.102 1 76.5 140 GLY B CA 1
ATOM 2656 C C . GLY B 1 140 ? -18.031 9.281 6.477 1 76.5 140 GLY B C 1
ATOM 2657 O O . GLY B 1 140 ? -17.109 9.328 5.656 1 76.5 140 GLY B O 1
ATOM 2658 N N . ALA B 1 141 ? -18.656 8.148 6.867 1 70.88 141 ALA B N 1
ATOM 2659 C CA . ALA B 1 141 ? -18.156 6.836 6.469 1 70.88 141 ALA B CA 1
ATOM 2660 C C . ALA B 1 141 ? -18.266 6.641 4.961 1 70.88 141 ALA B C 1
ATOM 2662 O O . ALA B 1 141 ? -19.344 6.812 4.387 1 70.88 141 ALA B O 1
ATOM 2663 N N . VAL B 1 142 ? -17.125 6.5 4.309 1 78.12 142 VAL B N 1
ATOM 2664 C CA . VAL B 1 142 ? -17.047 6.316 2.863 1 78.12 142 VAL B CA 1
ATOM 2665 C C . VAL B 1 142 ? -16.078 5.184 2.537 1 78.12 142 VAL B C 1
ATOM 2667 O O . VAL B 1 142 ? -15.125 4.938 3.279 1 78.12 142 VAL B O 1
ATOM 2670 N N . MET B 1 143 ? -16.484 4.355 1.53 1 86.12 143 MET B N 1
ATOM 2671 C CA . MET B 1 143 ? -15.586 3.357 0.969 1 86.12 143 MET B CA 1
ATOM 2672 C C . MET B 1 143 ? -15.031 3.822 -0.372 1 86.12 143 MET B C 1
ATOM 2674 O O . MET B 1 143 ? -15.758 4.375 -1.195 1 86.12 143 MET B O 1
ATOM 2678 N N . THR B 1 144 ? -13.766 3.631 -0.482 1 94.62 144 THR B N 1
ATOM 2679 C CA . THR B 1 144 ? -13.148 4.047 -1.738 1 94.62 144 THR B CA 1
ATOM 2680 C C . THR B 1 144 ? -13.703 3.227 -2.904 1 94.62 144 THR B C 1
ATOM 2682 O O . THR B 1 144 ? -13.688 1.995 -2.863 1 94.62 144 THR B O 1
ATOM 2685 N N . ALA B 1 145 ? -14.203 3.916 -3.846 1 96.94 145 ALA B N 1
ATOM 2686 C CA . ALA B 1 145 ? -14.727 3.262 -5.039 1 96.94 145 ALA B CA 1
ATOM 2687 C C . ALA B 1 145 ? -13.664 3.186 -6.137 1 96.94 145 ALA B C 1
ATOM 2689 O O . ALA B 1 145 ? -13.57 2.182 -6.848 1 96.94 145 ALA B O 1
ATOM 2690 N N . ASN B 1 146 ? -12.93 4.258 -6.273 1 98.44 146 ASN B N 1
ATOM 2691 C CA . ASN B 1 146 ? -11.867 4.332 -7.266 1 98.44 146 ASN B CA 1
ATOM 2692 C C . ASN B 1 146 ? -10.641 5.051 -6.715 1 98.44 146 ASN B C 1
ATOM 2694 O O . ASN B 1 146 ? -10.766 6.035 -5.984 1 98.44 146 ASN B O 1
ATOM 2698 N N . LEU B 1 147 ? -9.523 4.562 -7.016 1 98.81 147 LEU B N 1
ATOM 2699 C CA . LEU B 1 147 ? -8.234 5.199 -6.758 1 98.81 147 LEU B CA 1
ATOM 2700 C C . LEU B 1 147 ? -7.383 5.23 -8.023 1 98.81 147 LEU B C 1
ATOM 2702 O O . LEU B 1 147 ? -7.039 4.184 -8.57 1 98.81 147 LEU B O 1
ATOM 2706 N N . ASN B 1 148 ? -7.09 6.434 -8.484 1 98.94 148 ASN B N 1
ATOM 2707 C CA . ASN B 1 148 ? -6.301 6.656 -9.688 1 98.94 148 ASN B CA 1
ATOM 2708 C C . ASN B 1 148 ? -5.039 7.461 -9.398 1 98.94 148 ASN B C 1
ATOM 2710 O O . ASN B 1 148 ? -5.117 8.609 -8.953 1 98.94 148 ASN B O 1
ATOM 2714 N N . ILE B 1 149 ? -3.881 6.828 -9.68 1 98.94 149 ILE B N 1
ATOM 2715 C CA . ILE B 1 149 ? -2.619 7.469 -9.32 1 98.94 149 ILE B CA 1
ATOM 2716 C C . ILE B 1 149 ? -1.728 7.578 -10.555 1 98.94 149 ILE B C 1
ATOM 2718 O O . ILE B 1 149 ? -1.505 6.59 -11.258 1 98.94 149 ILE B O 1
ATOM 2722 N N . ASN B 1 150 ? -1.25 8.75 -10.781 1 98.88 150 ASN B N 1
ATOM 2723 C CA . ASN B 1 150 ? -0.18 9.008 -11.742 1 98.88 150 ASN B CA 1
ATOM 2724 C C . ASN B 1 150 ? 1.164 9.195 -11.047 1 98.88 150 ASN B C 1
ATOM 2726 O O . ASN B 1 150 ? 1.373 10.195 -10.352 1 98.88 150 ASN B O 1
ATOM 2730 N N . TYR B 1 151 ? 2.031 8.211 -11.273 1 98.31 151 TYR B N 1
ATOM 2731 C CA . TYR B 1 151 ? 3.377 8.305 -10.719 1 98.31 151 TYR B CA 1
ATOM 2732 C C . TYR B 1 151 ? 4.289 9.102 -11.648 1 98.31 151 TYR B C 1
ATOM 2734 O O . TYR B 1 151 ? 4.555 8.688 -12.773 1 98.31 151 TYR B O 1
ATOM 2742 N N . LYS B 1 152 ? 4.805 10.219 -11.125 1 97.69 152 LYS B N 1
ATOM 2743 C CA . LYS B 1 152 ? 5.602 11.117 -11.953 1 97.69 152 LYS B CA 1
ATOM 2744 C C . LYS B 1 152 ? 7.094 10.906 -11.719 1 97.69 152 LYS B C 1
ATOM 2746 O O . LYS B 1 152 ? 7.879 10.867 -12.672 1 97.69 152 LYS B O 1
ATOM 2751 N N . ARG B 1 153 ? 7.496 10.781 -10.5 1 96 153 ARG B N 1
ATOM 2752 C CA . ARG B 1 153 ? 8.875 10.555 -10.086 1 96 153 ARG B CA 1
ATOM 2753 C C . ARG B 1 153 ? 8.953 9.602 -8.898 1 96 153 ARG B C 1
ATOM 2755 O O . ARG B 1 153 ? 8.039 9.57 -8.07 1 96 153 ARG B O 1
ATOM 2762 N N . PRO B 1 154 ? 10.016 8.844 -8.898 1 95.25 154 PRO B N 1
ATOM 2763 C CA . PRO B 1 154 ? 10.156 7.984 -7.723 1 95.25 154 PRO B CA 1
ATOM 2764 C C . PRO B 1 154 ? 10.445 8.773 -6.449 1 95.25 154 PRO B C 1
ATOM 2766 O O . PRO B 1 154 ? 11.062 9.844 -6.504 1 95.25 154 PRO B O 1
ATOM 2769 N N . ILE B 1 155 ? 10 8.289 -5.328 1 96.69 155 ILE B N 1
ATOM 2770 C CA . ILE B 1 155 ? 10.281 8.883 -4.027 1 96.69 155 ILE B CA 1
ATOM 2771 C C . ILE B 1 155 ? 11.484 8.188 -3.391 1 96.69 155 ILE B C 1
ATOM 2773 O O . ILE B 1 155 ? 11.445 6.977 -3.146 1 96.69 155 ILE B O 1
ATOM 2777 N N . PRO B 1 156 ? 12.508 8.93 -3.068 1 94.5 156 PRO B N 1
ATOM 2778 C CA . PRO B 1 156 ? 13.633 8.273 -2.4 1 94.5 156 PRO B CA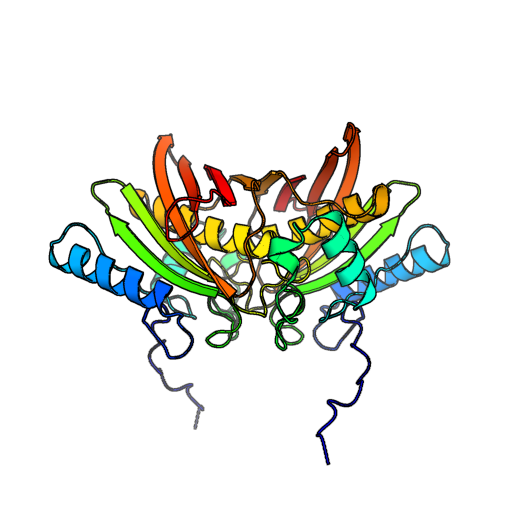 1
ATOM 2779 C C . PRO B 1 156 ? 13.25 7.652 -1.062 1 94.5 156 PRO B C 1
ATOM 2781 O O . PRO B 1 156 ? 12.461 8.234 -0.309 1 94.5 156 PRO B O 1
ATOM 2784 N N . LEU B 1 157 ? 13.789 6.504 -0.87 1 94.5 157 LEU B N 1
ATOM 2785 C CA . LEU B 1 157 ? 13.531 5.828 0.398 1 94.5 157 LEU B CA 1
ATOM 2786 C C . LEU B 1 157 ? 14.023 6.668 1.571 1 94.5 157 LEU B C 1
ATOM 2788 O O . LEU B 1 157 ? 15.055 7.336 1.473 1 94.5 157 LEU B O 1
ATOM 2792 N N . CYS B 1 158 ? 13.242 6.695 2.727 1 96.19 158 CYS B N 1
ATOM 2793 C CA . CYS B 1 158 ? 13.578 7.359 3.979 1 96.19 158 CYS B CA 1
ATOM 2794 C C . CYS B 1 158 ? 13.555 8.875 3.814 1 96.19 158 CYS B C 1
ATOM 2796 O O . CYS B 1 158 ? 14.281 9.594 4.516 1 96.19 158 CYS B O 1
ATOM 2798 N N . SER B 1 159 ? 12.82 9.336 2.875 1 97.12 159 SER B N 1
ATOM 2799 C CA . SER B 1 159 ? 12.633 10.773 2.695 1 97.12 159 SER B CA 1
ATOM 2800 C C . SER B 1 159 ? 11.273 11.227 3.215 1 97.12 159 SER B C 1
ATOM 2802 O O . SER B 1 159 ? 10.422 10.398 3.537 1 97.12 159 SER B O 1
ATOM 2804 N N . VAL B 1 160 ? 11.156 12.531 3.34 1 98.75 160 VAL B N 1
ATOM 2805 C CA . VAL B 1 160 ? 9.914 13.148 3.783 1 98.75 160 VAL B CA 1
ATOM 2806 C C . VAL B 1 160 ? 9.195 13.781 2.592 1 98.75 160 VAL B C 1
ATOM 2808 O O . VAL B 1 160 ? 9.82 14.453 1.768 1 98.75 160 VAL B O 1
ATOM 2811 N N . VAL B 1 161 ? 7.906 13.516 2.488 1 98.94 161 VAL B N 1
ATOM 2812 C CA . VAL B 1 161 ? 7.113 14.133 1.433 1 98.94 161 VAL B CA 1
ATOM 2813 C C . VAL B 1 161 ? 5.844 14.742 2.029 1 98.94 161 VAL B C 1
ATOM 2815 O O . VAL B 1 161 ? 5.461 14.414 3.156 1 98.94 161 VAL B O 1
ATOM 2818 N N . VAL B 1 162 ? 5.242 15.633 1.294 1 98.94 162 VAL B N 1
ATOM 2819 C CA . VAL B 1 162 ? 3.996 16.297 1.655 1 98.94 162 VAL B CA 1
ATOM 2820 C C . VAL B 1 162 ? 2.871 15.836 0.731 1 98.94 162 VAL B C 1
ATOM 2822 O O . VAL B 1 162 ? 2.986 15.938 -0.493 1 98.94 162 VAL B O 1
ATOM 2825 N N . ILE B 1 163 ? 1.815 15.328 1.319 1 98.94 163 ILE B N 1
ATOM 2826 C CA . ILE B 1 163 ? 0.634 14.898 0.576 1 98.94 163 ILE B CA 1
ATOM 2827 C C . ILE B 1 163 ? -0.522 15.859 0.852 1 98.94 163 ILE B C 1
ATOM 2829 O O . ILE B 1 163 ? -0.971 15.984 1.993 1 98.94 163 ILE B O 1
ATOM 2833 N N . LYS B 1 164 ? -0.954 16.484 -0.179 1 98.88 164 LYS B N 1
ATOM 2834 C CA . LYS B 1 164 ? -2.055 17.438 -0.059 1 98.88 164 LYS B CA 1
ATOM 2835 C C . LYS B 1 164 ? -3.314 16.906 -0.74 1 98.88 164 LYS B C 1
ATOM 2837 O O . LYS B 1 164 ? -3.264 16.469 -1.887 1 98.88 164 LYS B O 1
ATOM 2842 N N . SER B 1 165 ? -4.422 16.922 -0.025 1 98.81 165 SER B N 1
ATOM 2843 C CA . SER B 1 165 ? -5.684 16.469 -0.601 1 98.81 165 SER B CA 1
ATOM 2844 C C . SER B 1 165 ? -6.785 17.516 -0.407 1 98.81 165 SER B C 1
ATOM 2846 O O . SER B 1 165 ? -6.723 18.328 0.516 1 98.81 165 SER B O 1
ATOM 2848 N N . GLN B 1 166 ? -7.746 17.453 -1.294 1 98.56 166 GLN B N 1
ATOM 2849 C CA . GLN B 1 166 ? -8.867 18.391 -1.281 1 98.56 166 GLN B CA 1
ATOM 2850 C C . GLN B 1 166 ? -10.125 17.75 -1.84 1 98.56 166 GLN B C 1
ATOM 2852 O O . GLN B 1 166 ? -10.078 17.031 -2.844 1 98.56 166 GLN B O 1
ATOM 2857 N N . LEU B 1 167 ? -11.25 18.031 -1.193 1 98.25 167 LEU B N 1
ATOM 2858 C CA . LEU B 1 167 ? -12.539 17.609 -1.731 1 98.25 167 LEU B CA 1
ATOM 2859 C C . LEU B 1 167 ? -12.945 18.484 -2.906 1 98.25 167 LEU B C 1
ATOM 2861 O O . LEU B 1 167 ? -13.094 19.703 -2.756 1 98.25 167 LEU B O 1
ATOM 2865 N N . ASP B 1 168 ? -13.188 17.859 -4.012 1 98.19 168 ASP B N 1
ATOM 2866 C CA . ASP B 1 168 ? -13.5 18.625 -5.219 1 98.19 168 ASP B CA 1
ATOM 2867 C C . ASP B 1 168 ? -15.008 18.797 -5.379 1 98.19 168 ASP B C 1
ATOM 2869 O O . ASP B 1 168 ? -15.477 19.875 -5.73 1 98.19 168 ASP B O 1
ATOM 2873 N N . LYS B 1 169 ? -15.695 17.688 -5.125 1 96.62 169 LYS B N 1
ATOM 2874 C CA . LYS B 1 169 ? -17.156 17.719 -5.273 1 96.62 169 LYS B CA 1
ATOM 2875 C C . LYS B 1 169 ? -17.812 16.531 -4.59 1 96.62 169 LYS B C 1
ATOM 2877 O O . LYS B 1 169 ? -17.141 15.547 -4.258 1 96.62 169 LYS B O 1
ATOM 2882 N N . VAL B 1 170 ? -19.109 16.688 -4.391 1 95.19 170 VAL B N 1
ATOM 2883 C CA . VAL B 1 170 ? -19.953 15.633 -3.836 1 95.19 170 VAL B CA 1
ATOM 2884 C C . VAL B 1 170 ? -21.156 15.391 -4.754 1 95.19 170 VAL B C 1
ATOM 2886 O O . VAL B 1 170 ? -21.828 16.328 -5.152 1 95.19 170 VAL B O 1
ATOM 2889 N N . GLU B 1 171 ? -21.297 14.172 -5.129 1 94.69 171 GLU B N 1
ATOM 2890 C CA . GLU B 1 171 ? -22.453 13.742 -5.898 1 94.69 171 GLU B CA 1
ATOM 2891 C C . GLU B 1 171 ? -23.188 12.594 -5.203 1 94.69 171 GLU B C 1
ATOM 2893 O O . GLU B 1 171 ? -22.859 11.422 -5.422 1 94.69 171 GLU B O 1
ATOM 2898 N N . GLY B 1 172 ? -24.234 12.992 -4.445 1 90.81 172 GLY B N 1
ATOM 2899 C CA . GLY B 1 172 ? -24.891 11.984 -3.631 1 90.81 172 GLY B CA 1
ATOM 2900 C C . GLY B 1 172 ? -23.984 11.398 -2.566 1 90.81 172 GLY B C 1
ATOM 2901 O O . GLY B 1 172 ? -23.453 12.125 -1.729 1 90.81 172 GLY B O 1
ATOM 2902 N N . ARG B 1 173 ? -23.766 10.133 -2.76 1 87.69 173 ARG B N 1
ATOM 2903 C CA . ARG B 1 173 ? -22.922 9.453 -1.783 1 87.69 173 ARG B CA 1
ATOM 2904 C C . ARG B 1 173 ? -21.469 9.406 -2.254 1 87.69 173 ARG B C 1
ATOM 2906 O O . ARG B 1 173 ? -20.594 8.859 -1.566 1 87.69 173 ARG B O 1
ATOM 2913 N N . LYS B 1 174 ? -21.203 10.023 -3.334 1 92.56 174 LYS B N 1
ATOM 2914 C CA . LYS B 1 174 ? -19.859 9.977 -3.9 1 92.56 174 LYS B CA 1
ATOM 2915 C C . LYS B 1 174 ? -19.078 11.25 -3.574 1 92.56 174 LYS B C 1
ATOM 2917 O O . LYS B 1 174 ? -19.531 12.352 -3.846 1 92.56 174 LYS B O 1
ATOM 2922 N N . PHE B 1 175 ? -17.953 11.047 -3.02 1 96.56 175 PHE B N 1
ATOM 2923 C CA . PHE B 1 175 ? -17.016 12.133 -2.729 1 96.56 175 PHE B CA 1
ATOM 2924 C C . PHE B 1 175 ? -15.82 12.078 -3.664 1 96.56 175 PHE B C 1
ATOM 2926 O O . PHE B 1 175 ? -15.172 11.031 -3.795 1 96.56 175 PHE B O 1
ATOM 2933 N N . PHE B 1 176 ? -15.531 13.172 -4.301 1 98 176 PHE B N 1
ATOM 2934 C CA . PHE B 1 176 ? -14.398 13.25 -5.219 1 98 176 PHE B CA 1
ATOM 2935 C C . PHE B 1 176 ? -13.266 14.062 -4.617 1 98 176 PHE B C 1
ATOM 2937 O O . PHE B 1 176 ? -13.43 15.242 -4.32 1 98 176 PHE B O 1
ATOM 2944 N N . VAL B 1 177 ? -12.148 13.367 -4.461 1 98.5 177 VAL B N 1
ATOM 2945 C CA . VAL B 1 177 ? -11 13.977 -3.795 1 98.5 177 VAL B CA 1
ATOM 2946 C C . VAL B 1 177 ? -9.797 13.961 -4.73 1 98.5 177 VAL B C 1
ATOM 2948 O O . VAL B 1 177 ? -9.539 12.961 -5.41 1 98.5 177 VAL B O 1
ATOM 2951 N N . SER B 1 178 ? -9.078 15.047 -4.809 1 98.81 178 SER B N 1
ATOM 2952 C CA . SER B 1 178 ? -7.789 15.109 -5.492 1 98.81 178 SER B CA 1
ATOM 2953 C C . SER B 1 178 ? -6.637 15.211 -4.5 1 98.81 178 SER B C 1
ATOM 2955 O O . SER B 1 178 ? -6.836 15.609 -3.35 1 98.81 178 SER B O 1
ATOM 2957 N N . CYS B 1 179 ? -5.516 14.75 -5.008 1 98.38 179 CYS B N 1
ATOM 2958 C CA . CYS B 1 179 ? -4.352 14.672 -4.137 1 98.38 179 CYS B CA 1
ATOM 2959 C C . CYS B 1 179 ? -3.061 14.789 -4.938 1 98.38 179 CYS B C 1
ATOM 2961 O O . CYS B 1 179 ? -3.014 14.391 -6.105 1 98.38 179 CYS B O 1
ATOM 2963 N N . ASN B 1 180 ? -2.066 15.391 -4.348 1 98.88 180 ASN B N 1
ATOM 2964 C CA . ASN B 1 180 ? -0.722 15.344 -4.914 1 98.88 180 ASN B CA 1
ATOM 2965 C C . ASN B 1 180 ? 0.328 15.078 -3.838 1 98.88 180 ASN B C 1
ATOM 2967 O O . ASN B 1 180 ? 0.097 15.344 -2.658 1 98.88 180 ASN B O 1
ATOM 2971 N N . VAL B 1 181 ? 1.456 14.5 -4.238 1 98.94 181 VAL B N 1
ATOM 2972 C CA . VAL B 1 181 ? 2.6 14.188 -3.391 1 98.94 181 VAL B CA 1
ATOM 2973 C C . VAL B 1 181 ? 3.816 14.992 -3.844 1 98.94 181 VAL B C 1
ATOM 2975 O O . VAL B 1 181 ? 4.27 14.852 -4.984 1 98.94 181 VAL B O 1
ATOM 2978 N N . ARG B 1 182 ? 4.367 15.758 -2.91 1 98.88 182 ARG B N 1
ATOM 2979 C CA . ARG B 1 182 ? 5.461 16.656 -3.281 1 98.88 182 ARG B CA 1
ATOM 2980 C C . ARG B 1 182 ? 6.59 16.594 -2.258 1 98.88 182 ARG B C 1
ATOM 2982 O O . ARG B 1 182 ? 6.383 16.156 -1.126 1 98.88 182 ARG B O 1
ATOM 2989 N N . SER B 1 183 ? 7.75 17.047 -2.748 1 98.69 183 SER B N 1
ATOM 2990 C CA . SER B 1 183 ? 8.867 17.234 -1.827 1 98.69 183 SER B CA 1
ATOM 2991 C C . SER B 1 183 ? 8.578 18.328 -0.81 1 98.69 183 SER B C 1
ATOM 2993 O O . SER B 1 183 ? 7.668 19.141 -1.001 1 98.69 183 SER B O 1
ATOM 2995 N N . VAL B 1 184 ? 9.328 18.344 0.222 1 98.44 184 VAL B N 1
ATOM 2996 C CA . VAL B 1 184 ? 9.133 19.281 1.324 1 98.44 184 VAL B CA 1
ATOM 2997 C C . VAL B 1 184 ? 9.266 20.703 0.813 1 98.44 184 VAL B C 1
ATOM 2999 O O . VAL B 1 184 ? 8.508 21.594 1.221 1 98.44 184 VAL B O 1
ATOM 3002 N N . ASP B 1 185 ? 10.211 20.891 -0.058 1 97.38 185 ASP B N 1
ATOM 3003 C CA . ASP B 1 185 ? 10.453 22.234 -0.572 1 97.38 185 ASP B CA 1
ATOM 3004 C C . ASP B 1 185 ? 9.5 22.578 -1.713 1 97.38 185 ASP B C 1
ATOM 3006 O O . ASP B 1 185 ? 9.617 23.625 -2.346 1 97.38 185 ASP B O 1
ATOM 3010 N N . ASP B 1 186 ? 8.609 21.656 -2.107 1 97.44 186 ASP B N 1
ATOM 3011 C CA . ASP B 1 186 ? 7.547 21.828 -3.096 1 97.44 186 ASP B CA 1
ATOM 3012 C C . ASP B 1 186 ? 8.117 21.906 -4.508 1 97.44 186 ASP B C 1
ATOM 3014 O O . ASP B 1 186 ? 7.449 22.375 -5.43 1 97.44 186 ASP B O 1
ATOM 3018 N N . GLU B 1 187 ? 9.32 21.453 -4.719 1 97.5 187 GLU B N 1
ATOM 3019 C CA . GLU B 1 187 ? 9.969 21.578 -6.02 1 97.5 187 GLU B CA 1
ATOM 3020 C C . GLU B 1 187 ? 9.719 20.359 -6.887 1 97.5 187 GLU B C 1
ATOM 3022 O O . GLU B 1 187 ? 9.781 20.422 -8.117 1 97.5 187 GLU B O 1
ATOM 3027 N N . THR B 1 188 ? 9.539 19.281 -6.23 1 98 188 THR B N 1
ATOM 3028 C CA . THR B 1 188 ? 9.383 18.031 -6.965 1 98 188 THR B CA 1
ATOM 3029 C C . THR B 1 188 ? 7.977 17.484 -6.793 1 98 188 THR B C 1
ATOM 3031 O O . THR B 1 188 ? 7.488 17.344 -5.668 1 98 188 THR B O 1
ATOM 3034 N N . LEU B 1 189 ? 7.289 17.219 -7.926 1 98.75 189 LEU B N 1
ATOM 3035 C CA . LEU B 1 189 ? 6.027 16.484 -7.938 1 98.75 189 LEU B CA 1
ATOM 3036 C C . LEU B 1 189 ? 6.273 14.984 -8.133 1 98.75 189 LEU B C 1
ATOM 3038 O O . LEU B 1 189 ? 6.762 14.562 -9.18 1 98.75 189 LEU B O 1
ATOM 3042 N N . TYR B 1 190 ? 5.91 14.188 -7.125 1 98.75 190 TYR B N 1
ATOM 3043 C CA . TYR B 1 190 ? 6.16 12.75 -7.188 1 98.75 190 TYR B CA 1
ATOM 3044 C C . TYR B 1 190 ? 4.957 12.008 -7.754 1 98.75 190 TYR B C 1
ATOM 3046 O O . TYR B 1 190 ? 5.113 11.031 -8.492 1 98.75 190 TYR B O 1
ATOM 3054 N N . SER B 1 191 ? 3.73 12.406 -7.355 1 98.81 191 SER B N 1
ATOM 3055 C CA . SER B 1 191 ? 2.523 11.727 -7.805 1 98.81 191 SER B CA 1
ATOM 3056 C C . SER B 1 191 ? 1.31 12.648 -7.742 1 98.81 191 SER B C 1
ATOM 3058 O O . SER B 1 191 ? 1.287 13.602 -6.961 1 98.81 191 SER B O 1
ATOM 3060 N N . GLU B 1 192 ? 0.354 12.328 -8.578 1 98.88 192 GLU B N 1
ATOM 3061 C CA . GLU B 1 192 ? -0.995 12.883 -8.539 1 98.88 192 GLU B CA 1
ATOM 3062 C C . GLU B 1 192 ? -2.047 11.773 -8.5 1 98.88 192 GLU B C 1
ATOM 3064 O O . GLU B 1 192 ? -1.877 10.727 -9.125 1 98.88 192 GLU B O 1
ATOM 3069 N N . ALA B 1 193 ? -3.107 12.125 -7.762 1 98.94 193 ALA B N 1
ATOM 3070 C CA . ALA B 1 193 ? -4.102 11.062 -7.629 1 98.94 193 ALA B CA 1
ATOM 3071 C C . ALA B 1 193 ? -5.504 11.641 -7.449 1 98.94 193 ALA B C 1
ATOM 3073 O O . ALA B 1 193 ? -5.656 12.812 -7.094 1 98.94 193 ALA B O 1
ATOM 3074 N N . THR B 1 194 ? -6.453 10.82 -7.805 1 98.75 194 THR B N 1
ATOM 3075 C CA . THR B 1 194 ? -7.855 11.086 -7.508 1 98.75 194 THR B CA 1
ATOM 3076 C C . THR B 1 194 ? -8.508 9.867 -6.852 1 98.75 194 THR B C 1
ATOM 3078 O O . THR B 1 194 ? -8.07 8.734 -7.078 1 98.75 194 THR B O 1
ATOM 3081 N N . SER B 1 195 ? -9.453 10.164 -6.039 1 96.75 195 SER B N 1
ATOM 3082 C CA . SER B 1 195 ? -10.219 9.117 -5.375 1 96.75 195 SER B CA 1
ATOM 3083 C C . SER B 1 195 ? -11.688 9.5 -5.242 1 96.75 195 SER B C 1
ATOM 3085 O O . SER B 1 195 ? -12.016 10.68 -5.07 1 96.75 195 SER B O 1
#

pLDDT: mean 89.01, std 16.86, range [24.06, 98.94]

Sequence (390 aa):
RSFASENVPDRDHALPNFSWHKDLRLLFDQFMKKCEAGSWKRLPSYKRSLPETVQDFQTLYVDPKLLKKQPISQAQLFTRSFEDGLGFEYVMFCNDAEKRVVCFFQGGPHLQGTPGFTHGGAIASIIDVTTGTCAFRAGGAVMTANLNINYKRPIPLCSVVVIKSQLDKVEGRKFFVSCNVRSVDDETLYSEATSRSFASENVPDRDHALPNFSWHKDLRLLFDQFMKKCEAGSWKRLPSYKRSLPETVQDFQTLYVDPKLLKKQPISQAQLFTRSFEDGLGFEYVMFCNDAEKRVVCFFQGGPHLQGTPGFTHGGAIASIIDVTTGTCAFRAGGAVMTANLNINYKRPIPLCSVVVIKSQLDKVEGRKFFVSCNVRSVDDETLYSEATS

Radius of gyration: 20.7 Å; Cα contacts (8 Å, |Δi|>4): 820; chains: 2; bounding box: 62×60×64 Å

Secondary structure (DSSP, 8-state):
------------SSS--TT--HHHHHHHHHHHHHHHTTS-EEE---SS--HHHHHHHHHHHS-HHHH-S---TT--BGGG-SPTTTSEEEEEEEETTTTEEEEEEEE-GGGBSSTTBB-HHHHHHHHHHHHHHHHHHHHSS----EEEEEE-SPPBTT-EEEEEEEEEEEETTEEEEEEEEEETTS--EEEEEE-/------------SSS--TT--HHHHHHHHHHHHHHHTTS-EEE---SS--HHHHHHHHHHHS-HHHH-S---TT--BGGG-SPTTTSEEEEEEEETTTTEEEEEEEE-GGGBSSTTBB-HHHHHHHHHHHHHHHHHHHHSS----EEEEEE-SPPBTT-EEEEEEEEEEEETTEEEEEEEEEETTS--EEEEEE-

Organism: Heterocephalus glaber (NCBI:txid10181)

Foldseek 3Di:
DPVPVPCPDFDFLQDDDPQDDPLLVVVVVVVVVVVVVPQKDKDTDGFDDDPVLVVVCCVPPNDVVRVPDPPPPPHTDPQPPDDPQAAWRKIWMDGLVQLKIKMKIFGHVNQDDPPQFGDPVSVQVVLCVRQLVSLCSHPRDDDDPDKFKDFDATHGHRAIKMKMKHFDDDDPRDTKMKIWIAHSVRPDTGMIMID/DPVPVPCPDFDFLQDDDPQDDPLLVVVVVVVVVVVVVPQKDKDTDGFDDDPVLVVVCCVPPNDVVRVPDPPPPPHTDPQPPDDPQAAWRKIWMDGLVQLKIKMKIFGHVNQDDPPQFGDPVSVQVVLCVRQLVSLCSHPNDDDDPDKFKDFDATHGHRAIKMKMKHFDDDDPRDTKMKIWIAHSVRPDTGMIMID

Nearest PDB structures (foldseek):
  4gah-assembly1_B  TM=9.806E-01  e=3.639E-29  Homo sapiens
  4gah-assembly1_A  TM=1.000E+00  e=1.629E-27  Homo sapiens
  4ae8-assembly1_A  TM=9.968E-01  e=5.125E-27  Homo sapiens
  4ae8-assembly2_C  TM=9.825E-01  e=3.359E-27  Homo sapiens
  4ae8-assembly2_D  TM=9.977E-01  e=9.370E-27  Homo sapiens